Protein AF-0000000081144432 (afdb_homodimer)

Solvent-accessible surface area (backbone atoms only — not comparable to full-atom values): 28682 Å² total; per-residue (Å²): 108,64,62,47,40,56,69,41,52,56,49,55,42,73,83,36,40,63,82,57,71,71,57,90,86,58,55,61,70,69,55,48,45,28,57,34,51,23,35,25,56,47,32,32,66,60,53,40,41,71,47,82,52,52,39,74,42,33,47,73,39,84,75,29,41,65,37,68,34,44,68,61,52,43,72,40,86,69,37,32,34,41,36,31,42,45,90,67,50,59,54,40,61,47,31,40,37,72,74,40,32,75,69,40,46,34,38,36,31,25,62,59,94,38,57,73,56,34,59,68,34,56,49,72,41,95,87,66,49,76,40,66,46,48,46,68,38,64,24,28,70,29,68,74,45,80,78,50,21,34,26,60,38,55,50,34,57,76,71,65,44,61,80,36,62,29,56,37,36,36,39,46,55,85,46,41,60,70,76,31,55,85,44,52,78,73,19,61,49,42,66,43,22,40,32,36,47,50,38,64,65,62,53,74,55,48,36,46,51,52,40,51,41,44,74,68,36,35,42,33,50,37,64,43,71,45,35,63,86,21,37,46,89,37,45,36,37,36,38,19,34,39,50,53,60,72,74,72,48,61,97,57,85,75,67,44,69,20,81,83,30,48,66,58,61,60,64,76,103,106,63,62,48,40,56,71,40,51,57,49,54,40,73,84,35,39,62,80,58,70,71,58,90,86,59,55,60,69,70,56,49,45,27,58,34,52,22,37,25,55,47,31,32,66,62,53,38,41,72,46,81,53,52,38,76,40,34,48,72,40,84,76,29,42,65,36,69,33,45,68,63,53,43,71,40,87,70,38,31,34,40,36,31,43,45,91,68,49,58,53,38,60,48,31,41,38,72,74,40,32,77,69,41,45,34,38,36,30,25,61,60,94,38,58,73,57,35,57,69,35,57,50,71,41,94,87,66,48,73,39,65,47,48,45,70,38,65,23,28,70,27,70,75,46,80,77,49,20,33,26,60,38,56,50,34,58,76,71,65,43,61,80,35,63,30,57,37,35,37,40,46,56,86,45,41,58,69,77,31,54,84,45,53,78,73,19,61,49,42,66,42,22,42,32,35,47,49,40,66,61,60,55,74,56,49,37,46,53,54,40,51,42,45,74,69,36,34,43,33,50,38,63,44,72,46,35,62,84,20,37,48,90,38,45,35,36,36,38,19,34,38,52,53,62,72,73,72,50,60,97,57,85,77,66,44,70,21,82,83,28,49,65,56,60,60,62,74,102

Sequence (538 aa):
MKEKVKDMSPNFNPFYLPFREGRSGIPPRIYNRPKKPGNFYQNNYEPDFVCQHERRIGKLGDGGKWICDPHRISHQKDCLVYSVGSNNDFSFEEAVLDKIGHHCEIHTFDFGNYLAGANKVGYRLHNGVNKTAVNYHQIGLGSDDPPRFKSLKTVVNELGHNNRTVDIFKIDCEGCEWATAKHWFEADITLRQIQIELHQSKVDDTPRFFDMMYENKYVITHKESNIEFTGPGNVAIEYAFLKLAPEFFAGYVREKGGPEGLNSLHLSNMKEKVKDMSPNFNPFYLPFREGRSGIPPRIYNRPKKPGNFYQNNYEPDFVCQHERRIGKLGDGGKWICDPHRISHQKDCLVYSVGSNNDFSFEEAVLDKIGHHCEIHTFDFGNYLAGANKVGYRLHNGVNKTAVNYHQIGLGSDDPPRFKSLKTVVNELGHNNRTVDIFKIDCEGCEWATAKHWFEADITLRQIQIELHQSKVDDTPRFFDMMYENKYVITHKESNIEFTGPGNVAIEYAFLKLAPEFFAGYVREKGGPEGLNSLHLSN

Foldseek 3Di:
DLVLLQVCFVQADLLLQPPDPDPPPDDVVSSCVSQFPVNRVVGGAAFSDAQPDWDWFFDPAPPTFTARPLQVLLPDQEAEAEAEDAVLPCRRVLRCCVPRHLRHQAEYEALDDNVVSQQVRFDADPVGDTDRRYHYDNEHDAPDDPPHYDAPQRVCVVVVVAQEEHNEYEHEHQARCQRRLVCNVVHRYHYFKYKYKDWQDSSQCVLVSVVVCVVQQKGWHDKDWRPPPDDSRITIMITMIGHDDPVSCPPHDGAGSHPVRVVVVVVVD/DLVLLQVCFVQADLLLAPPDPDPPPDDVVSSCVSQFPVNRVVGGAAFSDAQPDWDWFFDPAPPTFTARPLQVLLPDQEAEAEAEDAVLPCRRVLRCCVPRHLRYQAEYEALDDNVVSQQVRFDADPVGDTDRRYHYQNEHDAPDDPPHYDAPQRVCVVVVVAQEEHNEYEHEHQARCQRRLVCNVVHRYHYFKYKYKDWQDSSQCVLVSVVVCVVQQKGWHDKDWRPPPDDSRITIMITMIGHDDPVSCPPHDGAGSHPVRVVVVVVVD

InterPro domains:
  IPR025714 Methyltransferase domain [PF13383] (35-243)
  IPR026913 Probable methyltransferase-like protein 24 [PTHR32026] (43-241)

Radius of gyration: 24.44 Å; Cα contacts (8 Å, |Δi|>4): 1120; chains: 2; bounding box: 67×72×52 Å

Organism: NCBI:txid267567

pLDDT: mean 85.75, std 14.52, range [26.05, 98.75]

Secondary structure (DSSP, 8-state):
-HHHHHHT-S-B-GGG-TT----TTS-HHHHHGGGSHHHHHHTB----S--TT-EEESSTTTT-EEES-HHHHHTSS--EEEEE--TT--HHHHHHHHHT-TT-EEEEE-SS--HHHHTT-EEE-TTSPEEE-EEEE--EESS-BTTTEE-HHHHHHHHT-TTEEESEEEE--TTHHHHHHHHHTTSSEEESEEEEEEES--GGGHHHHHHHHHHTTEEEEEEEE--SS-BTTB-EEEEEEEE--GGGGTT--PPP-SHHHHHHHTTT-/-HHHHHHT-S-B-GGG-TT----TTS-HHHHHGGGSHHHHHHTB----S--TT-EEESSTTTT-EEES-HHHHHTSS--EEEEE--TT--HHHHHHHHHT-TT-EEEEE-SS--HHHHTT-EEE-TTSPEEE-EEEE--EESS-BTTTEE-HHHHHHHHT-TTEEESEEEE--TTHHHHHHHHHTTSSEEESEEEEEEES--GGGHHHHHHHHHHTTEEEEEEEE--SS-BTTB-EEEEEEEE--GGGGTT--PPP-SHHHHHHHTTT-

Structure (mmCIF, N/CA/C/O backbone):
data_AF-0000000081144432-model_v1
#
loop_
_entity.id
_entity.type
_entity.pdbx_description
1 polymer Methyltransferase
#
loop_
_atom_site.group_PDB
_atom_site.id
_atom_site.type_symbol
_atom_site.label_atom_id
_atom_site.label_alt_id
_atom_site.label_comp_id
_atom_site.label_asym_id
_atom_site.label_entity_id
_atom_site.label_seq_id
_atom_site.pdbx_PDB_ins_code
_atom_site.Cartn_x
_atom_site.Cartn_y
_atom_site.Cartn_z
_atom_site.occupancy
_atom_site.B_iso_or_equiv
_atom_site.auth_seq_id
_atom_site.auth_comp_id
_atom_site.auth_asym_id
_atom_site.auth_atom_id
_atom_site.pdbx_PDB_model_num
ATOM 1 N N . MET A 1 1 ? 6.453 -7.422 15.07 1 75.69 1 MET A N 1
ATOM 2 C CA . MET A 1 1 ? 6.496 -6.133 14.391 1 75.69 1 MET A CA 1
ATOM 3 C C . MET A 1 1 ? 7.934 -5.664 14.203 1 75.69 1 MET A C 1
ATOM 5 O O . MET A 1 1 ? 8.32 -5.242 13.109 1 75.69 1 MET A O 1
ATOM 9 N N . LYS A 1 2 ? 8.75 -5.984 15.273 1 79.44 2 LYS A N 1
ATOM 10 C CA . LYS A 1 2 ? 10.148 -5.598 15.148 1 79.44 2 LYS A CA 1
ATOM 11 C C . LYS A 1 2 ? 10.852 -6.395 14.055 1 79.44 2 LYS A C 1
ATOM 13 O O . LYS A 1 2 ? 11.703 -5.867 13.344 1 79.44 2 LYS A O 1
ATOM 18 N N . GLU A 1 3 ? 10.398 -7.574 13.93 1 78.88 3 GLU A N 1
ATOM 19 C CA . GLU A 1 3 ? 11.008 -8.469 12.953 1 78.88 3 GLU A CA 1
ATOM 20 C C . GLU A 1 3 ? 10.812 -7.953 11.531 1 78.88 3 GLU A C 1
ATOM 22 O O . GLU A 1 3 ? 11.711 -8.047 10.695 1 78.88 3 GLU A O 1
ATOM 27 N N . LYS A 1 4 ? 9.742 -7.371 11.273 1 81.62 4 LYS A N 1
ATOM 28 C CA . LYS A 1 4 ? 9.469 -6.867 9.93 1 81.62 4 LYS A CA 1
ATOM 29 C C . LYS A 1 4 ? 10.406 -5.715 9.57 1 81.62 4 LYS A C 1
ATOM 31 O O . LYS A 1 4 ? 10.969 -5.68 8.477 1 81.62 4 LYS A O 1
ATOM 36 N N . VAL A 1 5 ? 10.539 -4.805 10.508 1 82.38 5 VAL A N 1
ATOM 37 C CA . VAL A 1 5 ? 11.398 -3.652 10.266 1 82.38 5 VAL A CA 1
ATOM 38 C C . VAL A 1 5 ? 12.836 -4.121 10.023 1 82.38 5 VAL A C 1
ATOM 40 O O . VAL A 1 5 ? 13.492 -3.654 9.094 1 82.38 5 VAL A O 1
ATOM 43 N N . LYS A 1 6 ? 13.234 -5.07 10.812 1 81.44 6 LYS A N 1
ATOM 44 C CA . LYS A 1 6 ? 14.586 -5.605 10.688 1 81.44 6 LYS A CA 1
ATOM 45 C C . LYS A 1 6 ? 14.773 -6.324 9.359 1 81.44 6 LYS A C 1
ATOM 47 O O . LYS A 1 6 ? 15.766 -6.105 8.664 1 81.44 6 LYS A O 1
ATOM 52 N N . ASP A 1 7 ? 13.828 -7.086 8.984 1 78.94 7 ASP A N 1
ATOM 53 C CA . ASP A 1 7 ? 13.93 -7.922 7.793 1 78.94 7 ASP A CA 1
ATOM 54 C C . ASP A 1 7 ? 13.859 -7.074 6.52 1 78.94 7 ASP A C 1
ATOM 56 O O . ASP A 1 7 ? 14.367 -7.484 5.473 1 78.94 7 ASP A O 1
ATOM 60 N N . MET A 1 8 ? 13.32 -5.965 6.641 1 82.94 8 MET A N 1
ATOM 61 C CA . MET A 1 8 ? 13.156 -5.129 5.453 1 82.94 8 MET A CA 1
ATOM 62 C C . MET A 1 8 ? 14.25 -4.07 5.379 1 82.94 8 MET A C 1
ATOM 64 O O . MET A 1 8 ? 14.227 -3.207 4.5 1 82.94 8 MET A O 1
ATOM 68 N N . SER A 1 9 ? 15.195 -4.207 6.301 1 80.06 9 SER A N 1
ATOM 69 C CA . SER A 1 9 ? 16.344 -3.299 6.262 1 80.06 9 SER A CA 1
ATOM 70 C C . SER A 1 9 ? 17.516 -3.92 5.516 1 80.06 9 SER A C 1
ATOM 72 O O . SER A 1 9 ? 17.922 -5.047 5.809 1 80.06 9 SER A O 1
ATOM 74 N N . PRO A 1 10 ? 18.047 -3.203 4.414 1 86.06 10 PRO A N 1
ATOM 75 C CA . PRO A 1 10 ? 17.672 -1.862 3.961 1 86.06 10 PRO A CA 1
ATOM 76 C C . PRO A 1 10 ? 16.359 -1.849 3.182 1 86.06 10 PRO A C 1
ATOM 78 O O . PRO A 1 10 ? 16.031 -2.822 2.496 1 86.06 10 PRO A O 1
ATOM 81 N N . ASN A 1 11 ? 15.688 -0.792 3.338 1 87.88 11 ASN A N 1
ATOM 82 C CA . ASN A 1 11 ? 14.406 -0.625 2.656 1 87.88 11 ASN A CA 1
ATOM 83 C C . ASN A 1 11 ? 14.57 0.105 1.326 1 87.88 11 ASN A C 1
ATOM 85 O O . ASN A 1 11 ? 13.766 0.974 0.986 1 87.88 11 ASN A O 1
ATOM 89 N N . PHE A 1 12 ? 15.703 -0.068 0.783 1 87.12 12 PHE A N 1
ATOM 90 C CA . PHE A 1 12 ? 15.984 0.513 -0.523 1 87.12 12 PHE A CA 1
ATOM 91 C C . PHE A 1 12 ? 16.828 -0.438 -1.368 1 87.12 12 PHE A C 1
ATOM 93 O O . PHE A 1 12 ? 17.469 -1.347 -0.837 1 87.12 12 PHE A O 1
ATOM 100 N N . ASN A 1 13 ? 16.688 -0.285 -2.68 1 82.81 13 ASN A N 1
ATOM 101 C CA . ASN A 1 13 ? 17.531 -0.955 -3.668 1 82.81 13 ASN A CA 1
ATOM 102 C C . ASN A 1 13 ? 18.703 -0.076 -4.098 1 82.81 13 ASN A C 1
ATOM 104 O O . ASN A 1 13 ? 18.516 0.927 -4.789 1 82.81 13 ASN A O 1
ATOM 108 N N . PRO A 1 14 ? 19.906 -0.463 -3.691 1 79.81 14 PRO A N 1
ATOM 109 C CA . PRO A 1 14 ? 21.062 0.388 -3.977 1 79.81 14 PRO A CA 1
ATOM 110 C C . PRO A 1 14 ? 21.203 0.717 -5.461 1 79.81 14 PRO A C 1
ATOM 112 O O . PRO A 1 14 ? 21.703 1.788 -5.816 1 79.81 14 PRO A O 1
ATOM 115 N N . PHE A 1 15 ? 20.734 -0.132 -6.305 1 77.75 15 PHE A N 1
ATOM 116 C CA . PHE A 1 15 ? 20.859 0.057 -7.746 1 77.75 15 PHE A CA 1
ATOM 117 C C . PHE A 1 15 ? 19.969 1.204 -8.219 1 77.75 15 PHE A C 1
ATOM 119 O O . P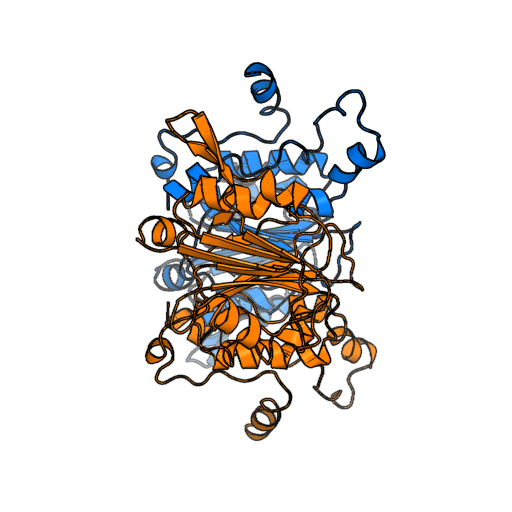HE A 1 15 ? 20.203 1.765 -9.297 1 77.75 15 PHE A O 1
ATOM 126 N N . TYR A 1 16 ? 19.016 1.548 -7.477 1 80.31 16 TYR A N 1
ATOM 127 C CA . TYR A 1 16 ? 18.062 2.568 -7.898 1 80.31 16 TYR A CA 1
ATOM 128 C C . TYR A 1 16 ? 18.234 3.85 -7.094 1 80.31 16 TYR A C 1
ATOM 130 O O . TYR A 1 16 ? 17.422 4.77 -7.195 1 80.31 16 TYR A O 1
ATOM 138 N N . LEU A 1 17 ? 19.328 3.904 -6.316 1 82.56 17 LEU A N 1
ATOM 139 C CA . LEU A 1 17 ? 19.625 5.145 -5.605 1 82.56 17 LEU A CA 1
ATOM 140 C C . LEU A 1 17 ? 20.344 6.129 -6.52 1 82.56 17 LEU A C 1
ATOM 142 O O . LEU A 1 17 ? 21.109 5.727 -7.395 1 82.56 17 LEU A O 1
ATOM 146 N N . PRO A 1 18 ? 20.047 7.41 -6.422 1 74.94 18 PRO A N 1
ATOM 147 C CA . PRO A 1 18 ? 20.578 8.398 -7.375 1 74.94 18 PRO A CA 1
ATOM 148 C C . PRO A 1 18 ? 22.094 8.555 -7.289 1 74.94 18 PRO A C 1
ATOM 150 O O . PRO A 1 18 ? 22.719 9.031 -8.242 1 74.94 18 PRO A O 1
ATOM 153 N N . PHE A 1 19 ? 22.828 8.391 -6.273 1 66.12 19 PHE A N 1
ATOM 154 C CA . PHE A 1 19 ? 24.234 8.719 -6.113 1 66.12 19 PHE A CA 1
ATOM 155 C C . PHE A 1 19 ? 25.109 7.555 -6.555 1 66.12 19 PHE A C 1
ATOM 157 O O . PHE A 1 19 ? 26.344 7.656 -6.543 1 66.12 19 PHE A O 1
ATOM 164 N N . ARG A 1 20 ? 24.5 6.57 -6.914 1 58.97 20 ARG A N 1
ATOM 165 C CA . ARG A 1 20 ? 25.375 5.449 -7.234 1 58.97 20 ARG A CA 1
ATOM 166 C C . ARG A 1 20 ? 25.953 5.598 -8.633 1 58.97 20 ARG A C 1
ATOM 168 O O . ARG A 1 20 ? 25.25 5.961 -9.578 1 58.97 20 ARG A O 1
ATOM 175 N N . GLU A 1 21 ? 27.281 5.898 -8.633 1 54.84 21 GLU A N 1
ATOM 176 C CA . GLU A 1 21 ? 28.047 6.039 -9.867 1 54.84 21 GLU A CA 1
ATOM 177 C C . GLU A 1 21 ? 27.859 4.828 -10.773 1 54.84 21 GLU A C 1
ATOM 179 O O . GLU A 1 21 ? 27.625 3.717 -10.297 1 54.84 21 GLU A O 1
ATOM 184 N N . GLY A 1 22 ? 27.516 5.113 -11.953 1 49.41 22 GLY A N 1
ATOM 185 C CA . GLY A 1 22 ? 27.453 4.145 -13.031 1 49.41 22 GLY A CA 1
ATOM 186 C C . GLY A 1 22 ? 28.609 3.158 -13.023 1 49.41 22 GLY A C 1
ATOM 187 O O . GLY A 1 22 ? 29.703 3.484 -12.57 1 49.41 22 GLY A O 1
ATOM 188 N N . ARG A 1 23 ? 28.359 1.903 -12.648 1 48.28 23 ARG A N 1
ATOM 189 C CA . ARG A 1 23 ? 29.453 0.963 -12.859 1 48.28 23 ARG A CA 1
ATOM 190 C C . ARG A 1 23 ? 29.984 1.055 -14.281 1 48.28 23 ARG A C 1
ATOM 192 O O . ARG A 1 23 ? 29.219 1.299 -15.227 1 48.28 23 ARG A O 1
ATOM 199 N N . SER A 1 24 ? 31.172 1.047 -14.336 1 47.56 24 SER A N 1
ATOM 200 C CA . SER A 1 24 ? 31.859 0.846 -15.602 1 47.56 24 SER A CA 1
ATOM 201 C C . SER A 1 24 ? 31.266 -0.333 -16.375 1 47.56 24 SER A C 1
ATOM 203 O O . SER A 1 24 ? 31.016 -1.392 -15.789 1 47.56 24 SER A O 1
ATOM 205 N N . GLY A 1 25 ? 30.625 0.062 -17.641 1 49.19 25 GLY A N 1
ATOM 206 C CA . GLY A 1 25 ? 30.172 -0.919 -18.609 1 49.19 25 GLY A CA 1
ATOM 207 C C . GLY A 1 25 ? 28.656 -1.021 -18.703 1 49.19 25 GLY A C 1
ATOM 208 O O . GLY A 1 25 ? 28.125 -1.756 -19.547 1 49.19 25 GLY A O 1
ATOM 209 N N . ILE A 1 26 ? 28.094 -0.528 -17.797 1 52.16 26 ILE A N 1
ATOM 210 C CA . ILE A 1 26 ? 26.641 -0.562 -17.953 1 52.16 26 ILE A CA 1
ATOM 211 C C . ILE A 1 26 ? 26.188 0.643 -18.781 1 52.16 26 ILE A C 1
ATOM 213 O O . ILE A 1 26 ? 26.578 1.779 -18.484 1 52.16 26 ILE A O 1
ATOM 217 N N . PRO A 1 27 ? 25.562 0.4 -19.844 1 54 27 PRO A N 1
ATOM 218 C CA . PRO A 1 27 ? 25.094 1.488 -20.719 1 54 27 PRO A CA 1
ATOM 219 C C . PRO A 1 27 ? 24.281 2.541 -19.953 1 54 27 PRO A C 1
ATOM 221 O O . PRO A 1 27 ? 23.562 2.209 -19.016 1 54 27 PRO A O 1
ATOM 224 N N . PRO A 1 28 ? 24.5 3.695 -20.375 1 48.38 28 PRO A N 1
ATOM 225 C CA . PRO A 1 28 ? 23.875 4.84 -19.703 1 48.38 28 PRO A CA 1
ATOM 226 C C . PRO A 1 28 ? 22.375 4.688 -19.562 1 48.38 28 PRO A C 1
ATOM 228 O O . PRO A 1 28 ? 21.797 5.109 -18.547 1 48.38 28 PRO A O 1
ATOM 231 N N . ARG A 1 29 ? 21.719 4.156 -20.516 1 51.19 29 ARG A N 1
ATOM 232 C CA . ARG A 1 29 ? 20.281 4.016 -20.484 1 51.19 29 ARG A CA 1
ATOM 233 C C . ARG A 1 29 ? 19.828 3.184 -19.297 1 51.19 29 ARG A C 1
ATOM 235 O O . ARG A 1 29 ? 18.781 3.455 -18.703 1 51.19 29 ARG A O 1
ATOM 242 N N . ILE A 1 30 ? 20.531 2.236 -19.172 1 51.81 30 ILE A N 1
ATOM 243 C CA . ILE A 1 30 ? 20.25 1.383 -18.031 1 51.81 30 ILE A CA 1
ATOM 244 C C . ILE A 1 30 ? 20.578 2.125 -16.734 1 51.81 30 ILE A C 1
ATOM 246 O O . ILE A 1 30 ? 19.844 2.037 -15.75 1 51.81 30 ILE A O 1
ATOM 250 N N . TYR A 1 31 ? 21.672 2.977 -16.953 1 52.5 31 TYR A N 1
ATOM 251 C CA . TYR A 1 31 ? 22.156 3.691 -15.773 1 52.5 31 TYR A CA 1
ATOM 252 C C . TYR A 1 31 ? 21.203 4.82 -15.391 1 52.5 31 TYR A C 1
ATOM 254 O O . TYR A 1 31 ? 21.125 5.195 -14.219 1 52.5 31 TYR A O 1
ATOM 262 N N . ASN A 1 32 ? 20.578 5.344 -16.391 1 57.88 32 ASN A N 1
ATOM 263 C CA . ASN A 1 32 ? 19.766 6.523 -16.109 1 57.88 32 ASN A CA 1
ATOM 264 C C . ASN A 1 32 ? 18.344 6.137 -15.68 1 57.88 32 ASN A C 1
ATOM 266 O O . ASN A 1 32 ? 17.594 6.977 -15.18 1 57.88 32 ASN A O 1
ATOM 270 N N . ARG A 1 33 ? 18.031 4.934 -15.984 1 58.84 33 ARG A N 1
ATOM 271 C CA . ARG A 1 33 ? 16.688 4.461 -15.688 1 58.84 33 ARG A CA 1
ATOM 272 C C . ARG A 1 33 ? 16.375 4.629 -14.203 1 58.84 33 ARG A C 1
ATOM 274 O O . ARG A 1 33 ? 15.281 5.086 -13.852 1 58.84 33 ARG A O 1
ATOM 281 N N . PRO A 1 34 ? 17.406 4.34 -13.477 1 57.06 34 PRO A N 1
ATOM 282 C CA . PRO A 1 34 ? 17.094 4.449 -12.047 1 57.06 34 PRO A CA 1
ATOM 283 C C . PRO A 1 34 ? 16.812 5.887 -11.617 1 57.06 34 PRO A C 1
ATOM 285 O O . PRO A 1 34 ? 16.188 6.109 -10.57 1 57.06 34 PRO A O 1
ATOM 288 N N . LYS A 1 35 ? 17.016 6.727 -12.609 1 65.12 35 LYS A N 1
ATOM 289 C CA . LYS A 1 35 ? 16.922 8.117 -12.18 1 65.12 35 LYS A CA 1
ATOM 290 C C . LYS A 1 35 ? 15.531 8.68 -12.406 1 65.12 35 LYS A C 1
ATOM 292 O O . LYS A 1 35 ? 15.195 9.75 -11.891 1 65.12 35 LYS A O 1
ATOM 297 N N . LYS A 1 36 ? 14.758 7.953 -13.023 1 78.06 36 LYS A N 1
ATOM 298 C CA . LYS A 1 36 ? 13.383 8.422 -13.156 1 78.06 36 LYS A CA 1
ATOM 299 C C . LYS A 1 36 ? 12.609 8.234 -11.852 1 78.06 36 LYS A C 1
ATOM 301 O O . LYS A 1 36 ? 12.727 7.199 -11.195 1 78.06 36 LYS A O 1
ATOM 306 N N . PRO A 1 37 ? 11.867 9.289 -11.492 1 81.25 37 PRO A N 1
ATOM 307 C CA . PRO A 1 37 ? 11.18 9.242 -10.203 1 81.25 37 PRO A CA 1
ATOM 308 C C . PRO A 1 37 ? 10.297 8 -10.047 1 81.25 37 PRO A C 1
ATOM 310 O O . PRO A 1 37 ? 10.258 7.395 -8.977 1 81.25 37 PRO A O 1
ATOM 313 N N . GLY A 1 38 ? 9.68 7.648 -11.094 1 82.31 38 GLY A N 1
ATOM 314 C CA . GLY A 1 38 ? 8.852 6.453 -11.031 1 82.31 38 GLY A CA 1
ATOM 315 C C . GLY A 1 38 ? 9.633 5.199 -10.695 1 82.31 38 GLY A C 1
ATOM 316 O O . GLY A 1 38 ? 9.203 4.395 -9.867 1 82.31 38 GLY A O 1
ATOM 317 N N . ASN A 1 39 ? 10.766 5.035 -11.328 1 82.5 39 ASN A N 1
ATOM 318 C CA . ASN A 1 39 ? 11.617 3.885 -11.062 1 82.5 39 ASN A CA 1
ATOM 319 C C . ASN A 1 39 ? 12.164 3.914 -9.633 1 82.5 39 ASN A C 1
ATOM 321 O O . ASN A 1 39 ? 12.227 2.881 -8.969 1 82.5 39 ASN A O 1
ATOM 325 N N . PHE A 1 40 ? 12.555 5.082 -9.258 1 85.75 40 PHE A N 1
ATOM 326 C CA . PHE A 1 40 ? 13.102 5.242 -7.914 1 85.75 40 PHE A CA 1
ATOM 327 C C . PHE A 1 40 ? 12.094 4.801 -6.859 1 85.75 40 PHE A C 1
ATOM 329 O O . PHE A 1 40 ? 12.391 3.938 -6.031 1 85.75 40 PHE A O 1
ATOM 336 N N . TYR A 1 41 ? 10.93 5.297 -6.91 1 88.12 41 TYR A N 1
ATOM 337 C CA . TYR A 1 41 ? 9.953 5.047 -5.859 1 88.12 41 TYR A CA 1
ATOM 338 C C . TYR A 1 41 ? 9.391 3.631 -5.961 1 88.12 41 TYR A C 1
ATOM 340 O O . TYR A 1 41 ? 9.031 3.025 -4.949 1 88.12 41 TYR A O 1
ATOM 348 N N . GLN A 1 42 ? 9.391 3.127 -7.117 1 86.38 42 GLN A N 1
ATOM 349 C CA . GLN A 1 42 ? 8.914 1.758 -7.289 1 86.38 42 GLN A CA 1
ATOM 350 C C . GLN A 1 42 ? 9.852 0.765 -6.602 1 86.38 42 GLN A C 1
ATOM 352 O O . GLN A 1 42 ? 9.422 -0.327 -6.215 1 86.38 42 GLN A O 1
ATOM 357 N N . ASN A 1 43 ? 11.047 1.204 -6.438 1 87.31 43 ASN A N 1
ATOM 358 C CA . ASN A 1 43 ? 12.047 0.245 -5.992 1 87.31 43 ASN A CA 1
ATOM 359 C C . ASN A 1 43 ? 12.57 0.585 -4.598 1 87.31 43 ASN A C 1
ATOM 361 O O . ASN A 1 43 ? 13.492 -0.06 -4.098 1 87.31 43 ASN A O 1
ATOM 365 N N . ASN A 1 44 ? 12 1.63 -4.035 1 89.06 44 ASN A N 1
ATOM 366 C CA . ASN A 1 44 ? 12.578 2.064 -2.766 1 89.06 44 ASN A CA 1
ATOM 367 C C . ASN A 1 44 ? 11.492 2.451 -1.761 1 89.06 44 ASN A C 1
ATOM 369 O O . ASN A 1 44 ? 10.414 2.902 -2.148 1 89.06 44 ASN A O 1
ATOM 373 N N . TYR A 1 45 ? 11.789 2.137 -0.43 1 92.31 45 TYR A N 1
ATOM 374 C CA . TYR A 1 45 ? 11.102 2.701 0.729 1 92.31 45 TYR A CA 1
ATOM 375 C C . TYR A 1 45 ? 9.641 2.262 0.771 1 92.31 45 TYR A C 1
ATOM 377 O O . TYR A 1 45 ? 8.742 3.098 0.795 1 92.31 45 TYR A O 1
ATOM 385 N N . GLU A 1 46 ? 9.469 1.038 0.868 1 92.38 46 GLU A N 1
ATOM 386 C CA . GLU A 1 46 ? 8.172 0.39 1.019 1 92.38 46 GLU A CA 1
ATOM 387 C C . GLU A 1 46 ? 7.742 0.349 2.482 1 92.38 46 GLU A C 1
ATOM 389 O O . GLU A 1 46 ? 8.57 0.499 3.383 1 92.38 46 GLU A O 1
ATOM 394 N N . PRO A 1 47 ? 6.449 0.241 2.717 1 93.12 47 PRO A N 1
ATOM 395 C CA . PRO A 1 47 ? 6.008 0.145 4.109 1 93.12 47 PRO A CA 1
ATOM 396 C C . PRO A 1 47 ? 6.707 -0.979 4.871 1 93.12 47 PRO A C 1
ATOM 398 O O . PRO A 1 47 ? 6.629 -2.143 4.473 1 93.12 47 PRO A O 1
ATOM 401 N N . ASP A 1 48 ? 7.367 -0.66 5.941 1 92.56 48 ASP A N 1
ATOM 402 C CA . ASP A 1 48 ? 8.148 -1.635 6.699 1 92.56 48 ASP A CA 1
ATOM 403 C C . ASP A 1 48 ? 7.555 -1.85 8.094 1 92.56 48 ASP A C 1
ATOM 405 O O . ASP A 1 48 ? 8.203 -2.428 8.961 1 92.56 48 ASP A O 1
ATOM 409 N N . PHE A 1 49 ? 6.367 -1.333 8.32 1 92.75 49 PHE A N 1
ATOM 410 C CA . PHE A 1 49 ? 5.586 -1.521 9.531 1 92.75 49 PHE A CA 1
ATOM 411 C C . PHE A 1 49 ? 4.098 -1.605 9.211 1 92.75 49 PHE A C 1
ATOM 413 O O . PHE A 1 49 ? 3.666 -1.205 8.133 1 92.75 49 PHE A O 1
ATOM 420 N N . VAL A 1 50 ? 3.375 -2.246 10.133 1 90.38 50 VAL A N 1
ATOM 421 C CA . VAL A 1 50 ? 1.957 -2.459 9.859 1 90.38 50 VAL A CA 1
ATOM 422 C C . VAL A 1 50 ? 1.12 -1.841 10.977 1 90.38 50 VAL A C 1
ATOM 424 O O . VAL A 1 50 ? 1.386 -2.07 12.164 1 90.38 50 VAL A O 1
ATOM 427 N N . CYS A 1 51 ? 0.236 -1.031 10.555 1 92.06 51 CYS A N 1
ATOM 428 C CA . CYS A 1 51 ? -0.819 -0.579 11.453 1 92.06 51 CYS A CA 1
ATOM 429 C C . CYS A 1 51 ? -2.082 -1.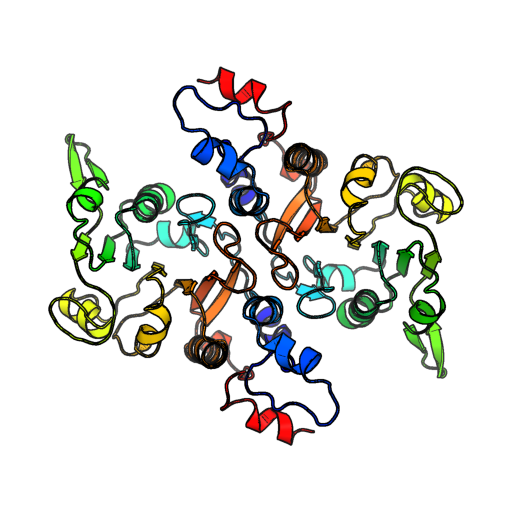413 11.281 1 92.06 51 CYS A C 1
ATOM 431 O O . CYS A 1 51 ? -2.742 -1.338 10.242 1 92.06 51 CYS A O 1
ATOM 433 N N . GLN A 1 52 ? -2.455 -2.074 12.242 1 86.19 52 GLN A N 1
ATOM 434 C CA . GLN A 1 52 ? -3.49 -3.1 12.156 1 86.19 52 GLN A CA 1
ATOM 435 C C . GLN A 1 52 ? -4.836 -2.492 11.766 1 86.19 52 GLN A C 1
ATOM 437 O O . GLN A 1 52 ? -5.621 -3.121 11.055 1 86.19 52 GLN A O 1
ATOM 442 N N . HIS A 1 53 ? -5.07 -1.31 12.219 1 89.56 53 HIS A N 1
ATOM 443 C CA . HIS A 1 53 ? -6.375 -0.708 11.961 1 89.56 53 HIS A CA 1
ATOM 444 C C . HIS A 1 53 ? -6.242 0.588 11.172 1 89.56 53 HIS A C 1
ATOM 446 O O . HIS A 1 53 ? -6.969 1.553 11.43 1 89.56 53 HIS A O 1
ATOM 452 N N . GLU A 1 54 ? -5.273 0.56 10.273 1 92.69 54 GLU A N 1
ATOM 453 C CA . GLU A 1 54 ? -5.105 1.72 9.398 1 92.69 54 GLU A CA 1
ATOM 454 C C . GLU A 1 54 ? -6.387 2.016 8.625 1 92.69 54 GLU A C 1
ATOM 456 O O . GLU A 1 54 ? -7.051 1.098 8.141 1 92.69 54 GLU A O 1
ATOM 461 N N . ARG A 1 55 ? -6.73 3.316 8.578 1 90.62 55 ARG A N 1
ATOM 462 C CA . ARG A 1 55 ? -7.906 3.762 7.84 1 90.62 55 ARG A CA 1
ATOM 463 C C . ARG A 1 55 ? -7.598 5.004 7.008 1 90.62 55 ARG A C 1
ATOM 465 O O . ARG A 1 55 ? -6.793 5.844 7.418 1 90.62 55 ARG A O 1
ATOM 472 N N . ARG A 1 56 ? -8.281 4.973 5.871 1 90.12 56 ARG A N 1
ATOM 473 C CA . ARG A 1 56 ? -8.234 6.219 5.109 1 90.12 56 ARG A CA 1
ATOM 474 C C . ARG A 1 56 ? -9.211 7.242 5.672 1 90.12 56 ARG A C 1
ATOM 476 O O . ARG A 1 56 ? -10.398 6.953 5.82 1 90.12 56 ARG A O 1
ATOM 483 N N . ILE A 1 57 ? -8.703 8.336 6.023 1 92.38 57 ILE A N 1
ATOM 484 C CA . ILE A 1 57 ? -9.523 9.438 6.52 1 92.38 57 ILE A CA 1
ATOM 485 C C . ILE A 1 57 ? -9.539 10.57 5.492 1 92.38 57 ILE A C 1
ATOM 487 O O . ILE A 1 57 ? -8.492 10.992 5.004 1 92.38 57 ILE A O 1
ATOM 491 N N . GLY A 1 58 ? -10.758 11.055 5.207 1 89 58 GLY A N 1
ATOM 492 C CA . GLY A 1 58 ? -10.93 12.023 4.133 1 89 58 GLY A CA 1
ATOM 493 C C . GLY A 1 58 ? -11.445 11.398 2.85 1 89 58 GLY A C 1
ATOM 494 O O . GLY A 1 58 ? -11.938 10.266 2.857 1 89 58 GLY A O 1
ATOM 495 N N . LYS A 1 59 ? -11.391 12.133 1.747 1 80.5 59 LYS A N 1
ATOM 496 C CA . LYS A 1 59 ? -11.891 11.672 0.458 1 80.5 59 LYS A CA 1
ATOM 497 C C . LYS A 1 59 ? -11.086 10.484 -0.055 1 80.5 59 LYS A C 1
ATOM 499 O O . LYS A 1 59 ? -9.906 10.344 0.27 1 80.5 59 LYS A O 1
ATOM 504 N N . LEU A 1 60 ? -11.836 9.688 -0.818 1 76.94 60 LEU A N 1
ATOM 505 C CA . LEU A 1 60 ? -11.125 8.625 -1.53 1 76.94 60 LEU A CA 1
ATOM 506 C C . LEU A 1 60 ? -10.273 9.211 -2.654 1 76.94 60 LEU A C 1
ATOM 508 O O . LEU A 1 60 ? -10.648 10.211 -3.27 1 76.94 60 LEU A O 1
ATOM 512 N N . GLY A 1 61 ? -9.125 8.672 -2.912 1 74.31 61 GLY A N 1
ATOM 513 C CA . GLY A 1 61 ? -8.234 9.195 -3.934 1 74.31 61 GLY A CA 1
ATOM 514 C C . GLY A 1 61 ? -7.312 10.281 -3.42 1 74.31 61 GLY A C 1
ATOM 515 O O . GLY A 1 61 ? -6.684 10.125 -2.369 1 74.31 61 GLY A O 1
ATOM 516 N N . ASP A 1 62 ? -7.391 11.398 -4.27 1 74.31 62 ASP A N 1
ATOM 517 C CA . ASP A 1 62 ? -6.508 12.5 -3.908 1 74.31 62 ASP A CA 1
ATOM 518 C C . ASP A 1 62 ? -7.109 13.328 -2.775 1 74.31 62 ASP A C 1
ATOM 520 O O . ASP A 1 62 ? -8.289 13.68 -2.811 1 74.31 62 ASP A O 1
ATOM 524 N N . GLY A 1 63 ? -6.402 13.477 -1.603 1 78 63 GLY A N 1
ATOM 525 C CA . GLY A 1 63 ? -6.863 14.289 -0.486 1 78 63 GLY A CA 1
ATOM 526 C C . GLY A 1 63 ? -6.902 13.523 0.826 1 78 63 GLY A C 1
ATOM 527 O O . GLY A 1 63 ? -6.492 14.047 1.865 1 78 63 GLY A O 1
ATOM 528 N N . GLY A 1 64 ? -7.461 12.305 0.788 1 87.31 64 GLY A N 1
ATOM 529 C CA . GLY A 1 64 ? -7.488 11.492 1.99 1 87.31 64 GLY A CA 1
ATOM 530 C C . GLY A 1 64 ? -6.121 10.977 2.395 1 87.31 64 GLY A C 1
ATOM 531 O O . GLY A 1 64 ? -5.184 10.984 1.591 1 87.31 64 GLY A O 1
ATOM 532 N N . LYS A 1 65 ? -6.012 10.703 3.686 1 94.69 65 LYS A N 1
ATOM 533 C CA . LYS A 1 65 ? -4.75 10.203 4.223 1 94.69 65 LYS A CA 1
ATOM 534 C C . LYS A 1 65 ? -4.957 8.906 4.996 1 94.69 65 LYS A C 1
ATOM 536 O O . LYS A 1 65 ? -5.992 8.719 5.637 1 94.69 65 LYS A O 1
ATOM 541 N N . TRP A 1 66 ? -3.994 8.055 4.828 1 94.44 66 TRP A N 1
ATOM 542 C CA . TRP A 1 66 ? -4.02 6.812 5.598 1 94.44 66 TRP A CA 1
ATOM 543 C C . TRP A 1 66 ? -3.49 7.039 7.012 1 94.44 66 TRP A C 1
ATOM 545 O O . TRP A 1 66 ? -2.336 7.43 7.191 1 94.44 66 TRP A O 1
ATOM 555 N N . ILE A 1 67 ? -4.391 6.832 7.996 1 96.75 67 ILE A N 1
ATOM 556 C CA . ILE A 1 67 ? -4.078 7.09 9.398 1 96.75 67 ILE A CA 1
ATOM 557 C C . ILE A 1 67 ? -3.92 5.766 10.141 1 96.75 67 ILE A C 1
ATOM 559 O O . ILE A 1 67 ? -4.75 4.867 10.008 1 96.75 67 ILE A O 1
ATOM 563 N N . CYS A 1 68 ? -2.844 5.691 10.875 1 96.44 68 CYS A N 1
ATOM 564 C CA . CYS A 1 68 ? -2.576 4.5 11.672 1 96.44 68 CYS A CA 1
ATOM 565 C C . CYS A 1 68 ? -3.449 4.469 12.914 1 96.44 68 CYS A C 1
ATOM 567 O O . CYS A 1 68 ? -3.322 5.328 13.789 1 96.44 68 CYS A O 1
ATOM 569 N N . ASP A 1 69 ? -4.355 3.543 13.07 1 93.19 69 ASP A N 1
ATOM 570 C CA . ASP A 1 69 ? -5.156 3.205 14.242 1 93.19 69 ASP A CA 1
ATOM 571 C C . ASP A 1 69 ? -5.902 4.43 14.773 1 93.19 69 ASP A C 1
ATOM 573 O O . ASP A 1 69 ? -5.805 4.762 15.953 1 93.19 69 ASP A O 1
ATOM 577 N N . PRO A 1 70 ? -6.719 4.965 13.93 1 94.88 70 PRO A N 1
ATOM 578 C CA . PRO A 1 70 ? -7.426 6.176 14.359 1 94.88 70 PRO A CA 1
ATOM 579 C C . PRO A 1 70 ? -8.305 5.938 15.578 1 94.88 70 PRO A C 1
ATOM 581 O O . PRO A 1 70 ? -8.602 6.879 16.328 1 94.88 70 PRO A O 1
ATOM 584 N N . HIS A 1 71 ? -8.734 4.707 15.844 1 92.31 71 HIS A N 1
ATOM 585 C CA . HIS A 1 71 ? -9.547 4.41 17.016 1 92.31 71 HIS A CA 1
ATOM 586 C C . HIS A 1 71 ? -8.789 4.699 18.312 1 92.31 71 HIS A C 1
ATOM 588 O O . HIS A 1 71 ? -9.391 5.047 19.328 1 92.31 71 HIS A O 1
ATOM 594 N N . ARG A 1 72 ? -7.492 4.535 18.266 1 94.5 72 ARG A N 1
ATOM 595 C CA . ARG A 1 72 ? -6.68 4.832 19.438 1 94.5 72 ARG A CA 1
ATOM 596 C C . ARG A 1 72 ? -6.652 6.328 19.734 1 94.5 72 ARG A C 1
ATOM 598 O O . ARG A 1 72 ? -6.586 6.746 20.891 1 94.5 72 ARG A O 1
ATOM 605 N N . ILE A 1 73 ? -6.652 7.117 18.672 1 96.38 73 ILE A N 1
ATOM 606 C CA . ILE A 1 73 ? -6.703 8.562 18.828 1 96.38 73 ILE A CA 1
ATOM 607 C C . ILE A 1 73 ? -8.062 8.977 19.391 1 96.38 73 ILE A C 1
ATOM 609 O O . ILE A 1 73 ? -8.141 9.828 20.281 1 96.38 73 ILE A O 1
ATOM 613 N N . SER A 1 74 ? -9.062 8.305 18.922 1 95.19 74 SER A N 1
ATOM 614 C CA . SER A 1 74 ? -10.43 8.602 19.344 1 95.19 74 SER A CA 1
ATOM 615 C C . SER A 1 74 ? -10.609 8.375 20.844 1 95.19 74 SER A C 1
ATOM 617 O O . SER A 1 74 ? -11.43 9.031 21.469 1 95.19 74 SER A O 1
ATOM 619 N N . HIS A 1 75 ? -9.875 7.48 21.375 1 94.88 75 HIS A N 1
ATOM 620 C CA . HIS A 1 75 ? -10.062 7.098 22.766 1 94.88 75 HIS A CA 1
ATOM 621 C C . HIS A 1 75 ? -9.18 7.934 23.688 1 94.88 75 HIS A C 1
ATOM 623 O O . HIS A 1 75 ? -9.289 7.84 24.922 1 94.88 75 HIS A O 1
ATOM 629 N N . GLN A 1 76 ? -8.391 8.766 23.094 1 94.75 76 GLN A N 1
ATOM 630 C CA . GLN A 1 76 ? -7.551 9.664 23.891 1 94.75 76 GLN A CA 1
ATOM 631 C C . GLN A 1 76 ? -8.328 10.891 24.344 1 94.75 76 GLN A C 1
ATOM 633 O O . GLN A 1 76 ? -9.328 11.266 23.719 1 94.75 76 GLN A O 1
ATOM 638 N N . LYS A 1 77 ? -7.852 11.359 25.453 1 93.12 77 LYS A N 1
ATOM 639 C CA . LYS A 1 77 ? -8.469 12.586 25.938 1 93.12 77 LYS A CA 1
ATOM 640 C C . LYS A 1 77 ? -8.133 13.766 25.031 1 93.12 77 LYS A C 1
ATOM 642 O O . LYS A 1 77 ? -9.008 14.57 24.703 1 93.12 77 LYS A O 1
ATOM 647 N N . ASP A 1 78 ? -6.875 13.828 24.688 1 94.94 78 ASP A N 1
ATOM 648 C CA . ASP A 1 78 ? -6.418 14.922 23.828 1 94.94 78 ASP A CA 1
ATOM 649 C C . ASP A 1 78 ? -6.152 14.438 22.406 1 94.94 78 ASP A C 1
ATOM 651 O O . ASP A 1 78 ? -5.758 13.289 22.203 1 94.94 78 ASP A O 1
ATOM 655 N N . CYS A 1 79 ? -6.453 15.281 21.5 1 97.75 79 CYS A N 1
ATOM 656 C CA . CYS A 1 79 ? -6.215 15.047 20.078 1 97.75 79 CYS A CA 1
ATOM 657 C C . CYS A 1 79 ? -5.793 16.328 19.375 1 97.75 79 CYS A C 1
ATOM 659 O O . CYS A 1 79 ? -6.543 17.312 19.359 1 97.75 79 CYS A O 1
ATOM 661 N N . LEU A 1 80 ? -4.613 16.359 18.922 1 98.69 80 LEU A N 1
ATOM 662 C CA . LEU A 1 80 ? -4.082 17.516 18.203 1 98.69 80 LEU A CA 1
ATOM 663 C C . LEU A 1 80 ? -3.725 17.156 16.766 1 98.69 80 LEU A C 1
ATOM 665 O O . LEU A 1 80 ? -3.02 16.172 16.531 1 98.69 80 LEU A O 1
ATOM 669 N N . VAL A 1 81 ? -4.277 17.938 15.789 1 98.75 81 VAL A N 1
ATOM 670 C CA . VAL A 1 81 ? -4.059 17.688 14.375 1 98.75 81 VAL A CA 1
ATOM 671 C C . VAL A 1 81 ? -3.48 18.938 13.711 1 98.75 81 VAL A C 1
ATOM 673 O O . VAL A 1 81 ? -4.035 20.031 13.844 1 98.75 81 VAL A O 1
ATOM 676 N N . TYR A 1 82 ? -2.328 18.812 13.094 1 98.56 82 TYR A N 1
ATOM 677 C CA . TYR A 1 82 ? -1.777 19.828 12.203 1 98.56 82 TYR A CA 1
ATOM 678 C C . TYR A 1 82 ? -1.968 19.438 10.742 1 98.56 82 TYR A C 1
ATOM 680 O O . TYR A 1 82 ? -1.551 18.359 10.32 1 98.56 82 TYR A O 1
ATOM 688 N N . SER A 1 83 ? -2.639 20.266 10.008 1 97.69 83 SER A N 1
ATOM 689 C CA . SER A 1 83 ? -2.92 20.047 8.594 1 97.69 83 SER A CA 1
ATOM 690 C C . SER A 1 83 ? -2.303 21.156 7.734 1 97.69 83 SER A C 1
ATOM 692 O O . SER A 1 83 ? -2.828 22.266 7.664 1 97.69 83 SER A O 1
ATOM 694 N N . VAL A 1 84 ? -1.247 20.797 6.992 1 96.62 84 VAL A N 1
ATOM 695 C CA . VAL A 1 84 ? -0.527 21.766 6.176 1 96.62 84 VAL A CA 1
ATOM 696 C C . VAL A 1 84 ? -0.934 21.609 4.711 1 96.62 84 VAL A C 1
ATOM 698 O O . VAL A 1 84 ? -0.8 20.531 4.133 1 96.62 84 VAL A O 1
ATOM 701 N N . GLY A 1 85 ? -1.373 22.609 4.125 1 94.44 85 GLY A N 1
ATOM 702 C CA . GLY A 1 85 ? -1.892 22.594 2.766 1 94.44 85 GLY A CA 1
ATOM 703 C C . GLY A 1 85 ? -3.363 22.234 2.693 1 94.44 85 GLY A C 1
ATOM 704 O O . GLY A 1 85 ? -3.758 21.125 3.057 1 94.44 85 GLY A O 1
ATOM 705 N N . SER A 1 86 ? -4.184 23.188 2.234 1 93.5 86 SER A N 1
ATOM 706 C CA . SER A 1 86 ? -5.617 22.906 2.16 1 93.5 86 SER A CA 1
ATOM 707 C C . SER A 1 86 ? -6.148 23.141 0.75 1 93.5 86 SER A C 1
ATOM 709 O O . SER A 1 86 ? -6.977 22.375 0.258 1 93.5 86 SER A O 1
ATOM 711 N N . ASN A 1 87 ? -5.633 24.203 0.13 1 93 87 ASN A N 1
ATOM 712 C CA . ASN A 1 87 ? -6.191 24.641 -1.144 1 93 87 ASN A CA 1
ATOM 713 C C . ASN A 1 87 ? -7.711 24.781 -1.072 1 93 87 ASN A C 1
ATOM 715 O O . ASN A 1 87 ? -8.422 24.344 -1.983 1 93 87 ASN A O 1
ATOM 719 N N . ASN A 1 88 ? -8.125 25.219 0.001 1 95.06 88 ASN A N 1
ATOM 720 C CA . ASN A 1 88 ? -9.523 25.5 0.301 1 95.06 88 ASN A CA 1
ATOM 721 C C . ASN A 1 88 ? -10.352 24.219 0.333 1 95.06 88 ASN A C 1
ATOM 723 O O . ASN A 1 88 ? -11.57 24.25 0.15 1 95.06 88 ASN A O 1
ATOM 727 N N . ASP A 1 89 ? -9.789 23.141 0.392 1 93.81 89 ASP A N 1
ATOM 728 C CA . ASP A 1 89 ? -10.445 21.859 0.624 1 93.81 89 ASP A CA 1
ATOM 729 C C . ASP A 1 89 ? -10.219 21.359 2.053 1 93.81 89 ASP A C 1
ATOM 731 O O . ASP A 1 89 ? -9.102 21 2.42 1 93.81 89 ASP A O 1
ATOM 735 N N . PHE A 1 90 ? -11.305 21.328 2.848 1 95.5 90 PHE A N 1
ATOM 736 C CA . PHE A 1 90 ? -11.188 20.969 4.258 1 95.5 90 PHE A CA 1
ATOM 737 C C . PHE A 1 90 ? -11.875 19.641 4.543 1 95.5 90 PHE A C 1
ATOM 739 O O . PHE A 1 90 ? -12.328 19.406 5.664 1 95.5 90 PHE A O 1
ATOM 746 N N . SER A 1 91 ? -11.992 18.828 3.482 1 93 91 SER A N 1
ATOM 747 C CA . SER A 1 91 ? -12.664 17.531 3.607 1 93 91 SER A CA 1
ATOM 748 C C . SER A 1 91 ? -11.914 16.609 4.562 1 93 91 SER A C 1
ATOM 750 O O . SER A 1 91 ? -12.523 15.805 5.262 1 93 91 SER A O 1
ATOM 752 N N . PHE A 1 92 ? -10.609 16.766 4.641 1 95.5 92 PHE A N 1
ATOM 753 C CA . PHE A 1 92 ? -9.828 15.969 5.57 1 95.5 92 PHE A CA 1
ATOM 754 C C . PHE A 1 92 ? -10.18 16.312 7.016 1 95.5 92 PHE A C 1
ATOM 756 O O . PHE A 1 92 ? -10.438 15.43 7.828 1 95.5 92 PHE A O 1
ATOM 763 N N . GLU A 1 93 ? -10.188 17.562 7.297 1 97.12 93 GLU A N 1
ATOM 764 C CA . GLU A 1 93 ? -10.516 18.047 8.641 1 97.12 93 GLU A CA 1
ATOM 765 C C . GLU A 1 93 ? -11.922 17.625 9.047 1 97.12 93 GLU A C 1
ATOM 767 O O . GLU A 1 93 ? -12.141 17.188 10.18 1 97.12 93 GLU A O 1
ATOM 772 N N . GLU A 1 94 ? -12.812 17.719 8.062 1 95.56 94 GLU A N 1
ATOM 773 C CA . GLU A 1 94 ? -14.18 17.266 8.312 1 95.56 94 GLU A CA 1
ATOM 774 C C . GLU A 1 94 ? -14.211 15.781 8.656 1 95.56 94 GLU A C 1
ATOM 776 O O . GLU A 1 94 ? -14.93 15.367 9.57 1 95.56 94 GLU A O 1
ATOM 781 N N . ALA A 1 95 ? -13.477 15.062 7.941 1 94.56 95 ALA A N 1
ATOM 782 C CA . ALA A 1 95 ? -13.445 13.617 8.156 1 94.56 95 ALA A CA 1
ATOM 783 C C . ALA A 1 95 ? -12.82 13.273 9.5 1 94.56 95 ALA A C 1
ATOM 785 O O . ALA A 1 95 ? -13.219 12.305 10.156 1 94.56 95 ALA A O 1
ATOM 786 N N . VAL A 1 96 ? -11.82 14.023 9.914 1 96.62 96 VAL A N 1
ATOM 787 C CA . VAL A 1 96 ? -11.219 13.82 11.227 1 96.62 96 VAL A CA 1
ATOM 788 C C . VAL A 1 96 ? -12.273 13.984 12.32 1 96.62 96 VAL A C 1
ATOM 790 O O . VAL A 1 96 ? -12.391 13.133 13.203 1 96.62 96 VAL A O 1
ATOM 793 N N . LEU A 1 97 ? -13.047 15.031 12.203 1 95.44 97 LEU A N 1
ATOM 794 C CA . LEU A 1 97 ? -14.086 15.281 13.203 1 95.44 97 LEU A CA 1
ATOM 795 C C . LEU A 1 97 ? -15.125 14.164 13.203 1 95.44 97 LEU A C 1
ATOM 797 O O . LEU A 1 97 ? -15.547 13.711 14.273 1 95.44 97 LEU A O 1
ATOM 801 N N . ASP A 1 98 ? -15.414 13.688 12.086 1 92.94 98 ASP A N 1
ATOM 802 C CA . ASP A 1 98 ? -16.469 12.688 11.93 1 92.94 98 ASP A CA 1
ATOM 803 C C . ASP A 1 98 ? -15.984 11.305 12.352 1 92.94 98 ASP A C 1
ATOM 805 O O . ASP A 1 98 ? -16.703 10.578 13.047 1 92.94 98 ASP A O 1
ATOM 809 N N . LYS A 1 99 ? -14.773 10.969 11.992 1 92.94 99 LYS A N 1
ATOM 810 C CA . LYS A 1 99 ? -14.336 9.578 12.102 1 92.94 99 LYS A CA 1
ATOM 811 C C . LYS A 1 99 ? -13.453 9.383 13.336 1 92.94 99 LYS A C 1
ATOM 813 O O . LYS A 1 99 ? -13.289 8.258 13.812 1 92.94 99 LYS A O 1
ATOM 818 N N . ILE A 1 100 ? -12.836 10.422 13.789 1 95.06 100 ILE A N 1
ATOM 819 C CA . ILE A 1 100 ? -11.969 10.305 14.953 1 95.06 100 ILE A CA 1
ATOM 820 C C . ILE A 1 100 ? -12.648 10.945 16.172 1 95.06 100 ILE A C 1
ATOM 822 O O . ILE A 1 100 ? -12.852 10.289 17.188 1 95.06 100 ILE A O 1
ATOM 826 N N . GLY A 1 101 ? -13 12.219 15.984 1 94.44 101 GLY A N 1
ATOM 827 C CA . GLY A 1 101 ? -13.758 12.789 17.078 1 94.44 101 GLY A CA 1
ATOM 828 C C . GLY A 1 101 ? -13.758 14.305 17.078 1 94.44 101 GLY A C 1
ATOM 829 O O . GLY A 1 101 ? -12.766 14.93 16.703 1 94.44 101 GLY A O 1
ATOM 830 N N . HIS A 1 102 ? -14.766 14.828 17.734 1 93.44 102 HIS A N 1
ATOM 831 C CA . HIS A 1 102 ? -14.938 16.281 17.797 1 93.44 102 HIS A CA 1
ATOM 832 C C . HIS A 1 102 ? -13.992 16.906 18.797 1 93.44 102 HIS A C 1
ATOM 834 O O . HIS A 1 102 ? -13.805 18.125 18.812 1 93.44 102 HIS A O 1
ATOM 840 N N . HIS A 1 103 ? -13.438 16.062 19.609 1 94.69 103 HIS A N 1
ATOM 841 C CA . HIS A 1 103 ? -12.531 16.578 20.625 1 94.69 103 HIS A CA 1
ATOM 842 C C . HIS A 1 103 ? -11.172 16.938 20.031 1 94.69 103 HIS A C 1
ATOM 844 O O . HIS A 1 103 ? -10.312 17.484 20.719 1 94.69 103 HIS A O 1
ATOM 850 N N . CYS A 1 104 ? -10.977 16.625 18.781 1 97 104 CYS A N 1
ATOM 851 C CA . CYS A 1 104 ? -9.711 16.922 18.125 1 97 104 CYS A CA 1
ATOM 852 C C . CYS A 1 104 ? -9.547 18.422 17.891 1 97 104 CYS A C 1
ATOM 854 O O . CYS A 1 104 ? -10.422 19.047 17.281 1 97 104 CYS A O 1
ATOM 856 N N . GLU A 1 105 ? -8.492 18.953 18.406 1 97.69 105 GLU A N 1
ATOM 857 C CA . GLU A 1 105 ? -8.062 20.312 18.078 1 97.69 105 GLU A CA 1
ATOM 858 C C . GLU A 1 105 ? -7.332 20.359 16.75 1 97.69 105 GLU A C 1
ATOM 860 O O . GLU A 1 105 ? -6.223 19.828 16.625 1 97.69 105 GLU A O 1
ATOM 865 N N . ILE A 1 106 ? -7.934 21.031 15.75 1 98.5 106 ILE A N 1
ATOM 866 C CA . ILE A 1 106 ? -7.379 20.984 14.406 1 98.5 106 ILE A CA 1
ATOM 867 C C . ILE A 1 106 ? -6.836 22.359 14.031 1 98.5 106 ILE A C 1
ATOM 869 O O . ILE A 1 106 ? -7.539 23.375 14.148 1 98.5 106 ILE A O 1
ATOM 873 N N . HIS A 1 107 ? -5.605 22.422 13.609 1 98.62 107 HIS A N 1
ATOM 874 C CA . HIS A 1 107 ? -4.98 23.609 13.047 1 98.62 107 HIS A CA 1
ATOM 875 C C . HIS A 1 107 ? -4.582 23.391 11.586 1 98.62 107 HIS A C 1
ATOM 877 O O . HIS A 1 107 ? -3.822 22.469 11.289 1 98.62 107 HIS A O 1
ATOM 883 N N . THR A 1 108 ? -5.121 24.188 10.703 1 98.25 108 THR A N 1
ATOM 884 C CA . THR A 1 108 ? -4.793 24.109 9.281 1 98.25 108 THR A CA 1
ATOM 885 C C . THR A 1 108 ? -3.953 25.297 8.852 1 98.25 108 THR A C 1
ATOM 887 O O . THR A 1 108 ? -4.277 26.453 9.188 1 98.25 108 THR A O 1
ATOM 890 N N . PHE A 1 109 ? -2.885 25 8.148 1 97 109 PHE A N 1
ATOM 891 C CA . PHE A 1 109 ? -1.952 26.031 7.695 1 97 109 PHE A CA 1
ATOM 892 C C . PHE A 1 109 ? -1.893 26.078 6.172 1 97 109 PHE A C 1
ATOM 894 O O . PHE A 1 109 ? -1.638 25.062 5.527 1 97 109 PHE A O 1
ATOM 901 N N . ASP A 1 110 ? -2.174 27.188 5.629 1 96.12 110 ASP A N 1
ATOM 902 C CA . ASP A 1 110 ? -2.107 27.438 4.188 1 96.12 110 ASP A CA 1
ATOM 903 C C . ASP A 1 110 ? -1.861 28.906 3.891 1 96.12 110 ASP A C 1
ATOM 905 O O . ASP A 1 110 ? -2.404 29.781 4.57 1 96.12 110 ASP A O 1
ATOM 909 N N . PHE A 1 111 ? -1.113 29.234 2.848 1 93.19 111 PHE A N 1
ATOM 910 C CA . PHE A 1 111 ? -0.785 30.641 2.588 1 93.19 111 PHE A CA 1
ATOM 911 C C . PHE A 1 111 ? -1.943 31.344 1.899 1 93.19 111 PHE A C 1
ATOM 913 O O . PHE A 1 111 ? -1.986 32.562 1.854 1 93.19 111 PHE A O 1
ATOM 920 N N . GLY A 1 112 ? -2.863 30.547 1.302 1 93.75 112 GLY A N 1
ATOM 921 C CA . GLY A 1 112 ? -4.031 31.141 0.669 1 93.75 112 GLY A CA 1
ATOM 922 C C . GLY A 1 112 ? -5.055 31.656 1.665 1 93.75 112 GLY A C 1
ATOM 923 O O . GLY A 1 112 ? -5.012 31.312 2.846 1 93.75 112 GLY A O 1
ATOM 924 N N . ASN A 1 113 ? -5.898 32.594 1.142 1 96 113 ASN A N 1
ATOM 925 C CA . ASN A 1 113 ? -6.996 33.062 1.969 1 96 113 ASN A CA 1
ATOM 926 C C . ASN A 1 113 ? -8.211 32.156 1.879 1 96 113 ASN A C 1
ATOM 928 O O . ASN A 1 113 ? -9.086 32.344 1.031 1 96 113 ASN A O 1
ATOM 932 N N . TYR A 1 114 ? -8.227 31.203 2.834 1 96.81 114 TYR A N 1
ATOM 933 C CA . TYR A 1 114 ? -9.289 30.203 2.777 1 96.81 114 TYR A CA 1
ATOM 934 C C . TYR A 1 114 ? -10.047 30.125 4.098 1 96.81 114 TYR A C 1
ATOM 936 O O . TYR A 1 114 ? -10.594 29.094 4.453 1 96.81 114 TYR A O 1
ATOM 944 N N . LEU A 1 115 ? -10.031 31.234 4.855 1 95.94 115 LEU A N 1
ATOM 945 C CA . LEU A 1 115 ? -10.672 31.281 6.16 1 95.94 115 LEU A CA 1
ATOM 946 C C . LEU A 1 115 ? -12.164 30.984 6.043 1 95.94 115 LEU A C 1
ATOM 948 O O . LEU A 1 115 ? -12.734 30.297 6.895 1 95.94 115 LEU A O 1
ATOM 952 N N . ALA A 1 116 ? -12.781 31.531 5.066 1 95.38 116 ALA A N 1
ATOM 953 C CA . ALA A 1 116 ? -14.211 31.312 4.871 1 95.38 116 ALA A CA 1
ATOM 954 C C . ALA A 1 116 ? -14.523 29.828 4.723 1 95.38 116 ALA A C 1
ATOM 956 O O . ALA A 1 116 ? -15.516 29.344 5.27 1 95.38 116 ALA A O 1
ATOM 957 N N . GLY A 1 117 ? -13.68 29.125 3.939 1 95.5 117 GLY A N 1
ATOM 958 C CA . GLY A 1 117 ? -13.859 27.703 3.785 1 95.5 117 GLY A CA 1
ATOM 959 C C . GLY A 1 117 ? -13.648 26.922 5.074 1 95.5 117 GLY A C 1
ATOM 960 O O . GLY A 1 117 ? -14.406 26 5.383 1 95.5 117 GLY A O 1
ATOM 961 N N . ALA A 1 118 ? -12.688 27.328 5.824 1 96.44 118 ALA A N 1
ATOM 962 C CA . ALA A 1 118 ? -12.383 26.688 7.094 1 96.44 118 ALA A CA 1
ATOM 963 C C . ALA A 1 118 ? -13.531 26.844 8.086 1 96.44 118 ALA A C 1
ATOM 965 O O . ALA A 1 118 ? -13.844 25.922 8.836 1 96.44 118 ALA A O 1
ATOM 966 N N . ASN A 1 119 ? -14.148 27.969 8.078 1 94.56 119 ASN A N 1
ATOM 967 C CA . ASN A 1 119 ? -15.203 28.297 9.031 1 94.56 119 ASN A CA 1
ATOM 968 C C . ASN A 1 119 ? -16.453 27.469 8.781 1 94.56 119 ASN A C 1
ATOM 970 O O . ASN A 1 119 ? -17.359 27.422 9.625 1 94.56 119 ASN A O 1
ATOM 974 N N . LYS A 1 120 ? -16.484 26.844 7.688 1 92.75 120 LYS A N 1
ATOM 975 C CA . LYS A 1 120 ? -17.641 26 7.375 1 92.75 120 LYS A CA 1
ATOM 976 C C . LYS A 1 120 ? -17.516 24.641 8.039 1 92.75 120 LYS A C 1
ATOM 978 O O . LYS A 1 120 ? -18.484 23.891 8.109 1 92.75 120 LYS A O 1
ATOM 983 N N . VAL A 1 121 ? -16.328 24.391 8.406 1 93.88 121 VAL A N 1
ATOM 984 C CA . VAL A 1 121 ? -16.109 23.078 9.031 1 93.88 121 VAL A CA 1
ATOM 985 C C . VAL A 1 121 ? -16.375 23.172 10.531 1 93.88 121 VAL A C 1
ATOM 987 O O . VAL A 1 121 ? -15.766 24 11.219 1 93.88 121 VAL A O 1
ATOM 990 N N . GLY A 1 122 ? -17.234 22.375 10.984 1 89.31 122 GLY A N 1
ATOM 991 C CA . GLY A 1 122 ? -17.609 22.391 12.391 1 89.31 122 GLY A CA 1
ATOM 992 C C . GLY A 1 122 ? -18.781 21.484 12.703 1 89.31 122 GLY A C 1
ATOM 993 O O . GLY A 1 122 ? -19.016 20.5 12 1 89.31 122 GLY A O 1
ATOM 994 N N . TYR A 1 123 ? -19.25 21.641 13.844 1 83.69 123 TYR A N 1
ATOM 995 C CA . TYR A 1 123 ? -20.375 20.828 14.281 1 83.69 123 TYR A CA 1
ATOM 996 C C . TYR A 1 123 ? -21.359 21.656 15.102 1 83.69 123 TYR A C 1
ATOM 998 O O . TYR A 1 123 ? -21.016 22.734 15.586 1 83.69 123 TYR A O 1
ATOM 1006 N N . ARG A 1 124 ? -22.609 21.25 15.062 1 78.62 124 ARG A N 1
ATOM 1007 C CA . ARG A 1 124 ? -23.688 21.938 15.773 1 78.62 124 ARG A CA 1
ATOM 1008 C C . ARG A 1 124 ? -23.766 21.5 17.234 1 78.62 124 ARG A C 1
ATOM 1010 O O . ARG A 1 124 ? -23.781 20.297 17.516 1 78.62 124 ARG A O 1
ATOM 1017 N N . LEU A 1 125 ? -23.719 22.469 18 1 77.31 125 LEU A N 1
ATOM 1018 C CA . LEU A 1 125 ? -23.875 22.219 19.422 1 77.31 125 LEU A CA 1
ATOM 1019 C C . LEU A 1 125 ? -25.344 21.969 19.781 1 77.31 125 LEU A C 1
ATOM 1021 O O . LEU A 1 125 ? -26.234 22.266 18.969 1 77.31 125 LEU A O 1
ATOM 1025 N N . HIS A 1 126 ? -25.453 21.25 20.891 1 80.56 126 HIS A N 1
ATOM 1026 C CA . HIS A 1 126 ? -26.797 20.906 21.359 1 80.56 126 HIS A CA 1
ATOM 1027 C C . HIS A 1 126 ? -27.672 22.156 21.438 1 80.56 126 HIS A C 1
ATOM 1029 O O . HIS A 1 126 ? -28.891 22.078 21.25 1 80.56 126 HIS A O 1
ATOM 1035 N N . ASN A 1 127 ? -27.109 23.219 21.672 1 82.12 127 ASN A N 1
ATOM 1036 C CA . ASN A 1 127 ? -27.859 24.469 21.828 1 82.12 127 ASN A CA 1
ATOM 1037 C C . ASN A 1 127 ? -28.125 25.125 20.484 1 82.12 127 ASN A C 1
ATOM 1039 O O . ASN A 1 127 ? -28.641 26.25 20.422 1 82.12 127 ASN A O 1
ATOM 1043 N N . GLY A 1 128 ? -27.672 24.5 19.469 1 80.12 128 GLY A N 1
ATOM 1044 C CA . GLY A 1 128 ? -27.984 24.969 18.125 1 80.12 128 GLY A CA 1
ATOM 1045 C C . GLY A 1 128 ? -26.875 25.828 17.531 1 80.12 128 GLY A C 1
ATOM 1046 O O . GLY A 1 128 ? -26.938 26.203 16.359 1 80.12 128 GLY A O 1
ATOM 1047 N N . VAL A 1 129 ? -25.969 26.141 18.344 1 80.12 129 VAL A N 1
ATOM 1048 C CA . VAL A 1 129 ? -24.875 26.984 17.875 1 80.12 129 VAL A CA 1
ATOM 1049 C C . VAL A 1 129 ? -23.875 26.156 17.078 1 80.12 129 VAL A C 1
ATOM 1051 O O . VAL A 1 129 ? -23.5 25.047 17.516 1 80.12 129 VAL A O 1
ATOM 1054 N N . ASN A 1 130 ? -23.453 26.703 15.914 1 82.38 130 ASN A N 1
ATOM 1055 C CA . ASN A 1 130 ? -22.406 26.062 15.133 1 82.38 130 ASN A CA 1
ATOM 1056 C C . ASN A 1 130 ? -21.016 26.422 15.648 1 82.38 130 ASN A C 1
ATOM 1058 O O . ASN A 1 130 ? -20.688 27.594 15.82 1 82.38 130 ASN A O 1
ATOM 1062 N N . LYS A 1 131 ? -20.344 25.453 16.016 1 87.81 131 LYS A N 1
ATOM 1063 C CA . LYS A 1 131 ? -18.969 25.656 16.469 1 87.81 131 LYS A CA 1
ATOM 1064 C C . LYS A 1 131 ? -17.984 25.297 15.367 1 87.81 131 LYS A C 1
ATOM 1066 O O . LYS A 1 131 ? -18.047 24.203 14.797 1 87.81 131 LYS A O 1
ATOM 1071 N N . THR A 1 132 ? -17.156 26.297 15.047 1 90.38 132 THR A N 1
ATOM 1072 C CA . THR A 1 132 ? -16.062 26.016 14.117 1 90.38 132 THR A CA 1
ATOM 1073 C C . THR A 1 132 ? -15.016 25.109 14.773 1 90.38 132 THR A C 1
ATOM 1075 O O . THR A 1 132 ? -14.703 25.266 15.953 1 90.38 132 THR A O 1
ATOM 1078 N N . ALA A 1 133 ? -14.578 24.203 13.953 1 93.5 133 ALA A N 1
ATOM 1079 C CA . ALA A 1 133 ? -13.688 23.203 14.531 1 93.5 133 ALA A CA 1
ATOM 1080 C C . ALA A 1 133 ? -12.281 23.312 13.969 1 93.5 133 ALA A C 1
ATOM 1082 O O . ALA A 1 133 ? -11.344 22.703 14.484 1 93.5 133 ALA A O 1
ATOM 1083 N N . VAL A 1 134 ? -12.109 24.156 12.969 1 97.44 134 VAL A N 1
ATOM 1084 C CA . VAL A 1 134 ? -10.797 24.281 12.336 1 97.44 134 VAL A CA 1
ATOM 1085 C C . VAL A 1 134 ? -10.195 25.641 12.664 1 97.44 134 VAL A C 1
ATOM 1087 O O . VAL A 1 134 ? -10.812 26.672 12.414 1 97.44 134 VAL A O 1
ATOM 1090 N N . ASN A 1 135 ? -9.086 25.625 13.328 1 98 135 ASN A N 1
ATOM 1091 C CA . ASN A 1 135 ? -8.273 26.828 13.469 1 98 135 ASN A CA 1
ATOM 1092 C C . ASN A 1 135 ? -7.418 27.078 12.234 1 98 135 ASN A C 1
ATOM 1094 O O . ASN A 1 135 ? -6.395 26.422 12.039 1 98 135 ASN A O 1
ATOM 1098 N N . TYR A 1 136 ? -7.844 28.031 11.438 1 98 136 TYR A N 1
ATOM 1099 C CA . TYR A 1 136 ? -7.148 28.297 10.18 1 98 136 TYR A CA 1
ATOM 1100 C C . TYR A 1 136 ? -6.047 29.344 10.375 1 98 136 TYR A C 1
ATOM 1102 O O . TYR A 1 136 ? -6.27 30.375 11 1 98 136 TYR A O 1
ATOM 1110 N N . HIS A 1 137 ? -4.902 29.031 9.93 1 97.38 137 HIS A N 1
ATOM 1111 C CA . HIS A 1 137 ? -3.75 29.922 9.93 1 97.38 137 HIS A CA 1
ATOM 1112 C C . HIS A 1 137 ? -3.285 30.234 8.508 1 97.38 137 HIS A C 1
ATOM 1114 O O . HIS A 1 137 ? -2.801 29.344 7.809 1 97.38 137 HIS A O 1
ATOM 1120 N N . GLN A 1 138 ? -3.432 31.5 8.109 1 96.62 138 GLN A N 1
ATOM 1121 C CA . GLN A 1 138 ? -2.99 31.875 6.777 1 96.62 138 GLN A CA 1
ATOM 1122 C C . GLN A 1 138 ? -1.472 32.031 6.719 1 96.62 138 GLN A C 1
ATOM 1124 O O . GLN A 1 138 ? -0.956 33.125 6.566 1 96.62 138 GLN A O 1
ATOM 1129 N N . ILE A 1 139 ? -0.771 30.953 6.801 1 94.94 139 ILE A N 1
ATOM 1130 C CA . ILE A 1 139 ? 0.687 30.906 6.773 1 94.94 139 ILE A CA 1
ATOM 1131 C C . ILE A 1 139 ? 1.15 29.656 6.016 1 94.94 139 ILE A C 1
ATOM 1133 O O . ILE A 1 139 ? 0.52 28.609 6.094 1 94.94 139 ILE A O 1
ATOM 1137 N N . GLY A 1 140 ? 2.189 29.797 5.281 1 93.25 140 GLY A N 1
ATOM 1138 C CA . GLY A 1 140 ? 2.906 28.656 4.738 1 93.25 140 GLY A CA 1
ATOM 1139 C C . GLY A 1 140 ? 3.971 28.109 5.676 1 93.25 140 GLY A C 1
ATOM 1140 O O . GLY A 1 140 ? 4.668 28.891 6.336 1 93.25 140 GLY A O 1
ATOM 1141 N N . LEU A 1 141 ? 4.012 26.891 5.785 1 92.12 141 LEU A N 1
ATOM 1142 C CA . LEU A 1 141 ? 5.098 26.297 6.559 1 92.12 141 LEU A CA 1
ATOM 1143 C C . LEU A 1 141 ? 6.41 26.344 5.781 1 92.12 141 LEU A C 1
ATOM 1145 O O . LEU A 1 141 ? 6.469 25.938 4.621 1 92.12 141 LEU A O 1
ATOM 1149 N N . GLY A 1 142 ? 7.445 26.891 6.32 1 89.25 142 GLY A N 1
ATOM 1150 C CA . GLY A 1 142 ? 8.75 27.062 5.707 1 89.25 142 GLY A CA 1
ATOM 1151 C C . GLY A 1 142 ? 9.742 27.781 6.598 1 89.25 142 GLY A C 1
ATOM 1152 O O . GLY A 1 142 ? 9.625 27.75 7.824 1 89.25 142 GLY A O 1
ATOM 1153 N N . SER A 1 143 ? 10.766 28.328 5.934 1 87.44 143 SER A N 1
ATOM 1154 C CA . SER A 1 143 ? 11.672 29.203 6.668 1 87.44 143 SER A CA 1
ATOM 1155 C C . SER A 1 143 ? 10.953 30.453 7.145 1 87.44 143 SER A C 1
ATOM 1157 O O . SER A 1 143 ? 10.125 31.016 6.422 1 87.44 143 SER A O 1
ATOM 1159 N N . ASP A 1 144 ? 11.336 30.844 8.328 1 89.81 144 ASP A N 1
ATOM 1160 C CA . ASP A 1 144 ? 10.664 31.984 8.922 1 89.81 144 ASP A CA 1
ATOM 1161 C C . ASP A 1 144 ? 10.836 33.219 8.062 1 89.81 144 ASP A C 1
ATOM 1163 O O . ASP A 1 144 ? 11.961 33.719 7.871 1 89.81 144 ASP A O 1
ATOM 1167 N N . ASP A 1 145 ? 9.789 33.625 7.52 1 87.75 145 ASP A N 1
ATOM 1168 C CA . ASP A 1 145 ? 9.648 34.875 6.762 1 87.75 145 ASP A CA 1
ATOM 1169 C C . ASP A 1 145 ? 8.266 35.469 6.961 1 87.75 145 ASP A C 1
ATOM 1171 O O . ASP A 1 145 ? 7.441 35.469 6.047 1 87.75 145 ASP A O 1
ATOM 1175 N N . PRO A 1 146 ? 8.07 36.031 8.18 1 83.25 146 PRO A N 1
ATOM 1176 C CA . PRO A 1 146 ? 6.734 36.562 8.477 1 83.25 146 PRO A CA 1
ATOM 1177 C C . PRO A 1 146 ? 6.332 37.719 7.562 1 83.25 146 PRO A C 1
ATOM 1179 O O . PRO A 1 146 ? 7.191 38.5 7.129 1 83.25 146 PRO A O 1
ATOM 1182 N N . PRO A 1 147 ? 5.066 37.719 7.195 1 83.69 147 PRO A N 1
ATOM 1183 C CA . PRO A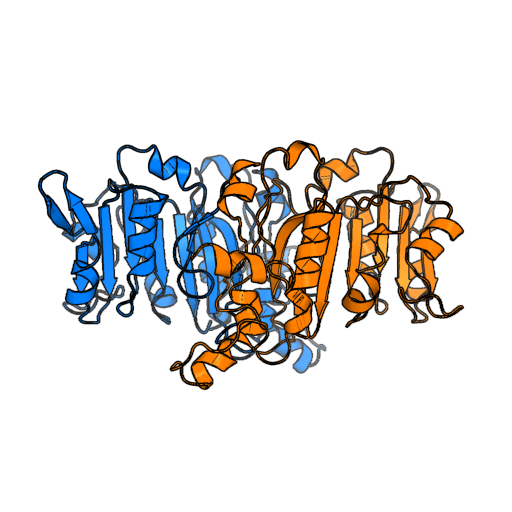 1 147 ? 3.986 36.969 7.82 1 83.69 147 PRO A CA 1
ATOM 1184 C C . PRO A 1 147 ? 3.604 35.719 7.02 1 83.69 147 PRO A C 1
ATOM 1186 O O . PRO A 1 147 ? 2.771 34.938 7.469 1 83.69 147 PRO A O 1
ATOM 1189 N N . ARG A 1 148 ? 4.254 35.531 6 1 88.69 148 ARG A N 1
ATOM 1190 C CA . ARG A 1 148 ? 3.756 34.562 5.008 1 88.69 148 ARG A CA 1
ATOM 1191 C C . ARG A 1 148 ? 4.195 33.156 5.34 1 88.69 148 ARG A C 1
ATOM 1193 O O . ARG A 1 148 ? 3.447 32.188 5.121 1 88.69 148 ARG A O 1
ATOM 1200 N N . PHE A 1 149 ? 5.379 33.031 5.867 1 92.88 149 PHE A N 1
ATOM 1201 C CA . PHE A 1 149 ? 5.922 31.688 6.133 1 92.88 149 PHE A CA 1
ATOM 1202 C C . PHE A 1 149 ? 6.453 31.594 7.555 1 92.88 149 PHE A C 1
ATOM 1204 O O . PHE A 1 149 ? 7.039 32.562 8.07 1 92.88 149 PHE A O 1
ATOM 1211 N N . LYS A 1 150 ? 6.246 30.531 8.211 1 94.12 150 LYS A N 1
ATOM 1212 C CA . LYS A 1 150 ? 6.77 30.234 9.539 1 94.12 150 LYS A CA 1
ATOM 1213 C C . LYS A 1 150 ? 7.262 28.781 9.625 1 94.12 150 LYS A C 1
ATOM 1215 O O . L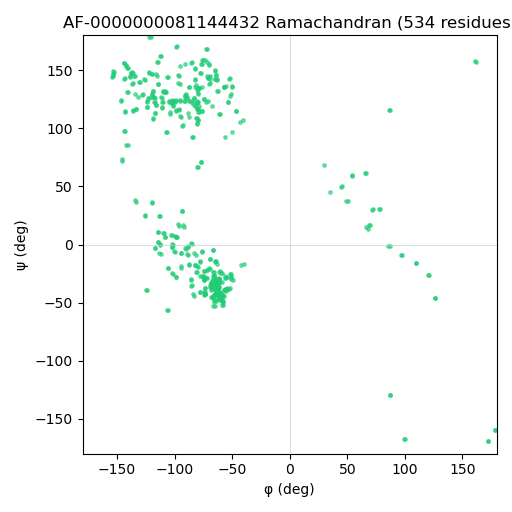YS A 1 150 ? 6.707 27.891 8.977 1 94.12 150 LYS A O 1
ATOM 1220 N N . SER A 1 151 ? 8.289 28.625 10.445 1 94.19 151 SER A N 1
ATOM 1221 C CA . SER A 1 151 ? 8.773 27.281 10.719 1 94.19 151 SER A CA 1
ATOM 1222 C C . SER A 1 151 ? 7.848 26.547 11.68 1 94.19 151 SER A C 1
ATOM 1224 O O . SER A 1 151 ? 7.043 27.172 12.375 1 94.19 151 SER A O 1
ATOM 1226 N N . LEU A 1 152 ? 7.953 25.219 11.648 1 96.12 152 LEU A N 1
ATOM 1227 C CA . LEU A 1 152 ? 7.172 24.438 12.602 1 96.12 152 LEU A CA 1
ATOM 1228 C C . LEU A 1 152 ? 7.488 24.844 14.031 1 96.12 152 LEU A C 1
ATOM 1230 O O . LEU A 1 152 ? 6.59 24.953 14.867 1 96.12 152 LEU A O 1
ATOM 1234 N N . LYS A 1 153 ? 8.758 25.109 14.312 1 96.81 153 LYS A N 1
ATOM 1235 C CA . LYS A 1 153 ? 9.18 25.562 15.633 1 96.81 153 LYS A CA 1
ATOM 1236 C C . LYS A 1 153 ? 8.453 26.844 16.031 1 96.81 153 LYS A C 1
ATOM 1238 O O . LYS A 1 153 ? 7.922 26.953 17.141 1 96.81 153 LYS A O 1
ATOM 1243 N N . THR A 1 154 ? 8.461 27.781 15.109 1 96.94 154 THR A N 1
ATOM 1244 C CA . THR A 1 154 ? 7.801 29.047 15.367 1 96.94 154 THR A CA 1
ATOM 1245 C C . THR A 1 154 ? 6.305 28.844 15.594 1 96.94 154 THR A C 1
ATOM 1247 O O . THR A 1 154 ? 5.73 29.406 16.531 1 96.94 154 THR A O 1
ATOM 1250 N N . VAL A 1 155 ? 5.684 28.016 14.766 1 97 155 VAL A N 1
ATOM 1251 C CA . VAL A 1 155 ? 4.254 27.75 14.859 1 97 155 VAL A CA 1
ATOM 1252 C C . VAL A 1 155 ? 3.938 27.125 16.219 1 97 155 VAL A C 1
ATOM 1254 O O . VAL A 1 155 ? 3.023 27.578 16.922 1 97 155 VAL A O 1
ATOM 1257 N N . VAL A 1 156 ? 4.707 26.141 16.641 1 98.25 156 VAL A N 1
ATOM 1258 C CA . VAL A 1 156 ? 4.508 25.438 17.906 1 98.25 156 VAL A CA 1
ATOM 1259 C C . VAL A 1 156 ? 4.633 26.406 19.062 1 98.25 156 VAL A C 1
ATOM 1261 O O . VAL A 1 156 ? 3.799 26.406 19.984 1 98.25 156 VAL A O 1
ATOM 1264 N N . ASN A 1 157 ? 5.625 27.234 19.016 1 97.94 157 ASN A N 1
ATOM 1265 C CA . ASN A 1 157 ? 5.848 28.234 20.078 1 97.94 157 ASN A CA 1
ATOM 1266 C C . ASN A 1 157 ? 4.699 29.234 20.156 1 97.94 157 ASN A C 1
ATOM 1268 O O . ASN A 1 157 ? 4.18 29.5 21.234 1 97.94 157 ASN A O 1
ATOM 1272 N N . GLU A 1 158 ? 4.297 29.734 19.062 1 97.5 158 GLU A N 1
ATOM 1273 C CA . GLU A 1 158 ? 3.268 30.766 19.031 1 97.5 158 GLU A CA 1
ATOM 1274 C C . GLU A 1 158 ? 1.916 30.219 19.469 1 97.5 158 GLU A C 1
ATOM 1276 O O . GLU A 1 158 ? 1.115 30.938 20.078 1 97.5 158 GLU A O 1
ATOM 1281 N N . LEU A 1 159 ? 1.662 28.922 19.188 1 98.25 159 LEU A N 1
ATOM 1282 C CA . LEU A 1 159 ? 0.383 28.328 19.531 1 98.25 159 LEU A CA 1
ATOM 1283 C C . LEU A 1 159 ? 0.419 27.766 20.953 1 98.25 159 LEU A C 1
ATOM 1285 O O . LEU A 1 159 ? -0.606 27.328 21.484 1 98.25 159 LEU A O 1
ATOM 1289 N N . GLY A 1 160 ? 1.602 27.734 21.562 1 98.38 160 GLY A N 1
ATOM 1290 C CA . GLY A 1 160 ? 1.759 27.203 22.906 1 98.38 160 GLY A CA 1
ATOM 1291 C C . GLY A 1 160 ? 1.628 25.703 22.969 1 98.38 160 GLY A C 1
ATOM 1292 O O . GLY A 1 160 ? 1.083 25.156 23.938 1 98.38 160 GLY A O 1
ATOM 1293 N N . HIS A 1 161 ? 1.992 25.031 21.922 1 98.38 161 HIS A N 1
ATOM 1294 C CA . HIS A 1 161 ? 1.843 23.594 21.875 1 98.38 161 HIS A CA 1
ATOM 1295 C C . HIS A 1 161 ? 3.139 22.891 22.25 1 98.38 161 HIS A C 1
ATOM 1297 O O . HIS A 1 161 ? 3.297 21.688 22.016 1 98.38 161 HIS A O 1
ATOM 1303 N N . ASN A 1 162 ? 4.102 23.609 22.922 1 98.25 162 ASN A N 1
ATOM 1304 C CA . ASN A 1 162 ? 5.363 23.016 23.344 1 98.25 162 ASN A CA 1
ATOM 1305 C C . ASN A 1 162 ? 5.141 21.797 24.234 1 98.25 162 ASN A C 1
ATOM 1307 O O . ASN A 1 162 ? 4.266 21.797 25.094 1 98.25 162 ASN A O 1
ATOM 1311 N N . ASN A 1 163 ? 5.871 20.734 24 1 97.56 163 ASN A N 1
ATOM 1312 C CA . ASN A 1 163 ? 5.883 19.5 24.766 1 97.56 163 ASN A CA 1
ATOM 1313 C C . ASN A 1 163 ? 4.582 18.719 24.578 1 97.56 163 ASN A C 1
ATOM 1315 O O . ASN A 1 163 ? 4.277 17.828 25.375 1 97.56 163 ASN A O 1
ATOM 1319 N N . ARG A 1 164 ? 3.857 19.062 23.562 1 98.06 164 ARG A N 1
ATOM 1320 C CA . ARG A 1 164 ? 2.66 18.297 23.234 1 98.06 164 ARG A CA 1
ATOM 1321 C C . ARG A 1 164 ? 2.934 17.297 22.109 1 98.06 164 ARG A C 1
ATOM 1323 O O . ARG A 1 164 ? 4.039 17.25 21.578 1 98.06 164 ARG A O 1
ATOM 1330 N N . THR A 1 165 ? 1.931 16.438 21.922 1 98.06 165 THR A N 1
ATOM 1331 C CA . THR A 1 165 ? 1.98 15.492 20.828 1 98.06 165 THR A CA 1
ATOM 1332 C C . THR A 1 165 ? 0.95 15.844 19.766 1 98.06 165 THR A C 1
ATOM 1334 O O . THR A 1 165 ? -0.231 16.031 20.062 1 98.06 165 THR A O 1
ATOM 1337 N N . VAL A 1 166 ? 1.437 16.047 18.578 1 98.69 166 VAL A N 1
ATOM 1338 C CA . VAL A 1 166 ? 0.545 16.078 17.422 1 98.69 166 VAL A CA 1
ATOM 1339 C C . VAL A 1 166 ? 0.197 14.664 16.984 1 98.69 166 VAL A C 1
ATOM 1341 O O . VAL A 1 166 ? 1.073 13.906 16.562 1 98.69 166 VAL A O 1
ATOM 1344 N N . ASP A 1 167 ? -1.035 14.328 17.062 1 98.69 167 ASP A N 1
ATOM 1345 C CA . ASP A 1 167 ? -1.466 12.969 16.766 1 98.69 167 ASP A CA 1
ATOM 1346 C C . ASP A 1 167 ? -1.427 12.703 15.258 1 98.69 167 ASP A C 1
ATOM 1348 O O . ASP A 1 167 ? -1.143 11.586 14.828 1 98.69 167 ASP A O 1
ATOM 1352 N N . ILE A 1 168 ? -1.794 13.711 14.508 1 98.69 168 ILE A N 1
ATOM 1353 C CA . ILE A 1 168 ? -1.744 13.625 13.047 1 98.69 168 ILE A CA 1
ATOM 1354 C C . ILE A 1 168 ? -1.104 14.883 12.477 1 98.69 168 ILE A C 1
ATOM 1356 O O . ILE A 1 168 ? -1.615 15.992 12.672 1 98.69 168 ILE A O 1
ATOM 1360 N N . PHE A 1 169 ? -0.004 14.711 11.844 1 98.5 169 PHE A N 1
ATOM 1361 C CA . PHE A 1 169 ? 0.637 15.773 11.078 1 98.5 169 PHE A CA 1
ATOM 1362 C C . PHE A 1 169 ? 0.496 15.523 9.586 1 98.5 169 PHE A C 1
ATOM 1364 O O . PHE A 1 169 ? 1.242 14.734 9.008 1 98.5 169 PHE A O 1
ATOM 1371 N N . LYS A 1 170 ? -0.471 16.141 8.977 1 97.5 170 LYS A N 1
ATOM 1372 C CA . LYS A 1 170 ? -0.685 16.062 7.535 1 97.5 170 LYS A CA 1
ATOM 1373 C C . LYS A 1 170 ? 0.058 17.172 6.805 1 97.5 170 LYS A C 1
ATOM 1375 O O . LYS A 1 170 ? -0.065 18.344 7.16 1 97.5 170 LYS A O 1
ATOM 1380 N N . ILE A 1 171 ? 0.85 16.812 5.824 1 95.31 171 ILE A N 1
ATOM 1381 C CA . ILE A 1 171 ? 1.548 17.844 5.059 1 95.31 171 ILE A CA 1
ATOM 1382 C C . ILE A 1 171 ? 1.465 17.531 3.568 1 95.31 171 ILE A C 1
ATOM 1384 O O . ILE A 1 171 ? 1.936 16.484 3.125 1 95.31 171 ILE A O 1
ATOM 1388 N N . ASP A 1 172 ? 0.86 18.297 2.91 1 92.06 172 ASP A N 1
ATOM 1389 C CA . ASP A 1 172 ? 0.641 18.266 1.467 1 92.06 172 ASP A CA 1
ATOM 1390 C C . ASP A 1 172 ? 0.727 19.672 0.875 1 92.06 172 ASP A C 1
ATOM 1392 O O . ASP A 1 172 ? -0.289 20.359 0.738 1 92.06 172 ASP A O 1
ATOM 1396 N N . CYS A 1 173 ? 1.952 20.25 0.495 1 85 173 CYS A N 1
ATOM 1397 C CA . CYS A 1 173 ? 2.15 21.656 0.164 1 85 173 CYS A CA 1
ATOM 1398 C C . CYS A 1 173 ? 2.965 21.812 -1.115 1 85 173 CYS A C 1
ATOM 1400 O O . CYS A 1 173 ? 3.648 22.812 -1.306 1 85 173 CYS A O 1
ATOM 1402 N N . GLU A 1 174 ? 2.809 21 -2.084 1 79.81 174 GLU A N 1
ATOM 1403 C CA . GLU A 1 174 ? 3.373 21.062 -3.428 1 79.81 174 GLU A CA 1
ATOM 1404 C C . GLU A 1 174 ? 4.859 21.406 -3.389 1 79.81 174 GLU A C 1
ATOM 1406 O O . GLU A 1 174 ? 5.297 22.359 -4.043 1 79.81 174 GLU A O 1
ATOM 1411 N N . GLY A 1 175 ? 5.633 20.812 -2.682 1 79.25 175 GLY A N 1
ATOM 1412 C CA . GLY A 1 175 ? 7.078 20.953 -2.73 1 79.25 175 GLY A CA 1
ATOM 1413 C C . GLY A 1 175 ? 7.68 21.422 -1.423 1 79.25 175 GLY A C 1
ATOM 1414 O O . GLY A 1 175 ? 8.836 21.125 -1.116 1 79.25 175 GLY A O 1
ATOM 1415 N N . CYS A 1 176 ? 6.902 22.141 -0.625 1 80.19 176 CYS A N 1
ATOM 1416 C CA . CYS A 1 176 ? 7.461 22.688 0.607 1 80.19 176 CYS A CA 1
ATOM 1417 C C . CYS A 1 176 ? 7.891 21.578 1.553 1 80.19 176 CYS A C 1
ATOM 1419 O O . CYS A 1 176 ? 8.633 21.812 2.506 1 80.19 176 CYS A O 1
ATOM 1421 N N . GLU A 1 177 ? 7.426 20.359 1.352 1 83.88 177 GLU A N 1
ATOM 1422 C CA . GLU A 1 177 ? 7.77 19.25 2.24 1 83.88 177 GLU A CA 1
ATOM 1423 C C . GLU A 1 177 ? 9.281 19.031 2.281 1 83.88 177 GLU A C 1
ATOM 1425 O O . GLU A 1 177 ? 9.836 18.734 3.34 1 83.88 177 GLU A O 1
ATOM 1430 N N . TRP A 1 178 ? 9.875 19.297 1.203 1 83.81 178 TRP A N 1
ATOM 1431 C CA . TRP A 1 178 ? 11.312 19.062 1.114 1 83.81 178 TRP A CA 1
ATOM 1432 C C . TRP A 1 178 ? 12.078 20.125 1.899 1 83.81 178 TRP A C 1
ATOM 1434 O O . TRP A 1 178 ? 13.008 19.812 2.643 1 83.81 178 TRP A O 1
ATOM 1444 N N . ALA A 1 179 ? 11.664 21.312 1.761 1 81.44 179 ALA A N 1
ATOM 1445 C CA . ALA A 1 179 ? 12.367 22.422 2.402 1 81.44 179 ALA A CA 1
ATOM 1446 C C . ALA A 1 179 ? 12.094 22.453 3.902 1 81.44 179 ALA A C 1
ATOM 1448 O O . ALA A 1 179 ? 12.93 22.906 4.688 1 81.44 179 ALA A O 1
ATOM 1449 N N . THR A 1 180 ? 11.008 21.875 4.309 1 88.19 180 THR A N 1
ATOM 1450 C CA . THR A 1 180 ? 10.586 22.047 5.691 1 88.19 180 THR A CA 1
ATOM 1451 C C . THR A 1 180 ? 11 20.844 6.539 1 88.19 180 THR A C 1
ATOM 1453 O O . THR A 1 180 ? 11.219 20.969 7.742 1 88.19 180 THR A O 1
ATOM 1456 N N . ALA A 1 181 ? 11.125 19.719 5.984 1 88.81 181 ALA A N 1
ATOM 1457 C CA . ALA A 1 181 ? 11.289 18.453 6.715 1 88.81 181 ALA A CA 1
ATOM 1458 C C . ALA A 1 181 ? 12.5 18.516 7.648 1 88.81 181 ALA A C 1
ATOM 1460 O O . ALA A 1 181 ? 12.438 18.047 8.781 1 88.81 181 ALA A O 1
ATOM 1461 N N . LYS A 1 182 ? 13.539 19.141 7.219 1 84.62 182 LYS A N 1
ATOM 1462 C CA . 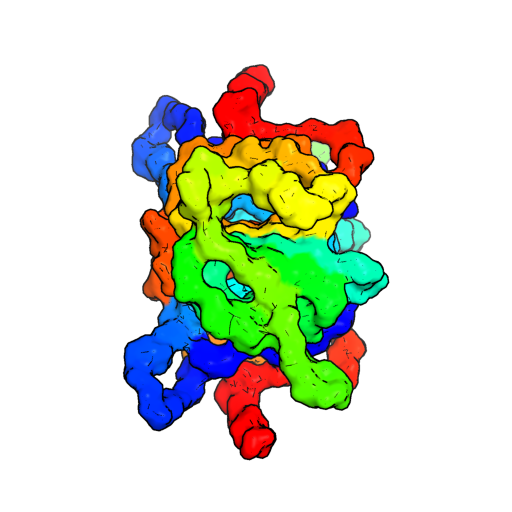LYS A 1 182 ? 14.789 19.172 7.977 1 84.62 182 LYS A CA 1
ATOM 1463 C C . LYS A 1 182 ? 14.609 19.922 9.297 1 84.62 182 LYS A C 1
ATOM 1465 O O . LYS A 1 182 ? 15.453 19.812 10.188 1 84.62 182 LYS A O 1
ATOM 1470 N N . HIS A 1 183 ? 13.523 20.656 9.422 1 90.31 183 HIS A N 1
ATOM 1471 C CA . HIS A 1 183 ? 13.344 21.484 10.609 1 90.31 183 HIS A CA 1
ATOM 1472 C C . HIS A 1 183 ? 12.195 20.984 11.477 1 90.31 183 HIS A C 1
ATOM 1474 O O . HIS A 1 183 ? 11.93 21.531 12.547 1 90.31 183 HIS A O 1
ATOM 1480 N N . TRP A 1 184 ? 11.547 19.906 11.062 1 94.88 184 TRP A N 1
ATOM 1481 C CA . TRP A 1 184 ? 10.375 19.406 11.781 1 94.88 184 TRP A CA 1
ATOM 1482 C C . TRP A 1 184 ? 10.734 19.016 13.211 1 94.88 184 TRP A C 1
ATOM 1484 O O . TRP A 1 184 ? 10 19.344 14.148 1 94.88 184 TRP A O 1
ATOM 1494 N N . PHE A 1 185 ? 11.875 18.5 13.344 1 95.5 185 PHE A N 1
ATOM 1495 C CA . PHE A 1 185 ? 12.18 17.859 14.609 1 95.5 185 PHE A CA 1
ATOM 1496 C C . PHE A 1 185 ? 12.984 18.781 15.516 1 95.5 185 PHE A C 1
ATOM 1498 O O . PHE A 1 185 ? 13.414 18.375 16.594 1 95.5 185 PHE A O 1
ATOM 1505 N N . GLU A 1 186 ? 13.148 20.016 15.07 1 94.81 186 GLU A N 1
ATOM 1506 C CA . GLU A 1 186 ? 13.695 21.078 15.914 1 94.81 186 GLU A CA 1
ATOM 1507 C C . GLU A 1 186 ? 12.625 21.656 16.828 1 94.81 186 GLU A C 1
ATOM 1509 O O . GLU A 1 186 ? 12.938 22.328 17.812 1 94.81 186 GLU A O 1
ATOM 1514 N N . ALA A 1 187 ? 11.438 21.5 16.422 1 96.5 187 ALA A N 1
ATOM 1515 C CA . ALA A 1 187 ? 10.328 22.016 17.234 1 96.5 187 ALA A CA 1
ATOM 1516 C C . ALA A 1 187 ? 10.141 21.172 18.5 1 96.5 187 ALA A C 1
ATOM 1518 O O . ALA A 1 187 ? 10.375 19.969 18.484 1 96.5 187 ALA A O 1
ATOM 1519 N N . ASP A 1 188 ? 9.75 21.875 19.594 1 97.31 188 ASP A N 1
ATOM 1520 C CA . ASP A 1 188 ? 9.492 21.188 20.844 1 97.31 188 ASP A CA 1
ATOM 1521 C C . ASP A 1 188 ? 8.102 20.547 20.844 1 97.31 188 ASP A C 1
ATOM 1523 O O . ASP A 1 188 ? 7.238 20.922 21.641 1 97.31 188 ASP A O 1
ATOM 1527 N N . ILE A 1 189 ? 7.965 19.562 19.984 1 98 189 ILE A N 1
ATOM 1528 C CA . ILE A 1 189 ? 6.707 18.844 19.812 1 98 189 ILE A CA 1
ATOM 1529 C C . ILE A 1 189 ? 6.984 17.422 19.312 1 98 189 ILE A C 1
ATOM 1531 O O . ILE A 1 189 ? 8.016 17.172 18.672 1 98 189 ILE A O 1
ATOM 1535 N N . THR A 1 190 ? 6.148 16.516 19.703 1 97.88 190 THR A N 1
ATOM 1536 C CA . THR A 1 190 ? 6.238 15.172 19.141 1 97.88 190 THR A CA 1
ATOM 1537 C C . THR A 1 190 ? 5.219 14.977 18.031 1 97.88 190 THR A C 1
ATOM 1539 O O . THR A 1 190 ? 4.031 15.25 18.203 1 97.88 190 THR A O 1
ATOM 1542 N N . LEU A 1 191 ? 5.691 14.609 16.906 1 98.5 191 LEU A N 1
ATOM 1543 C CA . LEU A 1 191 ? 4.809 14.219 15.805 1 98.5 191 LEU A CA 1
ATOM 1544 C C . LEU A 1 191 ? 4.586 12.711 15.805 1 98.5 191 LEU A C 1
ATOM 1546 O O . LEU A 1 191 ? 5.469 11.953 15.406 1 98.5 191 LEU A O 1
ATOM 1550 N N . ARG A 1 192 ? 3.463 12.273 16.281 1 98.25 192 ARG A N 1
ATOM 1551 C CA . ARG A 1 192 ? 3.203 10.852 16.453 1 98.25 192 ARG A CA 1
ATOM 1552 C C . ARG A 1 192 ? 3.166 10.125 15.109 1 98.25 192 ARG A C 1
ATOM 1554 O O . ARG A 1 192 ? 3.74 9.047 14.961 1 98.25 192 ARG A O 1
ATOM 1561 N N . GLN A 1 193 ? 2.395 10.609 14.25 1 98.62 193 GLN A N 1
ATOM 1562 C CA . GLN A 1 193 ? 2.393 10.086 12.883 1 98.62 193 GLN A CA 1
ATOM 1563 C C . GLN A 1 193 ? 2.35 11.219 11.859 1 98.62 193 GLN A C 1
ATOM 1565 O O . GLN A 1 193 ? 1.823 12.297 12.141 1 98.62 193 GLN A O 1
ATOM 1570 N N . ILE A 1 194 ? 2.961 11.016 10.719 1 98.38 194 ILE A N 1
ATOM 1571 C CA . ILE A 1 194 ? 3.109 12.008 9.656 1 98.38 194 ILE A CA 1
ATOM 1572 C C . ILE A 1 194 ? 2.533 11.461 8.352 1 98.38 194 ILE A C 1
ATOM 1574 O O . ILE A 1 194 ? 2.928 10.383 7.895 1 98.38 194 ILE A O 1
ATOM 1578 N N . GLN A 1 195 ? 1.525 12.102 7.824 1 97.38 195 GLN A N 1
ATOM 1579 C CA . GLN A 1 195 ? 1.004 11.836 6.488 1 97.38 195 GLN A CA 1
ATOM 1580 C C . GLN A 1 195 ? 1.488 12.883 5.488 1 97.38 195 GLN A C 1
ATOM 1582 O O . GLN A 1 195 ? 1.163 14.07 5.617 1 97.38 195 GLN A O 1
ATOM 1587 N N . ILE A 1 196 ? 2.219 12.422 4.453 1 95.19 196 ILE A N 1
ATOM 1588 C CA . ILE A 1 196 ? 2.873 13.391 3.578 1 95.19 196 ILE A CA 1
ATOM 1589 C C . ILE A 1 196 ? 2.676 12.977 2.119 1 95.19 196 ILE A C 1
ATOM 1591 O O . ILE A 1 196 ? 2.707 11.789 1.793 1 95.19 196 ILE A O 1
ATOM 1595 N N . GLU A 1 197 ? 2.416 13.898 1.298 1 92.75 197 GLU A N 1
ATOM 1596 C CA . GLU A 1 197 ? 2.57 13.719 -0.142 1 92.75 197 GLU A CA 1
ATOM 1597 C C . GLU A 1 197 ? 3.887 14.312 -0.636 1 92.75 197 GLU A C 1
ATOM 1599 O O . GLU A 1 197 ? 4.098 15.523 -0.561 1 92.75 197 GLU A O 1
ATOM 1604 N N . LEU A 1 198 ? 4.758 13.516 -1.106 1 90.12 198 LEU A N 1
ATOM 1605 C CA . LEU A 1 198 ? 6.031 13.953 -1.671 1 90.12 198 LEU A CA 1
ATOM 1606 C C . LEU A 1 198 ? 5.887 14.273 -3.154 1 90.12 198 LEU A C 1
ATOM 1608 O O . LEU A 1 198 ? 5.574 13.391 -3.957 1 90.12 198 LEU A O 1
ATOM 1612 N N . HIS A 1 199 ? 5.988 15.625 -3.426 1 84 199 HIS A N 1
ATOM 1613 C CA . HIS A 1 199 ? 5.852 16.078 -4.805 1 84 199 HIS A CA 1
ATOM 1614 C C . HIS A 1 199 ? 7.207 16.125 -5.508 1 84 199 HIS A C 1
ATOM 1616 O O . HIS A 1 199 ? 8.211 16.516 -4.906 1 84 199 HIS A O 1
ATOM 1622 N N . GLN A 1 200 ? 7.234 16.016 -6.953 1 68.62 200 GLN A N 1
ATOM 1623 C CA . GLN A 1 200 ? 8.328 16.25 -7.887 1 68.62 200 GLN A CA 1
ATOM 1624 C C . GLN A 1 200 ? 9.68 15.938 -7.242 1 68.62 200 GLN A C 1
ATOM 1626 O O . GLN A 1 200 ? 10.297 16.812 -6.633 1 68.62 200 GLN A O 1
ATOM 1631 N N . SER A 1 201 ? 9.984 14.742 -6.957 1 59.91 201 SER A N 1
ATOM 1632 C CA . SER A 1 201 ? 11.188 14.625 -6.141 1 59.91 201 SER A CA 1
ATOM 1633 C C . SER A 1 201 ? 12.445 14.773 -6.984 1 59.91 201 SER A C 1
ATOM 1635 O O . SER A 1 201 ? 12.461 14.414 -8.164 1 59.91 201 SER A O 1
ATOM 1637 N N . LYS A 1 202 ? 13.312 15.859 -6.652 1 63.31 202 LYS A N 1
ATOM 1638 C CA . LYS A 1 202 ? 14.703 15.602 -7.016 1 63.31 202 LYS A CA 1
ATOM 1639 C C . LYS A 1 202 ? 15.211 14.312 -6.375 1 63.31 202 LYS A C 1
ATOM 1641 O O . LYS A 1 202 ? 15.422 14.258 -5.164 1 63.31 202 LYS A O 1
ATOM 1646 N N . VAL A 1 203 ? 15.094 13.266 -7.082 1 68.19 203 VAL A N 1
ATOM 1647 C CA . VAL A 1 203 ? 15.469 11.922 -6.66 1 68.19 203 VAL A CA 1
ATOM 1648 C C . VAL A 1 203 ? 16.766 11.969 -5.863 1 68.19 203 VAL A C 1
ATOM 1650 O O . VAL A 1 203 ? 16.969 11.18 -4.938 1 68.19 203 VAL A O 1
ATOM 1653 N N . ASP A 1 204 ? 17.469 13.07 -5.996 1 74.56 204 ASP A N 1
ATOM 1654 C CA . ASP A 1 204 ? 18.797 13.125 -5.379 1 74.56 204 ASP A CA 1
ATOM 1655 C C . ASP A 1 204 ? 18.688 13.375 -3.875 1 74.56 204 ASP A C 1
ATOM 1657 O O . ASP A 1 204 ? 19.5 12.867 -3.098 1 74.56 204 ASP A O 1
ATOM 1661 N N . ASP A 1 205 ? 17.656 13.992 -3.473 1 77.44 205 ASP A N 1
ATOM 1662 C CA . ASP A 1 205 ? 17.531 14.375 -2.068 1 77.44 205 ASP A CA 1
ATOM 1663 C C . ASP A 1 205 ? 16.594 13.43 -1.328 1 77.44 205 ASP A C 1
ATOM 1665 O O . ASP A 1 205 ? 16.516 13.453 -0.098 1 77.44 205 ASP A O 1
ATOM 1669 N N . THR A 1 206 ? 16.031 12.492 -1.983 1 87.69 206 THR A N 1
ATOM 1670 C CA . THR A 1 206 ? 14.953 11.695 -1.413 1 87.69 206 THR A CA 1
ATOM 1671 C C . THR A 1 206 ? 15.492 10.711 -0.384 1 87.69 206 THR A C 1
ATOM 1673 O O . THR A 1 206 ? 14.93 10.562 0.703 1 87.69 206 THR A O 1
ATOM 1676 N N . PRO A 1 207 ? 16.641 10.094 -0.672 1 89.62 207 PRO A N 1
ATOM 1677 C CA . PRO A 1 207 ? 17.172 9.164 0.334 1 89.62 207 PRO A CA 1
ATOM 1678 C C . PRO A 1 207 ? 17.5 9.859 1.653 1 89.62 207 PRO A C 1
ATOM 1680 O O . PRO A 1 207 ? 17.344 9.266 2.723 1 89.62 207 PRO A O 1
ATOM 1683 N N . ARG A 1 208 ? 17.969 11.086 1.585 1 89.44 208 ARG A N 1
ATOM 1684 C CA . ARG A 1 208 ? 18.281 11.844 2.793 1 89.44 208 ARG A CA 1
ATOM 1685 C C . ARG A 1 208 ? 17.031 12.07 3.635 1 89.44 208 ARG A C 1
ATOM 1687 O O . ARG A 1 208 ? 17.094 12.062 4.867 1 89.44 208 ARG A O 1
ATOM 1694 N N . PHE A 1 209 ? 16 12.32 3.002 1 92.75 209 PHE A N 1
ATOM 1695 C CA . PHE A 1 209 ? 14.727 12.492 3.697 1 92.75 209 PHE A CA 1
ATOM 1696 C C . PHE A 1 209 ? 14.359 11.242 4.488 1 92.75 209 PHE A C 1
ATOM 1698 O O . PHE A 1 209 ? 14.016 11.328 5.668 1 92.75 209 PHE A O 1
ATOM 1705 N N . PHE A 1 210 ? 14.438 10.094 3.867 1 94.31 210 PHE A N 1
ATOM 1706 C CA . PHE A 1 210 ? 14.055 8.844 4.52 1 94.31 210 PHE A CA 1
ATOM 1707 C C . PHE A 1 210 ? 15.039 8.492 5.625 1 94.31 210 PHE A C 1
ATOM 1709 O O . PHE A 1 210 ? 14.648 7.961 6.664 1 94.31 210 PHE A O 1
ATOM 1716 N N . ASP A 1 211 ? 16.328 8.797 5.363 1 92.94 211 ASP A N 1
ATOM 1717 C CA . ASP A 1 211 ? 17.297 8.609 6.43 1 92.94 211 ASP A CA 1
ATOM 1718 C C . ASP A 1 211 ? 16.938 9.438 7.66 1 92.94 211 ASP A C 1
ATOM 1720 O O . ASP A 1 211 ? 17 8.945 8.789 1 92.94 211 ASP A O 1
ATOM 1724 N N . MET A 1 212 ? 16.578 10.656 7.426 1 93.44 212 MET A N 1
ATOM 1725 C CA . MET A 1 212 ? 16.188 11.555 8.508 1 93.44 212 MET A CA 1
ATOM 1726 C C . MET A 1 212 ? 14.969 11.008 9.25 1 93.44 212 MET A C 1
ATOM 1728 O O . MET A 1 212 ? 14.938 11.023 10.484 1 93.44 212 MET A O 1
ATOM 1732 N N . MET A 1 213 ? 13.977 10.531 8.555 1 95.38 213 MET A N 1
ATOM 1733 C CA . MET A 1 213 ? 12.789 9.945 9.18 1 95.38 213 MET A CA 1
ATOM 1734 C C . MET A 1 213 ? 13.172 8.758 10.055 1 95.38 213 MET A C 1
ATOM 1736 O O . MET A 1 213 ? 12.695 8.648 11.195 1 95.38 213 MET A O 1
ATOM 1740 N N . TYR A 1 214 ? 14.039 7.938 9.516 1 92.62 214 TYR A N 1
ATOM 1741 C CA . TYR A 1 214 ? 14.477 6.762 10.258 1 92.62 214 TYR A CA 1
ATOM 1742 C C . TYR A 1 214 ? 15.258 7.164 11.508 1 92.62 214 TYR A C 1
ATOM 1744 O O . TYR A 1 214 ? 15.062 6.59 12.578 1 92.62 214 TYR A O 1
ATOM 1752 N N . GLU A 1 215 ? 16.094 8.109 11.375 1 92.69 215 GLU A N 1
ATOM 1753 C CA . GLU A 1 215 ? 16.891 8.594 12.5 1 92.69 215 GLU A CA 1
ATOM 1754 C C . GLU A 1 215 ? 15.992 9.148 13.609 1 92.69 215 GLU A C 1
ATOM 1756 O O . GLU A 1 215 ? 16.344 9.078 14.789 1 92.69 215 GLU A O 1
ATOM 1761 N N . ASN A 1 216 ? 14.93 9.68 13.188 1 95.31 216 ASN A N 1
ATOM 1762 C CA . ASN A 1 216 ? 14 10.234 14.164 1 95.31 216 ASN A CA 1
ATOM 1763 C C . ASN A 1 216 ? 12.945 9.219 14.578 1 95.31 216 ASN A C 1
ATOM 1765 O O . ASN A 1 216 ? 11.891 9.578 15.102 1 95.31 216 ASN A O 1
ATOM 1769 N N . LYS A 1 217 ? 13.188 7.918 14.297 1 95.75 217 LYS A N 1
ATOM 1770 C CA . LYS A 1 217 ? 12.484 6.758 14.844 1 95.75 217 LYS A CA 1
ATOM 1771 C C . LYS A 1 217 ? 11.133 6.57 14.172 1 95.75 217 LYS A C 1
ATOM 1773 O O . LYS A 1 217 ? 10.18 6.102 14.797 1 95.75 217 LYS A O 1
ATOM 1778 N N . TYR A 1 218 ? 11.094 6.965 12.953 1 96.88 218 TYR A N 1
ATOM 1779 C CA . TYR A 1 218 ? 9.875 6.73 12.195 1 96.88 218 TYR A CA 1
ATOM 1780 C C . TYR A 1 218 ? 9.984 5.461 11.352 1 96.88 218 TYR A C 1
ATOM 1782 O O . TYR A 1 218 ? 11.07 5.125 10.867 1 96.88 218 TYR A O 1
ATOM 1790 N N . VAL A 1 219 ? 8.867 4.773 11.203 1 96.31 219 VAL A N 1
ATOM 1791 C CA . VAL A 1 219 ? 8.68 3.67 10.266 1 96.31 219 VAL A CA 1
ATOM 1792 C C . VAL A 1 219 ? 7.645 4.051 9.219 1 96.31 219 VAL A C 1
ATOM 1794 O O . VAL A 1 219 ? 6.871 4.992 9.414 1 96.31 219 VAL A O 1
ATOM 1797 N N . ILE A 1 220 ? 7.711 3.385 8.086 1 96.69 220 ILE A N 1
ATOM 1798 C CA . ILE A 1 220 ? 6.738 3.621 7.02 1 96.69 220 ILE A CA 1
ATOM 1799 C C . ILE A 1 220 ? 5.566 2.654 7.168 1 96.69 220 ILE A C 1
ATOM 1801 O O . ILE A 1 220 ? 5.754 1.436 7.156 1 96.69 220 ILE A O 1
ATOM 1805 N N . THR A 1 221 ? 4.336 3.184 7.27 1 96 221 THR A N 1
ATOM 1806 C CA . THR A 1 221 ? 3.172 2.324 7.465 1 96 221 THR A CA 1
ATOM 1807 C C . THR A 1 221 ? 2.354 2.221 6.184 1 96 221 THR A C 1
ATOM 1809 O O . THR A 1 221 ? 1.534 1.312 6.035 1 96 221 THR A O 1
ATOM 1812 N N . HIS A 1 222 ? 2.561 3.174 5.328 1 95.81 222 HIS A N 1
ATOM 1813 C CA . HIS A 1 222 ? 1.787 3.174 4.09 1 95.81 222 HIS A CA 1
ATOM 1814 C C . HIS A 1 222 ? 2.537 3.891 2.973 1 95.81 222 HIS A C 1
ATOM 1816 O O . HIS A 1 222 ? 3.279 4.844 3.229 1 95.81 222 HIS A O 1
ATOM 1822 N N . LYS A 1 223 ? 2.363 3.443 1.763 1 93.5 223 LYS A N 1
ATOM 1823 C CA . LYS A 1 223 ? 2.855 4.07 0.539 1 93.5 223 LYS A CA 1
ATOM 1824 C C . LYS A 1 223 ? 1.825 3.969 -0.583 1 93.5 223 LYS A C 1
ATOM 1826 O O . LYS A 1 223 ? 1.262 2.898 -0.822 1 93.5 223 LYS A O 1
ATOM 1831 N N . GLU A 1 224 ? 1.586 5.113 -1.225 1 90.69 224 GLU A N 1
ATOM 1832 C CA . GLU A 1 224 ? 0.633 5.145 -2.33 1 90.69 224 GLU A CA 1
ATOM 1833 C C . GLU A 1 224 ? 1.055 6.152 -3.396 1 90.69 224 GLU A C 1
ATOM 1835 O O . GLU A 1 224 ? 1.207 7.34 -3.107 1 90.69 224 GLU A O 1
ATOM 1840 N N . SER A 1 225 ? 1.203 5.645 -4.633 1 87.25 225 SER A N 1
ATOM 1841 C CA . SER A 1 225 ? 1.48 6.574 -5.727 1 87.25 225 SER A CA 1
ATOM 1842 C C . SER A 1 225 ? 0.208 7.266 -6.199 1 87.25 225 SER A C 1
ATOM 1844 O O . SER A 1 225 ? -0.84 6.629 -6.328 1 87.25 225 SER A O 1
ATOM 1846 N N . ASN A 1 226 ? 0.327 8.562 -6.352 1 83.44 226 ASN A N 1
ATOM 1847 C CA . ASN A 1 226 ? -0.785 9.273 -6.973 1 83.44 226 ASN A CA 1
ATOM 1848 C C . ASN A 1 226 ? -0.771 9.125 -8.492 1 83.44 226 ASN A C 1
ATOM 1850 O O . ASN A 1 226 ? 0.045 9.75 -9.172 1 83.44 226 ASN A O 1
ATOM 1854 N N . ILE A 1 227 ? -1.654 8.367 -9.008 1 78.25 227 ILE A N 1
ATOM 1855 C CA . ILE A 1 227 ? -1.631 8.062 -10.438 1 78.25 227 ILE A CA 1
ATOM 1856 C C . ILE A 1 227 ? -2.781 8.781 -11.141 1 78.25 227 ILE A C 1
ATOM 1858 O O . ILE A 1 227 ? -3.078 8.492 -12.305 1 78.25 227 ILE A O 1
ATOM 1862 N N . GLU A 1 228 ? -3.471 9.594 -10.453 1 72.81 228 GLU A N 1
ATOM 1863 C CA . GLU A 1 228 ? -4.508 10.398 -11.086 1 72.81 228 GLU A CA 1
ATOM 1864 C C . GLU A 1 228 ? -3.9 11.523 -11.922 1 72.81 228 GLU A C 1
ATOM 1866 O O . GLU A 1 228 ? -4.383 11.82 -13.016 1 72.81 228 GLU A O 1
ATOM 1871 N N . PHE A 1 229 ? -2.904 12.133 -11.375 1 65.12 229 PHE A N 1
ATOM 1872 C CA . PHE A 1 229 ? -2.412 13.352 -11.992 1 65.12 229 PHE A CA 1
ATOM 1873 C C . PHE A 1 229 ? -0.971 13.18 -12.461 1 65.12 229 PHE A C 1
ATOM 1875 O O . PHE A 1 229 ? -0.388 14.102 -13.039 1 65.12 229 PHE A O 1
ATOM 1882 N N . THR A 1 230 ? -0.454 12.016 -12.172 1 63.41 230 THR A N 1
ATOM 1883 C CA . THR A 1 230 ? 0.988 11.914 -12.367 1 63.41 230 THR A CA 1
ATOM 1884 C C . THR A 1 230 ? 1.317 10.883 -13.453 1 63.41 230 THR A C 1
ATOM 1886 O O . THR A 1 230 ? 0.473 10.062 -13.812 1 63.41 230 THR A O 1
ATOM 1889 N N . GLY A 1 231 ? 2.426 11.227 -14.156 1 60.28 231 GLY A N 1
ATOM 1890 C CA . GLY A 1 231 ? 3.053 10.344 -15.125 1 60.28 231 GLY A CA 1
ATOM 1891 C C . GLY A 1 231 ? 4.508 10.047 -14.812 1 60.28 231 GLY A C 1
ATOM 1892 O O . GLY A 1 231 ? 5.02 10.453 -13.766 1 60.28 231 GLY A O 1
ATOM 1893 N N . PRO A 1 232 ? 5.094 9.297 -15.57 1 59.75 232 PRO A N 1
ATOM 1894 C CA . PRO A 1 232 ? 6.469 8.859 -15.297 1 59.75 232 PRO A CA 1
ATOM 1895 C C . PRO A 1 232 ? 7.406 10.031 -15.016 1 59.75 232 PRO A C 1
ATOM 1897 O O . PRO A 1 232 ? 8.391 9.883 -14.281 1 59.75 232 PRO A O 1
ATOM 1900 N N . GLY A 1 233 ? 7.062 11.125 -15.508 1 62.59 233 GLY A N 1
ATOM 1901 C CA . GLY A 1 233 ? 7.949 12.258 -15.32 1 62.59 233 GLY A CA 1
ATOM 1902 C C . GLY A 1 233 ? 7.496 13.188 -14.211 1 62.59 233 GLY A C 1
ATOM 1903 O O . GLY A 1 233 ? 8.227 14.102 -13.82 1 62.59 233 GLY A O 1
ATOM 1904 N N . ASN A 1 234 ? 6.422 12.969 -13.672 1 71.19 234 ASN A N 1
ATOM 1905 C CA . ASN A 1 234 ? 5.824 13.766 -12.609 1 71.19 234 ASN A CA 1
ATOM 1906 C C . ASN A 1 234 ? 5.078 12.898 -11.602 1 71.19 234 ASN A C 1
ATOM 1908 O O . ASN A 1 234 ? 3.926 12.523 -11.836 1 71.19 234 ASN A O 1
ATOM 1912 N N . VAL A 1 235 ? 5.902 12.648 -10.5 1 79.94 235 VAL A N 1
ATOM 1913 C CA . VAL A 1 235 ? 5.309 11.695 -9.57 1 79.94 235 VAL A CA 1
ATOM 1914 C C . VAL A 1 235 ? 5.016 12.391 -8.242 1 79.94 235 VAL A C 1
ATOM 1916 O O . VAL A 1 235 ? 5.75 13.289 -7.828 1 79.94 235 VAL A O 1
ATOM 1919 N N . ALA A 1 236 ? 3.934 12.133 -7.684 1 87.19 236 ALA A N 1
ATOM 1920 C CA . ALA A 1 236 ? 3.596 12.422 -6.293 1 87.19 236 ALA A CA 1
ATOM 1921 C C . ALA A 1 236 ? 3.291 11.148 -5.52 1 87.19 236 ALA A C 1
ATOM 1923 O O . ALA A 1 236 ? 2.51 10.305 -5.977 1 87.19 236 ALA A O 1
ATOM 1924 N N . ILE A 1 237 ? 3.98 10.992 -4.406 1 90.62 237 ILE A N 1
ATOM 1925 C CA . ILE A 1 237 ? 3.836 9.766 -3.633 1 90.62 237 ILE A CA 1
ATOM 1926 C C . ILE A 1 237 ? 3.322 10.086 -2.232 1 90.62 237 ILE A C 1
ATOM 1928 O O . ILE A 1 237 ? 3.875 10.953 -1.549 1 90.62 237 ILE A O 1
ATOM 1932 N N . GLU A 1 238 ? 2.295 9.391 -1.861 1 92.75 238 GLU A N 1
ATOM 1933 C CA . GLU A 1 238 ? 1.764 9.508 -0.507 1 92.75 238 GLU A CA 1
ATOM 1934 C C . GLU A 1 238 ? 2.445 8.523 0.442 1 92.75 238 GLU A C 1
ATOM 1936 O O . GLU A 1 238 ? 2.531 7.332 0.152 1 92.75 238 GLU A O 1
ATOM 1941 N N . TYR A 1 239 ? 2.979 9.062 1.551 1 95.56 239 TYR A N 1
ATOM 1942 C CA . TYR A 1 239 ? 3.535 8.219 2.604 1 95.56 239 TYR A CA 1
ATOM 1943 C C . TYR A 1 239 ? 2.844 8.484 3.936 1 95.56 239 TYR A C 1
ATOM 1945 O O . TYR A 1 239 ? 2.4 9.602 4.203 1 95.56 239 TYR A O 1
ATOM 1953 N N . ALA A 1 240 ? 2.754 7.484 4.707 1 97.88 240 ALA A N 1
ATOM 1954 C CA . ALA A 1 240 ? 2.418 7.594 6.121 1 97.88 240 ALA A CA 1
ATOM 1955 C C . ALA A 1 240 ? 3.551 7.062 6.996 1 97.88 240 ALA A C 1
ATOM 1957 O O . ALA A 1 240 ? 4.09 5.984 6.738 1 97.88 240 ALA A O 1
ATOM 1958 N N . PHE A 1 241 ? 3.916 7.828 8 1 98.25 241 PHE A N 1
ATOM 1959 C CA . PHE A 1 241 ? 4.969 7.473 8.945 1 98.25 241 PHE A CA 1
ATOM 1960 C C . PHE A 1 241 ? 4.422 7.391 10.359 1 98.25 241 PHE A C 1
ATOM 1962 O O . PHE A 1 241 ? 3.506 8.133 10.719 1 98.25 241 PHE A O 1
ATOM 1969 N N . LEU A 1 242 ? 4.98 6.5 11.133 1 98.25 242 LEU A N 1
ATOM 1970 C CA . LEU A 1 242 ? 4.641 6.348 12.539 1 98.25 242 LEU A CA 1
ATOM 1971 C C . LEU A 1 242 ? 5.895 6.367 13.406 1 98.25 242 LEU A C 1
ATOM 1973 O O . LEU A 1 242 ? 6.875 5.684 13.102 1 98.25 242 LEU A O 1
ATOM 1977 N N . LYS A 1 243 ? 5.836 7.223 14.422 1 98.06 243 LYS A N 1
ATOM 1978 C CA . LYS A 1 243 ? 6.953 7.273 15.359 1 98.06 243 LYS A CA 1
ATOM 1979 C C . LYS A 1 243 ? 6.875 6.129 16.375 1 98.06 243 LYS A C 1
ATOM 1981 O O . LYS A 1 243 ? 5.816 5.879 16.953 1 98.06 243 LYS A O 1
ATOM 1986 N N . LEU A 1 244 ? 7.934 5.43 16.547 1 96.31 244 LEU A N 1
ATOM 1987 C CA . LEU A 1 244 ? 8 4.371 17.547 1 96.31 244 LEU A CA 1
ATOM 1988 C C . LEU A 1 244 ? 8.977 4.738 18.656 1 96.31 244 LEU A C 1
ATOM 1990 O O . LEU A 1 244 ? 9.758 5.68 18.516 1 96.31 244 LEU A O 1
ATOM 1994 N N . ALA A 1 245 ? 8.828 4.051 19.75 1 95.12 245 ALA A N 1
ATOM 1995 C CA . ALA A 1 245 ? 9.727 4.273 20.891 1 95.12 245 ALA A CA 1
ATOM 1996 C C . ALA A 1 245 ? 11.164 3.895 20.516 1 95.12 245 ALA A C 1
ATOM 1998 O O . ALA A 1 245 ? 11.391 2.926 19.797 1 95.12 245 ALA A O 1
ATOM 1999 N N . PRO A 1 246 ? 12.078 4.648 21.094 1 92.31 246 PRO A N 1
ATOM 2000 C CA . PRO A 1 246 ? 13.477 4.348 20.797 1 92.31 246 PRO A CA 1
ATOM 2001 C C . PRO A 1 246 ? 13.852 2.902 21.109 1 92.31 246 PRO A C 1
ATOM 2003 O O . PRO A 1 246 ? 14.688 2.312 20.422 1 92.31 246 PRO A O 1
ATOM 2006 N N . GLU A 1 247 ? 13.25 2.246 22.031 1 91.94 247 GLU A N 1
ATOM 2007 C CA . GLU A 1 247 ? 13.547 0.879 22.453 1 91.94 247 GLU A CA 1
ATOM 2008 C C . GLU A 1 247 ? 13.234 -0.119 21.344 1 91.94 247 GLU A C 1
ATOM 2010 O O . GLU A 1 247 ? 13.828 -1.194 21.281 1 91.94 247 GLU A O 1
ATOM 2015 N N . PHE A 1 248 ? 12.305 0.344 20.531 1 90.75 248 PHE A N 1
ATOM 2016 C CA . PHE A 1 248 ? 11.938 -0.514 19.406 1 90.75 248 PHE A CA 1
ATOM 2017 C C . PHE A 1 248 ? 13.141 -0.75 18.5 1 90.75 248 PHE A C 1
ATOM 2019 O O . PHE A 1 248 ? 13.266 -1.817 17.891 1 90.75 248 PHE A O 1
ATOM 2026 N N . PHE A 1 249 ? 14 0.164 18.453 1 89.19 249 PHE A N 1
ATOM 2027 C CA . PHE A 1 249 ? 15.109 0.108 17.5 1 89.19 249 PHE A CA 1
ATOM 2028 C C . PHE A 1 249 ? 16.391 -0.303 18.203 1 89.19 249 PHE A C 1
ATOM 2030 O O . PHE A 1 249 ? 17.469 -0.275 17.609 1 89.19 249 PHE A O 1
ATOM 2037 N N . ALA A 1 250 ? 16.266 -0.666 19.391 1 87.44 250 ALA A N 1
ATOM 2038 C CA . ALA A 1 250 ? 17.453 -1.072 20.141 1 87.44 250 ALA A CA 1
ATOM 2039 C C . ALA A 1 250 ? 18.109 -2.293 19.5 1 87.44 250 ALA A C 1
ATOM 2041 O O . ALA A 1 250 ? 17.438 -3.27 19.172 1 87.44 250 ALA A O 1
ATOM 2042 N N . GLY A 1 251 ? 19.438 -2.289 19.281 1 81.94 251 GLY A N 1
ATOM 2043 C CA . GLY A 1 251 ? 20.203 -3.424 18.797 1 81.94 251 GLY A CA 1
ATOM 2044 C C . GLY A 1 251 ? 20.219 -3.543 17.281 1 81.94 251 GLY A C 1
ATOM 2045 O O . GLY A 1 251 ? 20.672 -4.547 16.734 1 81.94 251 GLY A O 1
ATOM 2046 N N . TYR A 1 252 ? 19.531 -2.627 16.734 1 77.75 252 TYR A N 1
ATOM 2047 C CA . TYR A 1 252 ? 19.5 -2.703 15.273 1 77.75 252 TYR A CA 1
ATOM 2048 C C . TYR A 1 252 ? 19.797 -1.35 14.648 1 77.75 252 TYR A C 1
ATOM 2050 O O . TYR A 1 252 ? 19.312 -0.317 15.117 1 77.75 252 TYR A O 1
ATOM 2058 N N . VAL A 1 253 ? 20.797 -1.324 13.719 1 79.06 253 VAL A N 1
ATOM 2059 C CA . VAL A 1 253 ? 21.125 -0.113 12.977 1 79.06 253 VAL A CA 1
ATOM 2060 C C . VAL A 1 253 ? 20.594 -0.233 11.547 1 79.06 253 VAL A C 1
ATOM 2062 O O . VAL A 1 253 ? 20.906 -1.188 10.836 1 79.06 253 VAL A O 1
ATOM 2065 N N . ARG A 1 254 ? 19.781 0.679 11.133 1 84.31 254 ARG A N 1
ATOM 2066 C CA . ARG A 1 254 ? 19.234 0.682 9.781 1 84.31 254 ARG A CA 1
ATOM 2067 C C . ARG A 1 254 ? 20.234 1.281 8.797 1 84.31 254 ARG A C 1
ATOM 2069 O O . ARG A 1 254 ? 20.844 2.318 9.07 1 84.31 254 ARG A O 1
ATOM 2076 N N . GLU A 1 255 ? 20.328 0.665 7.707 1 85.81 255 GLU A N 1
ATOM 2077 C CA . GLU A 1 255 ? 21.219 1.162 6.66 1 85.81 255 GLU A CA 1
ATOM 2078 C C . GLU A 1 255 ? 20.672 2.441 6.035 1 85.81 255 GLU A C 1
ATOM 2080 O O . GLU A 1 255 ? 19.469 2.576 5.832 1 85.81 255 GLU A O 1
ATOM 2085 N N . LYS A 1 256 ? 21.656 3.307 5.727 1 87.12 256 LYS A N 1
ATOM 2086 C CA . LYS A 1 256 ? 21.281 4.594 5.145 1 87.12 256 LYS A CA 1
ATOM 2087 C C . LYS A 1 256 ? 21.406 4.562 3.623 1 87.12 256 LYS A C 1
ATOM 2089 O O . LYS A 1 256 ? 22.359 3.982 3.084 1 87.12 256 LYS A O 1
ATOM 2094 N N . GLY A 1 257 ? 20.438 5.164 3.023 1 85 257 GLY A N 1
ATOM 2095 C CA . GLY A 1 257 ? 20.438 5.223 1.57 1 85 257 GLY A CA 1
ATOM 2096 C C . GLY A 1 257 ? 21.062 6.5 1.03 1 85 257 GLY A C 1
ATOM 2097 O O . GLY A 1 257 ? 21.406 6.574 -0.148 1 85 257 GLY A O 1
ATOM 2098 N N . GLY A 1 258 ? 21.125 7.504 1.864 1 82.88 258 GLY A N 1
ATOM 2099 C CA . GLY A 1 258 ? 21.719 8.766 1.464 1 82.88 258 GLY A CA 1
ATOM 2100 C C . GLY A 1 258 ? 23.234 8.695 1.328 1 82.88 258 GLY A C 1
ATOM 2101 O O . GLY A 1 258 ? 23.844 7.648 1.586 1 82.88 258 GLY A O 1
ATOM 2102 N N . PRO A 1 259 ? 23.844 9.742 0.732 1 76.06 259 PRO A N 1
ATOM 2103 C CA . PRO A 1 259 ? 25.281 9.758 0.465 1 76.06 259 PRO A CA 1
ATOM 2104 C C . PRO A 1 259 ? 26.109 9.422 1.7 1 76.06 259 PRO A C 1
ATOM 2106 O O . PRO A 1 259 ? 27.219 8.898 1.576 1 76.06 259 PRO A O 1
ATOM 2109 N N . GLU A 1 260 ? 25.688 9.68 2.801 1 69.5 260 GLU A N 1
ATOM 2110 C CA . GLU A 1 260 ? 26.438 9.406 4.02 1 69.5 260 GLU A CA 1
ATOM 2111 C C . GLU A 1 260 ? 26.5 7.906 4.312 1 69.5 260 GLU A C 1
ATOM 2113 O O . GLU A 1 260 ? 27.391 7.434 5.004 1 69.5 260 GLU A O 1
ATOM 2118 N N . GLY A 1 261 ? 25.469 7.152 3.867 1 61.34 261 GLY A N 1
ATOM 2119 C CA . GLY A 1 261 ? 25.406 5.719 4.102 1 61.34 261 GLY A CA 1
ATOM 2120 C C . GLY A 1 261 ? 26.172 4.906 3.086 1 61.34 261 GLY A C 1
ATOM 2121 O O . GLY A 1 261 ? 26.688 3.828 3.404 1 61.34 261 GLY A O 1
ATOM 2122 N N . LEU A 1 262 ? 26.109 5.195 1.848 1 58.81 262 LEU A N 1
ATOM 2123 C CA . LEU A 1 262 ? 26.672 4.406 0.762 1 58.81 262 LEU A CA 1
ATOM 2124 C C . LEU A 1 262 ? 28.203 4.324 0.883 1 58.81 262 LEU A C 1
ATOM 2126 O O . LEU A 1 262 ? 28.812 3.357 0.427 1 58.81 262 LEU A O 1
ATOM 2130 N N . ASN A 1 263 ? 28.797 5.273 1.423 1 50.44 263 ASN A N 1
ATOM 2131 C CA . ASN A 1 263 ? 30.234 5.109 1.618 1 50.44 263 ASN A CA 1
ATOM 2132 C C . ASN A 1 263 ? 30.547 3.885 2.477 1 50.44 263 ASN A C 1
ATOM 2134 O O . ASN A 1 263 ? 31.609 3.262 2.314 1 50.44 263 ASN A O 1
ATOM 2138 N N . SER A 1 264 ? 29.641 3.537 3.223 1 43.44 264 SER A N 1
ATOM 2139 C CA . SER A 1 264 ? 29.922 2.389 4.074 1 43.44 264 SER A CA 1
ATOM 2140 C C . SER A 1 264 ? 29.641 1.077 3.352 1 43.44 264 SER A C 1
ATOM 2142 O O . SER A 1 264 ? 30.125 0.02 3.756 1 43.44 264 SER A O 1
ATOM 2144 N N . LEU A 1 265 ? 28.734 1.022 2.447 1 44.22 265 LEU A N 1
ATOM 2145 C CA . LEU A 1 265 ? 28.375 -0.201 1.737 1 44.22 265 LEU A CA 1
ATOM 2146 C C . LEU A 1 265 ? 29.516 -0.651 0.823 1 44.22 265 LEU A C 1
ATOM 2148 O O . LEU A 1 265 ? 29.625 -1.837 0.501 1 44.22 265 LEU A O 1
ATOM 2152 N N . HIS A 1 266 ? 30.266 0.197 0.256 1 37.66 266 HIS A N 1
ATOM 2153 C CA . HIS A 1 266 ? 31.422 -0.182 -0.55 1 37.66 266 HIS A CA 1
ATOM 2154 C C . HIS A 1 266 ? 32.5 -0.845 0.305 1 37.66 266 HIS A C 1
ATOM 2156 O O . HIS A 1 266 ? 33.375 -1.53 -0.219 1 37.66 266 HIS A O 1
ATOM 2162 N N . LEU A 1 267 ? 32.531 -0.514 1.549 1 33.06 267 LEU A N 1
ATOM 2163 C CA . LEU A 1 267 ? 33.688 -1.098 2.197 1 33.06 267 LEU A CA 1
ATOM 2164 C C . LEU A 1 267 ? 33.5 -2.594 2.422 1 33.06 267 LEU A C 1
ATOM 2166 O O . LEU A 1 267 ? 34.438 -3.299 2.781 1 33.06 267 LEU A O 1
ATOM 2170 N N . SER A 1 268 ? 32.281 -2.969 2.586 1 29.48 268 SER A N 1
ATOM 2171 C CA . SER A 1 268 ? 32.281 -4.387 2.93 1 29.48 268 SER A CA 1
ATOM 2172 C C . SER A 1 268 ? 32.406 -5.258 1.683 1 29.48 268 SER A C 1
ATOM 2174 O O . SER A 1 268 ? 32.312 -6.484 1.769 1 29.48 268 SER A O 1
ATOM 2176 N N . ASN A 1 269 ? 32.312 -4.73 0.479 1 26.05 269 ASN A N 1
ATOM 2177 C CA . ASN A 1 269 ? 32.844 -5.691 -0.482 1 26.05 269 ASN A CA 1
ATOM 2178 C C . ASN A 1 269 ? 34.375 -5.742 -0.439 1 26.05 269 ASN A C 1
ATOM 2180 O O . ASN A 1 269 ? 35.031 -4.699 -0.4 1 26.05 269 ASN A O 1
ATOM 2184 N N . MET B 1 1 ? -10.172 -7.004 13.062 1 76 1 MET B N 1
ATOM 2185 C CA . MET B 1 1 ? -9.922 -7.203 11.641 1 76 1 MET B CA 1
ATOM 2186 C C . MET B 1 1 ? -11.219 -7.172 10.844 1 76 1 MET B C 1
ATOM 2188 O O . MET B 1 1 ? -11.305 -6.496 9.82 1 76 1 MET B O 1
ATOM 2192 N N . LYS B 1 2 ? -12.25 -7.785 11.5 1 79.56 2 LYS B N 1
ATOM 2193 C CA . LYS B 1 2 ? -13.547 -7.766 10.82 1 79.56 2 LYS B CA 1
ATOM 2194 C C . LYS B 1 2 ? -14.086 -6.344 10.711 1 79.56 2 LYS B C 1
ATOM 2196 O O . LYS B 1 2 ? -14.711 -5.988 9.703 1 79.56 2 LYS B O 1
ATOM 2201 N N . GLU B 1 3 ? -13.766 -5.609 11.68 1 79.19 3 GLU B N 1
ATOM 2202 C CA . GLU B 1 3 ? -14.25 -4.234 11.727 1 79.19 3 GLU B CA 1
ATOM 2203 C C . GLU B 1 3 ? -13.695 -3.412 10.562 1 79.19 3 GLU B C 1
ATOM 2205 O O . GLU B 1 3 ? -14.406 -2.588 9.984 1 79.19 3 GLU B O 1
ATOM 2210 N N . LYS B 1 4 ? -12.523 -3.652 10.172 1 81.94 4 LYS B N 1
ATOM 2211 C CA . LYS B 1 4 ? -11.914 -2.898 9.078 1 81.94 4 LYS B CA 1
ATOM 2212 C C . LYS B 1 4 ? -12.617 -3.189 7.754 1 81.94 4 LYS B C 1
ATOM 2214 O O . LYS B 1 4 ? -12.93 -2.268 7 1 81.94 4 LYS B O 1
ATOM 2219 N N . VAL B 1 5 ? -12.852 -4.449 7.527 1 82.62 5 VAL B N 1
ATOM 2220 C CA . VAL B 1 5 ? -13.516 -4.84 6.285 1 82.62 5 VAL B CA 1
ATOM 2221 C C . VAL B 1 5 ? -14.906 -4.211 6.215 1 82.62 5 VAL B C 1
ATOM 2223 O O . VAL B 1 5 ? -15.297 -3.66 5.184 1 82.62 5 VAL B O 1
ATOM 2226 N N . LYS B 1 6 ? -15.562 -4.246 7.336 1 81.25 6 LYS B N 1
ATOM 2227 C CA . LYS B 1 6 ? -16.906 -3.682 7.41 1 81.25 6 LYS B CA 1
ATOM 2228 C C . LYS B 1 6 ? -16.875 -2.17 7.211 1 81.25 6 LYS B C 1
ATOM 2230 O O . LYS B 1 6 ? -17.672 -1.626 6.441 1 81.25 6 LYS B O 1
ATOM 2235 N N . ASP B 1 7 ? -15.969 -1.53 7.82 1 78.88 7 ASP B N 1
ATOM 2236 C CA . ASP B 1 7 ? -15.914 -0.072 7.812 1 78.88 7 ASP B CA 1
ATOM 2237 C C . ASP B 1 7 ? -15.484 0.454 6.445 1 78.88 7 ASP B C 1
ATOM 2239 O O . ASP B 1 7 ? -15.773 1.598 6.094 1 78.88 7 ASP B O 1
ATOM 2243 N N . MET B 1 8 ? -14.859 -0.35 5.719 1 83.38 8 MET B N 1
ATOM 2244 C CA . MET B 1 8 ? -14.359 0.101 4.426 1 83.38 8 MET B CA 1
ATOM 2245 C C . MET B 1 8 ? -15.297 -0.327 3.299 1 83.38 8 MET B C 1
ATOM 2247 O O . MET B 1 8 ? -15 -0.106 2.123 1 83.38 8 MET B O 1
ATOM 2251 N N . SER B 1 9 ? -16.438 -0.89 3.719 1 80.38 9 SER B N 1
ATOM 2252 C CA . SER B 1 9 ? -17.438 -1.262 2.725 1 80.38 9 SER B CA 1
ATOM 2253 C C . SER B 1 9 ? -18.484 -0.166 2.557 1 80.38 9 SER B C 1
ATOM 2255 O O . SER B 1 9 ? -19.047 0.321 3.541 1 80.38 9 SER B O 1
ATOM 2257 N N . PRO B 1 10 ? -18.703 0.355 1.242 1 86.06 10 PRO B N 1
ATOM 2258 C CA . PRO B 1 10 ? -18.094 -0.12 -0.006 1 86.06 10 PRO B CA 1
ATOM 2259 C C . PRO B 1 10 ? -16.656 0.347 -0.179 1 86.06 10 PRO B C 1
ATOM 2261 O O . PRO B 1 10 ? -16.281 1.43 0.287 1 86.06 10 PRO B O 1
ATOM 2264 N N . ASN B 1 11 ? -15.93 -0.477 -0.79 1 88 11 ASN B N 1
ATOM 2265 C CA . ASN B 1 11 ? -14.523 -0.174 -1.034 1 88 11 ASN B CA 1
ATOM 2266 C C . ASN B 1 11 ? -14.32 0.477 -2.398 1 88 11 ASN B C 1
ATOM 2268 O O . ASN B 1 11 ? -13.375 0.142 -3.117 1 88 11 ASN B O 1
ATOM 2272 N N . PHE B 1 12 ? -15.297 1.138 -2.807 1 87.25 12 PHE B N 1
ATOM 2273 C CA . PHE B 1 12 ? -15.227 1.876 -4.062 1 87.25 12 PHE B CA 1
ATOM 2274 C C . PHE B 1 12 ? -15.961 3.205 -3.951 1 87.25 12 PHE B C 1
ATOM 2276 O O . PHE B 1 12 ? -16.797 3.387 -3.059 1 87.25 12 PHE B O 1
ATOM 2283 N N . ASN B 1 13 ? -15.539 4.141 -4.789 1 83.06 13 ASN B N 1
ATOM 2284 C CA . ASN B 1 13 ? -16.219 5.422 -4.98 1 83.06 13 ASN B CA 1
ATOM 2285 C C . ASN B 1 13 ? -17.172 5.379 -6.172 1 83.06 13 ASN B C 1
ATOM 2287 O O . ASN B 1 13 ? -16.734 5.324 -7.32 1 83.06 13 ASN B O 1
ATOM 2291 N N . PRO B 1 14 ? -18.469 5.422 -5.895 1 80.06 14 PRO B N 1
ATOM 2292 C CA . PRO B 1 14 ? -19.438 5.277 -6.984 1 80.06 14 PRO B CA 1
ATOM 2293 C C . PRO B 1 14 ? -19.219 6.289 -8.109 1 80.06 14 PRO B C 1
ATOM 2295 O O . PRO B 1 14 ? -19.516 6 -9.273 1 80.06 14 PRO B O 1
ATOM 2298 N N . PHE B 1 15 ? -18.688 7.418 -7.793 1 77.94 15 PHE B N 1
ATOM 2299 C CA . PHE B 1 15 ? -18.484 8.477 -8.773 1 77.94 15 PHE B CA 1
ATOM 2300 C C . PHE B 1 15 ? -17.406 8.078 -9.773 1 77.94 15 PHE B C 1
ATOM 2302 O O . PHE B 1 15 ? -17.344 8.625 -10.883 1 77.94 15 PHE B O 1
ATOM 2309 N N . TYR B 1 16 ? -16.578 7.176 -9.43 1 80.44 16 TYR B N 1
ATOM 2310 C CA . TYR B 1 16 ? -15.453 6.812 -10.281 1 80.44 16 TYR B CA 1
ATOM 2311 C C . TYR B 1 16 ? -15.656 5.434 -10.898 1 80.44 16 TYR B C 1
ATOM 2313 O O . TYR B 1 16 ? -14.75 4.883 -11.516 1 80.44 16 TYR B O 1
ATOM 2321 N N . LEU B 1 17 ? -16.875 4.902 -10.734 1 82.62 17 LEU B N 1
ATOM 2322 C CA . LEU B 1 17 ? -17.188 3.639 -11.391 1 82.62 17 LEU B CA 1
ATOM 2323 C C . LEU B 1 17 ? -17.578 3.869 -12.844 1 82.62 17 LEU B C 1
ATOM 2325 O O . LEU B 1 17 ? -18.188 4.891 -13.172 1 82.62 17 LEU B O 1
ATOM 2329 N N . PRO B 1 18 ? -17.188 3.01 -13.758 1 74.88 18 PRO B N 1
ATOM 2330 C CA . PRO B 1 18 ? -17.391 3.25 -15.188 1 74.88 18 PRO B CA 1
ATOM 2331 C C . PRO B 1 18 ? -18.859 3.252 -15.578 1 74.88 18 PRO B C 1
ATOM 2333 O O . PRO B 1 18 ? -19.234 3.807 -16.625 1 74.88 18 PRO B O 1
ATOM 2336 N N . PHE B 1 19 ? -19.797 2.604 -15.031 1 65.88 19 PHE B N 1
ATOM 2337 C CA . PHE B 1 19 ? -21.172 2.43 -15.5 1 65.88 19 PHE B CA 1
ATOM 2338 C C . PHE B 1 19 ? -22.062 3.561 -14.992 1 65.88 19 PHE B C 1
ATOM 2340 O O . PHE B 1 19 ? -23.25 3.613 -15.32 1 65.88 19 PHE B O 1
ATOM 2347 N N . ARG B 1 20 ? -21.469 4.359 -14.297 1 58.91 20 ARG B N 1
ATOM 2348 C CA . ARG B 1 20 ? -22.391 5.363 -13.766 1 58.91 20 ARG B CA 1
ATOM 2349 C C . ARG B 1 20 ? -22.672 6.453 -14.797 1 58.91 20 ARG B C 1
ATOM 2351 O O . ARG B 1 20 ? -21.75 6.922 -15.477 1 58.91 20 ARG B O 1
ATOM 2358 N N . GLU B 1 21 ? -23.922 6.402 -15.297 1 54.72 21 GLU B N 1
ATOM 2359 C CA . GLU B 1 21 ? -24.406 7.383 -16.25 1 54.72 21 GLU B CA 1
ATOM 2360 C C . GLU B 1 21 ? -24.156 8.805 -15.766 1 54.72 21 GLU B C 1
ATOM 2362 O O . GLU B 1 21 ? -24.156 9.062 -14.562 1 54.72 21 GLU B O 1
ATOM 2367 N N . GLY B 1 22 ? -23.594 9.555 -16.609 1 49.41 22 GLY B N 1
ATOM 2368 C CA . GLY B 1 22 ? -23.406 10.984 -16.438 1 49.41 22 GLY B CA 1
ATOM 2369 C C . GLY B 1 22 ? -24.625 11.688 -15.875 1 49.41 22 GLY B C 1
ATOM 2370 O O . GLY B 1 22 ? -25.75 11.25 -16.094 1 49.41 22 GLY B O 1
ATOM 2371 N N . ARG B 1 23 ? -24.578 12.078 -14.594 1 48.25 23 ARG B N 1
ATOM 2372 C CA . ARG B 1 23 ? -25.688 12.922 -14.18 1 48.25 23 ARG B CA 1
ATOM 2373 C C . ARG B 1 23 ? -25.891 14.086 -15.148 1 48.25 23 ARG B C 1
ATOM 2375 O O . ARG B 1 23 ? -24.906 14.625 -15.688 1 48.25 23 ARG B O 1
ATOM 2382 N N . SER B 1 24 ? -27.031 14.266 -15.43 1 48 24 SER B N 1
ATOM 2383 C CA . SER B 1 24 ? -27.438 15.492 -16.109 1 48 24 SER B CA 1
ATOM 2384 C C . SER B 1 24 ? -26.828 16.719 -15.445 1 48 24 SER B C 1
ATOM 2386 O O . SER B 1 24 ? -26.828 16.844 -14.219 1 48 24 SER B O 1
ATOM 2388 N N . GLY B 1 25 ? -25.875 17.438 -16.328 1 49.38 25 GLY B N 1
ATOM 2389 C CA . GLY B 1 25 ? -25.344 18.75 -15.953 1 49.38 25 GLY B CA 1
ATOM 2390 C C . GLY B 1 25 ? -23.875 18.703 -15.594 1 49.38 25 GLY B C 1
ATOM 2391 O O . GLY B 1 25 ? -23.266 19.75 -15.328 1 49.38 25 GLY B O 1
ATOM 2392 N N . ILE B 1 26 ? -23.469 17.625 -15.383 1 52.53 26 ILE B N 1
ATOM 2393 C CA . ILE B 1 26 ? -22.031 17.609 -15.125 1 52.53 26 ILE B CA 1
ATOM 2394 C C . ILE B 1 26 ? -21.281 17.562 -16.438 1 52.53 26 ILE B C 1
ATOM 2396 O O . ILE B 1 26 ? -21.578 16.734 -17.312 1 52.53 26 ILE B O 1
ATOM 2400 N N . PRO B 1 27 ? -20.438 18.484 -16.672 1 53.66 27 PRO B N 1
ATOM 2401 C CA . PRO B 1 27 ? -19.672 18.531 -17.906 1 53.66 27 PRO B CA 1
ATOM 2402 C C . PRO B 1 27 ? -18.938 17.219 -18.188 1 53.66 27 PRO B C 1
ATOM 2404 O O . PRO B 1 27 ? -18.469 16.562 -17.266 1 53.66 27 PRO B O 1
ATOM 2407 N N . PRO B 1 28 ? -18.922 16.922 -19.406 1 48.22 28 PRO B N 1
ATOM 2408 C CA . PRO B 1 28 ? -18.328 15.656 -19.844 1 48.22 28 PRO B CA 1
ATOM 2409 C C . PRO B 1 28 ? -16.922 15.445 -19.312 1 48.22 28 PRO B C 1
ATOM 2411 O O . PRO B 1 28 ? -16.531 14.32 -18.984 1 48.22 28 PRO B O 1
ATOM 2414 N N . ARG B 1 29 ? -16.156 16.469 -19.234 1 51.19 29 ARG B N 1
ATOM 2415 C CA . ARG B 1 29 ? -14.773 16.359 -18.797 1 51.19 29 ARG B CA 1
ATOM 2416 C C . ARG B 1 29 ? -14.695 15.797 -17.375 1 51.19 29 ARG B C 1
ATOM 2418 O O . ARG B 1 29 ? -13.781 15.047 -17.047 1 51.19 29 ARG B O 1
ATOM 2425 N N . ILE B 1 30 ? -15.516 16.312 -16.688 1 51.97 30 ILE B N 1
ATOM 2426 C CA . ILE B 1 30 ? -15.586 15.82 -15.32 1 51.97 30 ILE B CA 1
ATOM 2427 C C . ILE B 1 30 ? -16.109 14.383 -15.312 1 51.97 30 ILE B C 1
ATOM 2429 O O . ILE B 1 30 ? -15.625 13.539 -14.562 1 51.97 30 ILE B O 1
ATOM 2433 N N . TYR B 1 31 ? -17.016 14.203 -16.359 1 52.47 31 TYR B N 1
ATOM 2434 C CA . TYR B 1 31 ? -17.672 12.898 -16.422 1 52.47 31 TYR B CA 1
ATOM 2435 C C . TYR B 1 31 ? -16.703 11.828 -16.938 1 52.47 31 TYR B C 1
ATOM 2437 O O . TYR B 1 31 ? -16.844 10.656 -16.594 1 52.47 31 TYR B O 1
ATOM 2445 N N . ASN B 1 32 ? -15.812 12.273 -17.766 1 57.94 32 ASN B N 1
ATOM 2446 C CA . ASN B 1 32 ? -14.945 11.281 -18.391 1 57.94 32 ASN B CA 1
ATOM 2447 C C . ASN B 1 32 ? -13.719 10.984 -17.531 1 57.94 32 ASN B C 1
ATOM 2449 O O . ASN B 1 32 ? -13.008 10.008 -17.781 1 57.94 32 ASN B O 1
ATOM 2453 N N . ARG B 1 33 ? -13.523 11.867 -16.641 1 58.66 33 ARG B N 1
ATOM 2454 C CA . ARG B 1 33 ? -12.352 11.734 -15.773 1 58.66 33 ARG B CA 1
ATOM 2455 C C . ARG B 1 33 ? -12.336 10.383 -15.07 1 58.66 33 ARG B C 1
ATOM 2457 O O . ARG B 1 33 ? -11.297 9.719 -15.016 1 58.66 33 ARG B O 1
ATOM 2464 N N . PRO B 1 34 ? -13.539 10.047 -14.688 1 57.19 34 PRO B N 1
ATOM 2465 C CA . PRO B 1 34 ? -13.523 8.773 -13.969 1 57.19 34 PRO B CA 1
ATOM 2466 C C . PRO B 1 34 ? -13.141 7.594 -14.859 1 57.19 34 PRO B C 1
ATOM 2468 O O . PRO B 1 34 ? -12.742 6.539 -14.359 1 57.19 34 PRO B O 1
ATOM 2471 N N . LYS B 1 35 ? -13 7.984 -16.109 1 64.81 35 LYS B N 1
ATOM 2472 C CA . LYS B 1 35 ? -12.844 6.852 -17.016 1 64.81 35 LYS B CA 1
ATOM 2473 C C . LYS B 1 35 ? -11.367 6.559 -17.266 1 64.81 35 LYS B C 1
ATOM 2475 O O . LYS B 1 35 ? -11.016 5.496 -17.797 1 64.81 35 LYS B O 1
ATOM 2480 N N . LYS B 1 36 ? -10.578 7.371 -16.812 1 78 36 LYS B N 1
ATOM 2481 C CA . LYS B 1 36 ? -9.156 7.059 -16.953 1 78 36 LYS B CA 1
ATOM 2482 C C . LYS B 1 36 ? -8.719 6.035 -15.906 1 78 36 LYS B C 1
ATOM 2484 O O . LYS B 1 36 ? -9.094 6.133 -14.734 1 78 36 LYS B O 1
ATOM 2489 N N . PRO B 1 37 ? -7.961 5.039 -16.391 1 81.19 37 PRO B N 1
ATOM 2490 C CA . PRO B 1 37 ? -7.582 3.957 -15.469 1 81.19 37 PRO B CA 1
ATOM 2491 C C . PRO B 1 37 ? -6.895 4.465 -14.211 1 81.19 37 PRO B C 1
ATOM 2493 O O . PRO B 1 37 ? -7.152 3.961 -13.109 1 81.19 37 PRO B O 1
ATOM 2496 N N . GLY B 1 38 ? -6.109 5.449 -14.375 1 82.31 38 GLY B N 1
ATOM 2497 C CA . GLY B 1 38 ? -5.449 6.008 -13.211 1 82.31 38 GLY B CA 1
ATOM 2498 C C . GLY B 1 38 ? -6.418 6.562 -12.18 1 82.31 38 GLY B C 1
ATOM 2499 O O . GLY B 1 38 ? -6.262 6.328 -10.984 1 82.31 38 GLY B O 1
ATOM 2500 N N . ASN B 1 39 ? -7.379 7.301 -12.648 1 82.56 39 ASN B N 1
ATOM 2501 C CA . ASN B 1 39 ? -8.391 7.855 -11.758 1 82.56 39 ASN B CA 1
ATOM 2502 C C . ASN B 1 39 ? -9.227 6.758 -11.102 1 82.56 39 ASN B C 1
ATOM 2504 O O . ASN B 1 39 ? -9.539 6.836 -9.906 1 82.56 39 ASN B O 1
ATOM 2508 N N . PHE B 1 40 ? -9.539 5.801 -11.898 1 85.94 40 PHE B N 1
ATOM 2509 C CA . PHE B 1 40 ? -10.336 4.688 -11.398 1 85.94 40 PHE B CA 1
ATOM 2510 C C . PHE B 1 40 ? -9.633 3.994 -10.242 1 85.94 40 PHE B C 1
ATOM 2512 O O . PHE B 1 40 ? -10.195 3.869 -9.148 1 85.94 40 PHE B O 1
ATOM 2519 N N . TYR B 1 41 ? -8.453 3.631 -10.414 1 88.25 41 TYR B N 1
ATOM 2520 C CA . TYR B 1 41 ? -7.754 2.828 -9.422 1 88.25 41 TYR B CA 1
ATOM 2521 C C . TYR B 1 41 ? -7.34 3.678 -8.227 1 88.25 41 TYR B C 1
ATOM 2523 O O . TYR B 1 41 ? -7.27 3.184 -7.094 1 88.25 41 TYR B O 1
ATOM 2531 N N . GLN B 1 42 ? -7.145 4.91 -8.469 1 86.62 42 GLN B N 1
ATOM 2532 C CA . GLN B 1 42 ? -6.801 5.801 -7.367 1 86.62 42 GLN B CA 1
ATOM 2533 C C . GLN B 1 42 ? -7.957 5.93 -6.383 1 86.62 42 GLN B C 1
ATOM 2535 O O . GLN B 1 42 ? -7.746 6.219 -5.203 1 86.62 42 GLN B O 1
ATOM 2540 N N . ASN B 1 43 ? -9.109 5.668 -6.891 1 87.5 43 ASN B N 1
ATOM 2541 C CA . ASN B 1 43 ? -10.281 5.984 -6.086 1 87.5 43 ASN B CA 1
ATOM 2542 C C . ASN B 1 43 ? -11.039 4.723 -5.688 1 87.5 43 ASN B C 1
ATOM 2544 O O . ASN B 1 43 ? -12.117 4.801 -5.09 1 87.5 43 ASN B O 1
ATOM 2548 N N . ASN B 1 44 ? -10.492 3.607 -6.09 1 89.25 44 ASN B N 1
ATOM 2549 C CA . ASN B 1 44 ? -11.281 2.4 -5.852 1 89.25 44 ASN B CA 1
ATOM 2550 C C . ASN B 1 44 ? -10.406 1.248 -5.371 1 89.25 44 ASN B C 1
ATOM 2552 O O . ASN B 1 44 ? -9.227 1.173 -5.711 1 89.25 44 ASN B O 1
ATOM 2556 N N . TYR B 1 45 ? -11.008 0.4 -4.434 1 92.38 45 TYR B N 1
ATOM 2557 C CA . TYR B 1 45 ? -10.531 -0.937 -4.094 1 92.38 45 TYR B CA 1
ATOM 2558 C C . TYR B 1 45 ? -9.172 -0.876 -3.404 1 92.38 45 TYR B C 1
ATOM 2560 O O . TYR B 1 45 ? -8.211 -1.489 -3.867 1 92.38 45 TYR B O 1
ATOM 2568 N N . GLU B 1 46 ? -9.156 -0.261 -2.318 1 92.44 46 GLU B N 1
ATOM 2569 C CA . GLU B 1 46 ? -8 -0.144 -1.438 1 92.44 46 GLU B CA 1
ATOM 2570 C C . GLU B 1 46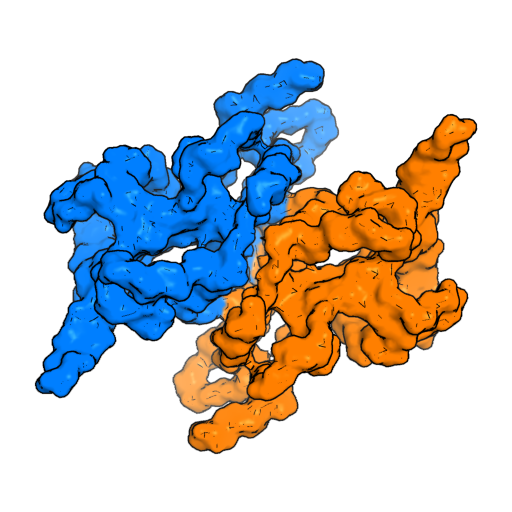 ? -7.898 -1.344 -0.5 1 92.44 46 GLU B C 1
ATOM 2572 O O . GLU B 1 46 ? -8.875 -2.061 -0.291 1 92.44 46 GLU B O 1
ATOM 2577 N N . PRO B 1 47 ? -6.703 -1.616 -0.014 1 93.25 47 PRO B N 1
ATOM 2578 C CA . PRO B 1 47 ? -6.582 -2.725 0.935 1 93.25 47 PRO B CA 1
ATOM 2579 C C . PRO B 1 47 ? -7.543 -2.6 2.115 1 93.25 47 PRO B C 1
ATOM 2581 O O . PRO B 1 47 ? -7.512 -1.599 2.836 1 93.25 47 PRO B O 1
ATOM 2584 N N . ASP B 1 48 ? -8.375 -3.568 2.324 1 92.56 48 ASP B N 1
ATOM 2585 C CA . ASP B 1 48 ? -9.391 -3.514 3.365 1 92.56 48 ASP B CA 1
ATOM 2586 C C . ASP B 1 48 ? -9.133 -4.57 4.441 1 92.56 48 ASP B C 1
ATOM 2588 O O . ASP B 1 48 ? -10.008 -4.852 5.262 1 92.56 48 ASP B O 1
ATOM 2592 N N . PHE B 1 49 ? -7.977 -5.188 4.402 1 92.81 49 PHE B N 1
ATOM 2593 C CA . PHE B 1 49 ? -7.5 -6.141 5.398 1 92.81 49 PHE B CA 1
ATOM 2594 C C . PHE B 1 49 ? -5.996 -6 5.605 1 92.81 49 PHE B C 1
ATOM 2596 O O . PHE B 1 49 ? -5.301 -5.426 4.77 1 92.81 49 PHE B O 1
ATOM 2603 N N . VAL B 1 50 ? -5.566 -6.438 6.785 1 90.38 50 VAL B N 1
ATOM 2604 C CA . VAL B 1 50 ? -4.16 -6.25 7.113 1 90.38 50 VAL B CA 1
ATOM 2605 C C . VAL B 1 50 ? -3.514 -7.598 7.418 1 90.38 50 VAL B C 1
ATOM 2607 O O . VAL B 1 50 ? -4.043 -8.383 8.203 1 90.38 50 VAL B O 1
ATOM 2610 N N . CYS B 1 51 ? -2.469 -7.828 6.727 1 92.19 51 CYS B N 1
ATOM 2611 C CA . CYS B 1 51 ? -1.582 -8.93 7.086 1 92.19 51 CYS B CA 1
ATOM 2612 C C . CYS B 1 51 ? -0.411 -8.438 7.926 1 92.19 51 CYS B C 1
ATOM 2614 O O . CYS B 1 51 ? 0.461 -7.723 7.426 1 92.19 51 CYS B O 1
ATOM 2616 N N . GLN B 1 52 ? -0.337 -8.852 9.078 1 86.19 52 GLN B N 1
ATOM 2617 C CA . GLN B 1 52 ? 0.576 -8.297 10.07 1 86.19 52 GLN B CA 1
ATOM 2618 C C . GLN B 1 52 ? 2.031 -8.492 9.656 1 86.19 52 GLN B C 1
ATOM 2620 O O . GLN B 1 52 ? 2.881 -7.645 9.93 1 86.19 52 GLN B O 1
ATOM 2625 N N . HIS B 1 53 ? 2.285 -9.578 9.008 1 89.81 53 HIS B N 1
ATOM 2626 C CA . HIS B 1 53 ? 3.672 -9.875 8.664 1 89.81 53 HIS B CA 1
ATOM 2627 C C . HIS B 1 53 ? 3.852 -9.984 7.156 1 89.81 53 HIS B C 1
ATOM 2629 O O . HIS B 1 53 ? 4.621 -10.82 6.676 1 89.81 53 HIS B O 1
ATOM 2635 N N . GLU B 1 54 ? 3.1 -9.148 6.465 1 92.81 54 GLU B N 1
ATOM 2636 C CA . GLU B 1 54 ? 3.248 -9.109 5.012 1 92.81 54 GLU B CA 1
ATOM 2637 C C . GLU B 1 54 ? 4.688 -8.797 4.613 1 92.81 54 GLU B C 1
ATOM 2639 O O . GLU B 1 54 ? 5.336 -7.945 5.223 1 92.81 54 GLU B O 1
ATOM 2644 N N . ARG B 1 55 ? 5.164 -9.57 3.625 1 90.88 55 ARG B N 1
ATOM 2645 C CA . ARG B 1 55 ? 6.512 -9.367 3.109 1 90.88 55 ARG B CA 1
ATOM 2646 C C . ARG B 1 55 ? 6.523 -9.391 1.584 1 90.88 55 ARG B C 1
ATOM 2648 O O . ARG B 1 55 ? 5.742 -10.117 0.964 1 90.88 55 ARG B O 1
ATOM 2655 N N . ARG B 1 56 ? 7.426 -8.539 1.116 1 90.19 56 ARG B N 1
ATOM 2656 C CA . ARG B 1 56 ? 7.68 -8.656 -0.317 1 90.19 56 ARG B CA 1
ATOM 2657 C C . ARG B 1 56 ? 8.625 -9.812 -0.617 1 90.19 56 ARG B C 1
ATOM 2659 O O . ARG B 1 56 ? 9.719 -9.891 -0.047 1 90.19 56 ARG B O 1
ATOM 2666 N N . ILE B 1 57 ? 8.188 -10.672 -1.408 1 92.44 57 ILE B N 1
ATOM 2667 C CA . ILE B 1 57 ? 9 -11.805 -1.841 1 92.44 57 ILE B CA 1
ATOM 2668 C C . ILE B 1 57 ? 9.367 -11.641 -3.314 1 92.44 57 ILE B C 1
ATOM 2670 O O . ILE B 1 57 ? 8.5 -11.391 -4.152 1 92.44 57 ILE B O 1
ATOM 2674 N N . GLY B 1 58 ? 10.672 -11.828 -3.6 1 88.94 58 GLY B N 1
ATOM 2675 C CA . GLY B 1 58 ? 11.18 -11.555 -4.934 1 88.94 58 GLY B CA 1
ATOM 2676 C C . GLY B 1 58 ? 11.867 -10.211 -5.043 1 88.94 58 GLY B C 1
ATOM 2677 O O . GLY B 1 58 ? 12.203 -9.594 -4.027 1 88.94 58 GLY B O 1
ATOM 2678 N N . LYS B 1 59 ? 12.141 -9.758 -6.27 1 80.12 59 LYS B N 1
ATOM 2679 C CA . LYS B 1 59 ? 12.844 -8.508 -6.516 1 80.12 59 LYS B CA 1
ATOM 2680 C C . LYS B 1 59 ? 12.031 -7.309 -6.035 1 80.12 59 LYS B C 1
ATOM 2682 O O . LYS B 1 59 ? 10.805 -7.355 -6.016 1 80.12 59 LYS B O 1
ATOM 2687 N N . LEU B 1 60 ? 12.812 -6.32 -5.648 1 76.69 60 LEU B N 1
ATOM 2688 C CA . LEU B 1 60 ? 12.156 -5.051 -5.363 1 76.69 60 LEU B CA 1
ATOM 2689 C C . LEU B 1 60 ? 11.633 -4.406 -6.645 1 76.69 60 LEU B C 1
ATOM 2691 O O . LEU B 1 60 ? 12.242 -4.551 -7.707 1 76.69 60 LEU B O 1
ATOM 2695 N N . GLY B 1 61 ? 10.531 -3.742 -6.605 1 74.06 61 GLY B N 1
ATOM 2696 C CA . GLY B 1 61 ? 9.953 -3.139 -7.793 1 74.06 61 GLY B CA 1
ATOM 2697 C C . GLY B 1 61 ? 9.055 -4.086 -8.562 1 74.06 61 GLY B C 1
ATOM 2698 O O . GLY B 1 61 ? 8.188 -4.746 -7.984 1 74.06 61 GLY B O 1
ATOM 2699 N N . ASP B 1 62 ? 9.438 -4.074 -9.906 1 74.31 62 ASP B N 1
ATOM 2700 C CA . ASP B 1 62 ? 8.617 -4.918 -10.773 1 74.31 62 ASP B CA 1
ATOM 2701 C C . ASP B 1 62 ? 9.047 -6.383 -10.68 1 74.31 62 ASP B C 1
ATOM 2703 O O . ASP B 1 62 ? 10.234 -6.691 -10.734 1 74.31 62 ASP B O 1
ATOM 2707 N N . GLY B 1 63 ? 8.125 -7.336 -10.281 1 78 63 GLY B N 1
ATOM 2708 C CA . GLY B 1 63 ? 8.422 -8.758 -10.211 1 78 63 GLY B CA 1
ATOM 2709 C C . GLY B 1 63 ? 8.102 -9.367 -8.859 1 78 63 GLY B C 1
ATOM 2710 O O . GLY B 1 63 ? 7.539 -10.461 -8.781 1 78 63 GLY B O 1
ATOM 2711 N N . GLY B 1 64 ? 8.531 -8.672 -7.785 1 87.44 64 GLY B N 1
ATOM 2712 C CA . GLY B 1 64 ? 8.219 -9.156 -6.453 1 87.44 64 GLY B CA 1
ATOM 2713 C C . GLY B 1 64 ? 6.742 -9.031 -6.109 1 87.44 64 GLY B C 1
ATOM 2714 O O . GLY B 1 64 ? 6.008 -8.297 -6.77 1 87.44 64 GLY B O 1
ATOM 2715 N N . LYS B 1 65 ? 6.336 -9.898 -5.195 1 94.81 65 LYS B N 1
ATOM 2716 C CA . LYS B 1 65 ? 4.938 -9.898 -4.766 1 94.81 65 LYS B CA 1
ATOM 2717 C C . LYS B 1 65 ? 4.832 -9.773 -3.248 1 94.81 65 LYS B C 1
ATOM 2719 O O . LYS B 1 65 ? 5.68 -10.289 -2.518 1 94.81 65 LYS B O 1
ATOM 2724 N N . TRP B 1 66 ? 3.854 -9.023 -2.861 1 94.56 66 TRP B N 1
ATOM 2725 C CA . TRP B 1 66 ? 3.572 -8.922 -1.433 1 94.56 66 TRP B CA 1
ATOM 2726 C C . TRP B 1 66 ? 2.785 -10.125 -0.94 1 94.56 66 TRP B C 1
ATOM 2728 O O . TRP B 1 66 ? 1.67 -10.383 -1.404 1 94.56 66 TRP B O 1
ATOM 2738 N N . ILE B 1 67 ? 3.414 -10.891 -0.028 1 96.88 67 ILE B N 1
ATOM 2739 C CA . ILE B 1 67 ? 2.844 -12.133 0.479 1 96.88 67 ILE B CA 1
ATOM 2740 C C . ILE B 1 67 ? 2.383 -11.938 1.921 1 96.88 67 ILE B C 1
ATOM 2742 O O . ILE B 1 67 ? 3.117 -11.391 2.746 1 96.88 67 ILE B O 1
ATOM 2746 N N . CYS B 1 68 ? 1.177 -12.367 2.162 1 96.56 68 CYS B N 1
ATOM 2747 C CA . CYS B 1 68 ? 0.611 -12.281 3.504 1 96.56 68 CYS B CA 1
ATOM 2748 C C . CYS B 1 68 ? 1.19 -13.359 4.41 1 96.56 68 CYS B C 1
ATOM 2750 O O . CYS B 1 68 ? 0.982 -14.547 4.18 1 96.56 68 CYS B O 1
ATOM 2752 N N . ASP B 1 69 ? 1.929 -13.031 5.434 1 93.44 69 ASP B N 1
ATOM 2753 C CA . ASP B 1 69 ? 2.412 -13.859 6.531 1 93.44 69 ASP B CA 1
ATOM 2754 C C . ASP B 1 69 ? 3.162 -15.078 6.008 1 93.44 69 ASP B C 1
ATOM 2756 O O . ASP B 1 69 ? 2.848 -16.219 6.379 1 93.44 69 ASP B O 1
ATOM 2760 N N . PRO B 1 70 ? 4.195 -14.805 5.27 1 95.06 70 PRO B N 1
ATOM 2761 C CA . PRO B 1 70 ? 4.918 -15.945 4.691 1 95.06 70 PRO B CA 1
ATOM 2762 C C . PRO B 1 70 ? 5.488 -16.875 5.75 1 95.06 70 PRO B C 1
ATOM 2764 O O . PRO B 1 70 ? 5.715 -18.062 5.477 1 95.06 70 PRO B O 1
ATOM 2767 N N . HIS B 1 71 ? 5.711 -16.406 6.984 1 92.44 71 HIS B N 1
ATOM 2768 C CA . HIS B 1 71 ? 6.219 -17.25 8.055 1 92.44 71 HIS B CA 1
ATOM 2769 C C . HIS B 1 71 ? 5.238 -18.375 8.375 1 92.44 71 HIS B C 1
ATOM 2771 O O . HIS B 1 71 ? 5.645 -19.469 8.797 1 92.44 71 HIS B O 1
ATOM 2777 N N . ARG B 1 72 ? 3.969 -18.109 8.203 1 94.56 72 ARG B N 1
ATOM 2778 C CA . ARG B 1 72 ? 2.965 -19.141 8.453 1 94.56 72 ARG B CA 1
ATOM 2779 C C . ARG B 1 72 ? 3.045 -20.25 7.402 1 94.56 72 ARG B C 1
ATOM 2781 O O . ARG B 1 72 ? 2.783 -21.422 7.699 1 94.56 72 ARG B O 1
ATOM 2788 N N . ILE B 1 73 ? 3.365 -19.875 6.188 1 96.44 73 ILE B N 1
ATOM 2789 C CA . ILE B 1 73 ? 3.547 -20.859 5.125 1 96.44 73 ILE B CA 1
ATOM 2790 C C . ILE B 1 73 ? 4.793 -21.688 5.402 1 96.44 73 ILE B C 1
ATOM 2792 O O . ILE B 1 73 ? 4.777 -22.906 5.23 1 96.44 73 ILE B O 1
ATOM 2796 N N . SER B 1 74 ? 5.789 -21.016 5.891 1 95.25 74 SER B N 1
ATOM 2797 C CA . SER B 1 74 ? 7.059 -21.672 6.184 1 95.25 74 SER B CA 1
ATOM 2798 C C . SER B 1 74 ? 6.887 -22.766 7.238 1 95.25 74 SER B C 1
ATOM 2800 O O . SER B 1 74 ? 7.621 -23.75 7.242 1 95.25 74 SER B O 1
ATOM 2802 N N . HIS B 1 75 ? 5.969 -22.594 8.109 1 94.94 75 HIS B N 1
ATOM 2803 C CA . HIS B 1 75 ? 5.805 -23.5 9.234 1 94.94 75 HIS B CA 1
ATOM 2804 C C . HIS B 1 75 ? 4.852 -24.641 8.891 1 94.94 75 HIS B C 1
ATOM 2806 O O . HIS B 1 75 ? 4.688 -25.578 9.672 1 94.94 75 HIS B O 1
ATOM 2812 N N . GLN B 1 76 ? 4.305 -24.578 7.723 1 94.69 76 GLN B N 1
ATOM 2813 C CA . GLN B 1 76 ? 3.426 -25.641 7.258 1 94.69 76 GLN B CA 1
ATOM 2814 C C . GLN B 1 76 ? 4.227 -26.812 6.695 1 94.69 76 GLN B C 1
ATOM 2816 O O . GLN B 1 76 ? 5.367 -26.641 6.258 1 94.69 76 GLN B O 1
ATOM 2821 N N . LYS B 1 77 ? 3.59 -27.938 6.848 1 93.06 77 LYS B N 1
ATOM 2822 C CA . LYS B 1 77 ? 4.227 -29.109 6.27 1 93.06 77 LYS B CA 1
ATOM 2823 C C . LYS B 1 77 ? 4.227 -29.031 4.746 1 93.06 77 LYS B C 1
ATOM 2825 O O . LYS B 1 77 ? 5.234 -29.344 4.102 1 93.06 77 LYS B O 1
ATOM 2830 N N . ASP B 1 78 ? 3.084 -28.656 4.227 1 94.81 78 ASP B N 1
ATOM 2831 C CA . ASP B 1 78 ? 2.943 -28.578 2.777 1 94.81 78 ASP B CA 1
ATOM 2832 C C . ASP B 1 78 ? 2.924 -27.125 2.312 1 94.81 78 ASP B C 1
ATOM 2834 O O . ASP B 1 78 ? 2.453 -26.234 3.033 1 94.81 78 ASP B O 1
ATOM 2838 N N . CYS B 1 79 ? 3.5 -26.922 1.188 1 97.81 79 CYS B N 1
ATOM 2839 C CA . CYS B 1 79 ? 3.535 -25.609 0.531 1 97.81 79 CYS B CA 1
ATOM 2840 C C . CYS B 1 79 ? 3.42 -25.766 -0.981 1 97.81 79 CYS B C 1
ATOM 2842 O O . CYS B 1 79 ? 4.262 -26.406 -1.612 1 97.81 79 CYS B O 1
ATOM 2844 N N . LEU B 1 80 ? 2.375 -25.281 -1.517 1 98.69 80 LEU B N 1
ATOM 2845 C CA . LEU B 1 80 ? 2.141 -25.344 -2.955 1 98.69 80 LEU B CA 1
ATOM 2846 C C . LEU B 1 80 ? 2.059 -23.938 -3.541 1 98.69 80 LEU B C 1
ATOM 2848 O O . LEU B 1 80 ? 1.314 -23.094 -3.039 1 98.69 80 LEU B O 1
ATOM 2852 N N . VAL B 1 81 ? 2.875 -23.672 -4.59 1 98.75 81 VAL B N 1
ATOM 2853 C CA . VAL B 1 81 ? 2.934 -22.359 -5.234 1 98.75 81 VAL B CA 1
ATOM 2854 C C . VAL B 1 81 ? 2.652 -22.5 -6.73 1 98.75 81 VAL B C 1
ATOM 2856 O O . VAL B 1 81 ? 3.281 -23.312 -7.41 1 98.75 81 VAL B O 1
ATOM 2859 N N . TYR B 1 82 ? 1.654 -21.797 -7.215 1 98.56 82 TYR B N 1
ATOM 2860 C CA . TYR B 1 82 ? 1.42 -21.625 -8.641 1 98.56 82 TYR B CA 1
ATOM 2861 C C . TYR B 1 82 ? 1.872 -20.25 -9.109 1 98.56 82 TYR B C 1
ATOM 2863 O O . TYR B 1 82 ? 1.439 -19.234 -8.562 1 98.56 82 TYR B O 1
ATOM 2871 N N . SER B 1 83 ? 2.76 -20.219 -10.039 1 97.69 83 SER B N 1
ATOM 2872 C CA . SER B 1 83 ? 3.312 -19 -10.594 1 97.69 83 SER B CA 1
ATOM 2873 C C . SER B 1 83 ? 3.018 -18.875 -12.086 1 97.69 83 SER B C 1
ATOM 2875 O O . SER B 1 83 ? 3.666 -19.531 -12.906 1 97.69 83 SER B O 1
ATOM 2877 N N . VAL B 1 84 ? 2.121 -17.969 -12.445 1 96.62 84 VAL B N 1
ATOM 2878 C CA . VAL B 1 84 ? 1.702 -17.797 -13.836 1 96.62 84 VAL B CA 1
ATOM 2879 C C . VAL B 1 84 ? 2.395 -16.578 -14.445 1 96.62 84 VAL B C 1
ATOM 2881 O O . VAL B 1 84 ? 2.268 -15.469 -13.938 1 96.62 84 VAL B O 1
ATOM 2884 N N . GLY B 1 85 ? 3.053 -16.75 -15.469 1 94.38 85 GLY B N 1
ATOM 2885 C CA . GLY B 1 85 ? 3.844 -15.703 -16.109 1 94.38 85 GLY B CA 1
ATOM 2886 C C . GLY B 1 85 ? 5.246 -15.594 -15.539 1 94.38 85 GLY B C 1
ATOM 2887 O O . GLY B 1 85 ? 5.426 -15.266 -14.367 1 94.38 85 GLY B O 1
ATOM 2888 N N . SER B 1 86 ? 6.25 -15.883 -16.375 1 93.25 86 SER B N 1
ATOM 2889 C CA . SER B 1 86 ? 7.625 -15.812 -15.898 1 93.25 86 SER B CA 1
ATOM 2890 C C . SER B 1 86 ? 8.469 -14.875 -16.766 1 93.25 86 SER B C 1
ATOM 2892 O O . SER B 1 86 ? 9.289 -14.109 -16.25 1 93.25 86 SER B O 1
ATOM 2894 N N . ASN B 1 87 ? 8.203 -14.945 -18.062 1 92.81 87 ASN B N 1
ATOM 2895 C CA . ASN B 1 87 ? 9.062 -14.25 -19.016 1 92.81 87 ASN B CA 1
ATOM 2896 C C . ASN B 1 87 ? 10.539 -14.547 -18.766 1 92.81 87 ASN B C 1
ATOM 2898 O O . ASN B 1 87 ? 11.367 -13.633 -18.797 1 92.81 87 ASN B O 1
ATOM 2902 N N . ASN B 1 88 ? 10.766 -15.711 -18.422 1 94.94 88 ASN B N 1
ATOM 2903 C CA . ASN B 1 88 ? 12.094 -16.25 -18.188 1 94.94 88 ASN B CA 1
ATOM 2904 C C . ASN B 1 88 ? 12.758 -15.625 -16.953 1 94.94 88 ASN B C 1
ATOM 2906 O O . ASN B 1 88 ? 13.984 -15.625 -16.844 1 94.94 88 ASN B O 1
ATOM 2910 N N . ASP B 1 89 ? 12.062 -14.969 -16.172 1 93.75 89 ASP B N 1
ATOM 2911 C CA . ASP B 1 89 ? 12.516 -14.477 -14.875 1 93.75 89 ASP B CA 1
ATOM 2912 C C . ASP B 1 89 ? 11.938 -15.312 -13.742 1 93.75 89 ASP B C 1
ATOM 2914 O O . ASP B 1 89 ? 10.727 -15.273 -13.484 1 93.75 89 ASP B O 1
ATOM 2918 N N . PHE B 1 90 ? 12.812 -16.031 -13.031 1 95.38 90 PHE B N 1
ATOM 2919 C CA . PHE B 1 90 ? 12.359 -16.953 -11.992 1 95.38 90 PHE B CA 1
ATOM 2920 C C . PHE B 1 90 ? 12.82 -16.469 -10.617 1 95.38 90 PHE B C 1
ATOM 2922 O O . PHE B 1 90 ? 13 -17.281 -9.703 1 95.38 90 PHE B O 1
ATOM 2929 N N . SER B 1 91 ? 13.055 -15.156 -10.539 1 93.44 91 SER B N 1
ATOM 2930 C CA . SER B 1 91 ? 13.539 -14.578 -9.289 1 93.44 91 SER B CA 1
ATOM 2931 C C . SER B 1 91 ? 12.5 -14.719 -8.18 1 93.44 91 SER B C 1
ATOM 2933 O O . SER B 1 91 ? 12.852 -14.875 -7.008 1 93.44 91 SER B O 1
ATOM 2935 N N . PHE B 1 92 ? 11.273 -14.719 -8.539 1 95.75 92 PHE B N 1
ATOM 2936 C CA . PHE B 1 92 ? 10.234 -14.906 -7.539 1 95.75 92 PHE B CA 1
ATOM 2937 C C . PHE B 1 92 ? 10.297 -16.297 -6.941 1 95.75 92 PHE B C 1
ATOM 2939 O O . PHE B 1 92 ? 10.273 -16.469 -5.719 1 95.75 92 PHE B O 1
ATOM 2946 N N . GLU B 1 93 ? 10.391 -17.25 -7.77 1 97.25 93 GLU B N 1
ATOM 2947 C CA . GLU B 1 93 ? 10.469 -18.641 -7.336 1 97.25 93 GLU B CA 1
ATOM 2948 C C . GLU B 1 93 ? 11.703 -18.875 -6.465 1 97.25 93 GLU B C 1
ATOM 2950 O O . GLU B 1 93 ? 11.625 -19.547 -5.434 1 97.25 93 GLU B O 1
ATOM 2955 N N . GLU B 1 94 ? 12.781 -18.266 -6.918 1 95.56 94 GLU B N 1
ATOM 2956 C CA . GLU B 1 94 ? 14 -18.344 -6.121 1 95.56 94 GLU B CA 1
ATOM 2957 C C . GLU B 1 94 ? 13.797 -17.766 -4.73 1 95.56 94 GLU B C 1
ATOM 2959 O O . GLU B 1 94 ? 14.25 -18.328 -3.734 1 95.56 94 GLU B O 1
ATOM 2964 N N . ALA B 1 95 ? 13.156 -16.672 -4.711 1 94.62 95 ALA B N 1
ATOM 2965 C CA . ALA B 1 95 ? 12.922 -15.992 -3.443 1 94.62 95 ALA B CA 1
ATOM 2966 C C . ALA B 1 95 ? 11.984 -16.797 -2.549 1 94.62 95 ALA B C 1
ATOM 2968 O O . ALA B 1 95 ? 12.133 -16.797 -1.324 1 94.62 95 ALA B O 1
ATOM 2969 N N . VAL B 1 96 ? 11.016 -17.469 -3.131 1 96.75 96 VAL B N 1
ATOM 2970 C CA . VAL B 1 96 ? 10.125 -18.328 -2.361 1 96.75 96 VAL B CA 1
ATOM 2971 C C . VAL B 1 96 ? 10.938 -19.422 -1.655 1 96.75 96 VAL B C 1
ATOM 2973 O O . VAL B 1 96 ? 10.773 -19.641 -0.453 1 96.75 96 VAL B O 1
ATOM 2976 N N . LEU B 1 97 ? 11.828 -20.031 -2.379 1 95.5 97 LEU B N 1
ATOM 2977 C CA . LEU B 1 97 ? 12.656 -21.094 -1.805 1 95.5 97 LEU B CA 1
ATOM 2978 C C . LEU B 1 97 ? 13.531 -20.547 -0.685 1 95.5 97 LEU B C 1
ATOM 2980 O O . LEU B 1 97 ? 13.672 -21.172 0.366 1 95.5 97 LEU B O 1
ATOM 2984 N N . ASP B 1 98 ? 14.008 -19.406 -0.869 1 93.12 98 ASP B N 1
ATOM 2985 C CA . ASP B 1 98 ? 14.961 -18.812 0.067 1 93.12 98 ASP B CA 1
ATOM 2986 C C . ASP B 1 98 ? 14.25 -18.281 1.311 1 93.12 98 ASP B C 1
ATOM 2988 O O . ASP B 1 98 ? 14.711 -18.484 2.434 1 93.12 98 ASP B O 1
ATOM 2992 N N . LYS B 1 99 ? 13.109 -17.656 1.121 1 93.12 99 LYS B N 1
ATOM 2993 C CA . LYS B 1 99 ? 12.5 -16.891 2.203 1 93.12 99 LYS B CA 1
ATOM 2994 C C . LYS B 1 99 ? 11.367 -17.672 2.863 1 93.12 99 LYS B C 1
ATOM 2996 O O . LYS B 1 99 ? 10.977 -17.359 3.996 1 93.12 99 LYS B O 1
ATOM 3001 N N . ILE B 1 100 ? 10.781 -18.562 2.141 1 95.19 100 ILE B N 1
ATOM 3002 C CA . ILE B 1 100 ? 9.68 -19.344 2.705 1 95.19 100 ILE B CA 1
ATOM 3003 C C . ILE B 1 100 ? 10.156 -20.766 3.012 1 95.19 100 ILE B C 1
ATOM 3005 O O . ILE B 1 100 ? 10.062 -21.219 4.152 1 95.19 100 ILE B O 1
ATOM 3009 N N . GLY B 1 101 ? 10.664 -21.406 1.971 1 94.56 101 GLY B N 1
ATOM 3010 C CA . GLY B 1 101 ? 11.234 -22.703 2.285 1 94.56 101 GLY B CA 1
ATOM 3011 C C . GLY B 1 101 ? 11.398 -23.594 1.066 1 94.56 101 GLY B C 1
ATOM 3012 O O . GLY B 1 101 ? 10.578 -23.547 0.146 1 94.56 101 GLY B O 1
ATOM 3013 N N . HIS B 1 102 ? 12.305 -24.531 1.221 1 93.44 102 HIS B N 1
ATOM 3014 C CA . HIS B 1 102 ? 12.617 -25.438 0.126 1 93.44 102 HIS B CA 1
ATOM 3015 C C . HIS B 1 102 ? 11.547 -26.516 -0.016 1 93.44 102 HIS B C 1
ATOM 3017 O O . HIS B 1 102 ? 11.5 -27.219 -1.031 1 93.44 102 HIS B O 1
ATOM 3023 N N . HIS B 1 103 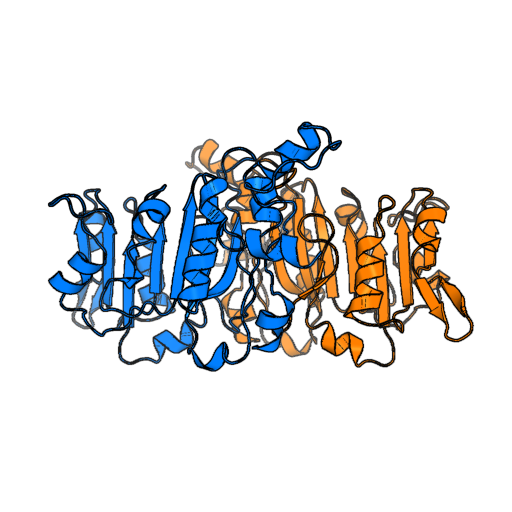? 10.75 -26.609 0.999 1 94.69 103 HIS B N 1
ATOM 3024 C CA . HIS B 1 103 ? 9.703 -27.625 0.962 1 94.69 103 HIS B CA 1
ATOM 3025 C C . HIS B 1 103 ? 8.555 -27.203 0.05 1 94.69 103 HIS B C 1
ATOM 3027 O O . HIS B 1 103 ? 7.633 -27.984 -0.186 1 94.69 103 HIS B O 1
ATOM 3033 N N . CYS B 1 104 ? 8.594 -26.031 -0.455 1 97 104 CYS B N 1
ATOM 3034 C CA . CYS B 1 104 ? 7.539 -25.531 -1.33 1 97 104 CYS B CA 1
ATOM 3035 C C . CYS B 1 104 ? 7.605 -26.203 -2.695 1 97 104 CYS B C 1
ATOM 30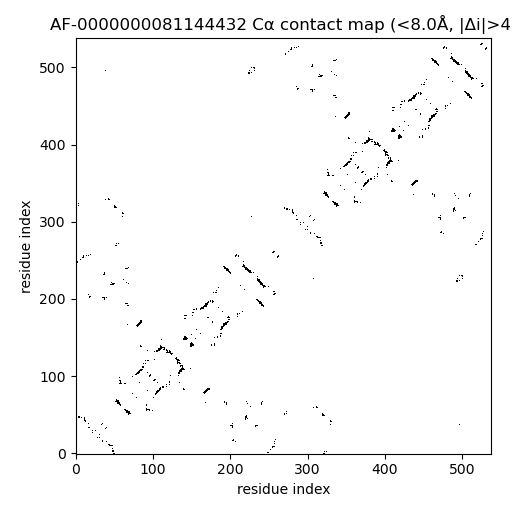37 O O . CYS B 1 104 ? 8.648 -26.188 -3.352 1 97 104 CYS B O 1
ATOM 3039 N N . GLU B 1 105 ? 6.523 -26.828 -3.053 1 97.69 105 GLU B N 1
ATOM 3040 C CA . GLU B 1 105 ? 6.332 -27.312 -4.418 1 97.69 105 GLU B CA 1
ATOM 3041 C C . GLU B 1 105 ? 5.914 -26.188 -5.352 1 97.69 105 GLU B C 1
ATOM 3043 O O . GLU B 1 105 ? 4.805 -25.656 -5.234 1 97.69 105 GLU B O 1
ATOM 3048 N N . ILE B 1 106 ? 6.785 -25.844 -6.309 1 98.5 106 ILE B N 1
ATOM 3049 C CA . ILE B 1 106 ? 6.527 -24.688 -7.148 1 98.5 106 ILE B CA 1
ATOM 3050 C C . ILE B 1 106 ? 6.23 -25.125 -8.578 1 98.5 106 ILE B C 1
ATOM 3052 O O . ILE B 1 106 ? 7.004 -25.891 -9.172 1 98.5 106 ILE B O 1
ATOM 3056 N N . HIS B 1 107 ? 5.133 -24.703 -9.125 1 98.62 107 HIS B N 1
ATOM 3057 C CA . HIS B 1 107 ? 4.777 -24.875 -10.531 1 98.62 107 HIS B CA 1
ATOM 3058 C C . HIS B 1 107 ? 4.672 -23.531 -11.242 1 98.62 107 HIS B C 1
ATOM 3060 O O . HIS B 1 107 ? 3.896 -22.672 -10.836 1 98.62 107 HIS B O 1
ATOM 3066 N N . THR B 1 108 ? 5.477 -23.344 -12.258 1 98.19 108 THR B N 1
ATOM 3067 C CA . THR B 1 108 ? 5.449 -22.125 -13.055 1 98.19 108 THR B CA 1
ATOM 3068 C C . THR B 1 108 ? 4.859 -22.391 -14.438 1 98.19 108 THR B C 1
ATOM 3070 O O . THR B 1 108 ? 5.223 -23.375 -15.094 1 98.19 108 THR B O 1
ATOM 3073 N N . PHE B 1 109 ? 3.934 -21.547 -14.812 1 96.94 109 PHE B N 1
ATOM 3074 C CA . PHE B 1 109 ? 3.238 -21.672 -16.094 1 96.94 109 PHE B CA 1
ATOM 3075 C C . PHE B 1 109 ? 3.51 -20.484 -16.984 1 96.94 109 PHE B C 1
ATOM 3077 O O . PHE B 1 109 ? 3.287 -19.328 -16.594 1 96.94 109 PHE B O 1
ATOM 3084 N N . ASP B 1 110 ? 4.012 -20.734 -18.125 1 96.06 110 ASP B N 1
ATOM 3085 C CA . ASP B 1 110 ? 4.285 -19.719 -19.141 1 96.06 110 ASP B CA 1
ATOM 3086 C C . ASP B 1 110 ? 4.273 -20.312 -20.547 1 96.06 110 ASP B C 1
ATOM 3088 O O . ASP B 1 110 ? 4.75 -21.438 -20.75 1 96.06 110 ASP B O 1
ATOM 3092 N N . PHE B 1 111 ? 3.799 -19.594 -21.547 1 93.06 111 PHE B N 1
ATOM 3093 C CA . PHE B 1 111 ? 3.691 -20.172 -22.891 1 93.06 111 PHE B CA 1
ATOM 3094 C C . PHE B 1 111 ? 5.043 -20.156 -23.594 1 93.06 111 PHE B C 1
ATOM 3096 O O . PHE B 1 111 ? 5.23 -20.859 -24.594 1 93.06 111 PHE B O 1
ATOM 3103 N N . GLY B 1 112 ? 5.98 -19.297 -23.109 1 93.56 112 GLY B N 1
ATOM 3104 C CA . GLY B 1 112 ? 7.316 -19.266 -23.672 1 93.56 112 GLY B CA 1
ATOM 3105 C C . GLY B 1 112 ? 8.156 -20.484 -23.312 1 93.56 112 GLY B C 1
ATOM 3106 O O . GLY B 1 112 ? 7.824 -21.219 -22.375 1 93.56 112 GLY B O 1
ATOM 3107 N N . ASN B 1 113 ? 9.172 -20.719 -24.172 1 95.94 113 ASN B N 1
ATOM 3108 C CA . ASN B 1 113 ? 10.117 -21.781 -23.859 1 95.94 113 ASN B CA 1
ATOM 3109 C C . ASN B 1 113 ? 11.219 -21.297 -22.922 1 95.94 113 ASN B C 1
ATOM 3111 O O . ASN B 1 113 ? 12.266 -20.828 -23.375 1 95.94 113 ASN B O 1
ATOM 3115 N N . TYR B 1 114 ? 10.938 -21.5 -21.625 1 96.75 114 TYR B N 1
ATOM 3116 C CA . TYR B 1 114 ? 11.867 -20.984 -20.625 1 96.75 114 TYR B CA 1
ATOM 3117 C C . TYR B 1 114 ? 12.32 -22.078 -19.672 1 96.75 114 TYR B C 1
ATOM 3119 O O . TYR B 1 114 ? 12.664 -21.812 -18.516 1 96.75 114 TYR B O 1
ATOM 3127 N N . LEU B 1 115 ? 12.266 -23.344 -20.141 1 95.94 115 LEU B N 1
ATOM 3128 C CA . LEU B 1 115 ? 12.625 -24.484 -19.312 1 95.94 115 LEU B CA 1
ATOM 3129 C C . LEU B 1 115 ? 14.062 -24.375 -18.828 1 95.94 115 LEU B C 1
ATOM 3131 O O . LEU B 1 115 ? 14.367 -24.719 -17.672 1 95.94 115 LEU B O 1
ATOM 3135 N N . ALA B 1 116 ? 14.93 -23.984 -19.656 1 95.38 116 ALA B N 1
ATOM 3136 C CA . ALA B 1 116 ? 16.328 -23.844 -19.297 1 95.38 116 ALA B CA 1
ATOM 3137 C C . ALA B 1 116 ? 16.5 -22.891 -18.109 1 95.38 116 ALA B C 1
ATOM 3139 O O . ALA B 1 116 ? 17.297 -23.156 -17.203 1 95.38 116 ALA B O 1
ATOM 3140 N N . GLY B 1 117 ? 15.781 -21.766 -18.172 1 95.5 117 GLY B N 1
ATOM 3141 C CA . GLY B 1 117 ? 15.82 -20.812 -17.062 1 95.5 117 GLY B CA 1
ATOM 3142 C C . GLY B 1 117 ? 15.258 -21.375 -15.773 1 95.5 117 GLY B C 1
ATOM 3143 O O . GLY B 1 117 ? 15.82 -21.172 -14.703 1 95.5 117 GLY B O 1
ATOM 3144 N N . ALA B 1 118 ? 14.203 -22.094 -15.891 1 96.44 118 ALA B N 1
ATOM 3145 C CA . ALA B 1 118 ? 13.555 -22.703 -14.727 1 96.44 118 ALA B CA 1
ATOM 3146 C C . ALA B 1 118 ? 14.477 -23.719 -14.062 1 96.44 118 ALA B C 1
ATOM 3148 O O . ALA B 1 118 ? 14.523 -23.812 -12.836 1 96.44 118 ALA B O 1
ATOM 3149 N N . ASN B 1 119 ? 15.203 -24.438 -14.828 1 94.56 119 ASN B N 1
ATOM 3150 C CA . ASN B 1 119 ? 16.062 -25.516 -14.336 1 94.56 119 ASN B CA 1
ATOM 3151 C C . ASN B 1 119 ? 17.25 -24.969 -13.539 1 94.56 119 ASN B C 1
ATOM 3153 O O . ASN B 1 119 ? 17.922 -25.719 -12.836 1 94.56 119 ASN B O 1
ATOM 3157 N N . LYS B 1 120 ? 17.438 -23.719 -13.648 1 92.75 120 LYS B N 1
ATOM 3158 C CA . LYS B 1 120 ? 18.531 -23.109 -12.898 1 92.75 120 LYS B CA 1
ATOM 3159 C C . LYS B 1 120 ? 18.125 -22.828 -11.461 1 92.75 120 LYS B C 1
ATOM 3161 O O . LYS B 1 120 ? 18.969 -22.547 -10.609 1 92.75 120 LYS B O 1
ATOM 3166 N N . VAL B 1 121 ? 16.859 -22.844 -11.305 1 94 121 VAL B N 1
ATOM 3167 C CA . VAL B 1 121 ? 16.359 -22.562 -9.961 1 94 121 VAL B CA 1
ATOM 3168 C C . VAL B 1 121 ? 16.312 -23.844 -9.148 1 94 121 VAL B C 1
ATOM 3170 O O . VAL B 1 121 ? 15.672 -24.812 -9.555 1 94 121 VAL B O 1
ATOM 3173 N N . GLY B 1 122 ? 16.969 -23.812 -8.062 1 89.44 122 GLY B N 1
ATOM 3174 C CA . GLY B 1 122 ? 17.031 -25 -7.215 1 89.44 122 GLY B CA 1
ATOM 3175 C C . GLY B 1 122 ? 18 -24.844 -6.059 1 89.44 122 GLY B C 1
ATOM 3176 O O . GLY B 1 122 ? 18.266 -23.734 -5.602 1 89.44 122 GLY B O 1
ATOM 3177 N N . TYR B 1 123 ? 18.234 -25.922 -5.457 1 83.75 123 TYR B N 1
ATOM 3178 C CA . TYR B 1 123 ? 19.141 -25.922 -4.32 1 83.75 123 TYR B CA 1
ATOM 3179 C C . TYR B 1 123 ? 20 -27.172 -4.316 1 83.75 123 TYR B C 1
ATOM 3181 O O . TYR B 1 123 ? 19.688 -28.156 -4.98 1 83.75 123 TYR B O 1
ATOM 3189 N N . ARG B 1 124 ? 21.203 -27.031 -3.742 1 78.38 124 ARG B N 1
ATOM 3190 C CA . ARG B 1 124 ? 22.172 -28.125 -3.67 1 78.38 124 ARG B CA 1
ATOM 3191 C C . ARG B 1 124 ? 21.891 -29.031 -2.482 1 78.38 124 ARG B C 1
ATOM 3193 O O . ARG B 1 124 ? 21.703 -28.562 -1.358 1 78.38 124 ARG B O 1
ATOM 3200 N N . LEU B 1 125 ? 21.781 -30.234 -2.84 1 77 125 LEU B N 1
ATOM 3201 C CA . LEU B 1 125 ? 21.609 -31.25 -1.805 1 77 125 LEU B CA 1
ATOM 3202 C C . LEU B 1 125 ? 22.922 -31.531 -1.095 1 77 125 LEU B C 1
ATOM 3204 O O . LEU B 1 125 ? 23.984 -31.172 -1.593 1 77 125 LEU B O 1
ATOM 3208 N N . HIS B 1 126 ? 22.703 -32 0.129 1 80.75 126 HIS B N 1
ATOM 3209 C CA . HIS B 1 126 ? 23.875 -32.344 0.94 1 80.75 126 HIS B CA 1
ATOM 3210 C C . HIS B 1 126 ? 24.844 -33.219 0.18 1 80.75 126 HIS B C 1
ATOM 3212 O O . HIS B 1 126 ? 26.062 -33.188 0.398 1 80.75 126 HIS B O 1
ATOM 3218 N N . ASN B 1 127 ? 24.359 -33.969 -0.661 1 82.31 127 ASN B N 1
ATOM 3219 C CA . ASN B 1 127 ? 25.188 -34.906 -1.399 1 82.31 127 ASN B CA 1
ATOM 3220 C C . ASN B 1 127 ? 25.812 -34.281 -2.637 1 82.31 127 ASN B C 1
ATOM 3222 O O . ASN B 1 127 ? 26.422 -34.969 -3.459 1 82.31 127 ASN B O 1
ATOM 3226 N N . GLY B 1 128 ? 25.516 -33.031 -2.791 1 80.31 128 GLY B N 1
ATOM 3227 C CA . GLY B 1 128 ? 26.156 -32.281 -3.861 1 80.31 128 GLY B CA 1
ATOM 3228 C C . GLY B 1 128 ? 25.297 -32.188 -5.113 1 80.31 128 GLY B C 1
ATOM 3229 O O . GLY B 1 128 ? 25.656 -31.5 -6.062 1 80.31 128 GLY B O 1
ATOM 3230 N N . VAL B 1 129 ? 24.266 -32.906 -5.109 1 80.31 129 VAL B N 1
ATOM 3231 C CA . VAL B 1 129 ? 23.406 -32.906 -6.285 1 80.31 129 VAL B CA 1
ATOM 3232 C C . VAL B 1 129 ? 22.516 -31.672 -6.27 1 80.31 129 VAL B C 1
ATOM 3234 O O . VAL B 1 129 ? 21.953 -31.328 -5.227 1 80.31 129 VAL B O 1
ATOM 3237 N N . ASN B 1 130 ? 22.422 -31.016 -7.453 1 82.38 130 ASN B N 1
ATOM 3238 C CA . ASN B 1 130 ? 21.5 -29.891 -7.602 1 82.38 130 ASN B CA 1
ATOM 3239 C C . ASN B 1 130 ? 20.078 -30.359 -7.895 1 82.38 130 ASN B C 1
ATOM 3241 O O . ASN B 1 130 ? 19.859 -31.156 -8.812 1 82.38 130 ASN B O 1
ATOM 3245 N N . LYS B 1 131 ? 19.25 -30.031 -7.066 1 87.88 131 LYS B N 1
ATOM 3246 C CA . LYS B 1 131 ? 17.844 -30.344 -7.277 1 87.88 131 LYS B CA 1
ATOM 3247 C C . LYS B 1 131 ? 17.078 -29.141 -7.816 1 87.88 131 LYS B C 1
ATOM 3249 O O . LYS B 1 131 ? 17.172 -28.047 -7.25 1 87.88 131 LYS B O 1
ATOM 3254 N N . THR B 1 132 ? 16.453 -29.391 -8.969 1 90.25 132 THR B N 1
ATOM 3255 C CA . THR B 1 132 ? 15.57 -28.359 -9.5 1 90.25 132 THR B CA 1
ATOM 3256 C C . THR B 1 132 ? 14.312 -28.234 -8.641 1 90.25 132 THR B C 1
ATOM 3258 O O . THR B 1 132 ? 13.773 -29.234 -8.172 1 90.25 132 THR B O 1
ATOM 3261 N N . ALA B 1 133 ? 13.969 -26.984 -8.445 1 93.38 133 ALA B N 1
ATOM 3262 C CA . ALA B 1 133 ? 12.875 -26.766 -7.508 1 93.38 133 ALA B CA 1
ATOM 3263 C C . ALA B 1 133 ? 11.633 -26.234 -8.219 1 93.38 133 ALA B C 1
ATOM 3265 O O . ALA B 1 133 ? 10.555 -26.172 -7.641 1 93.38 133 ALA B O 1
ATOM 3266 N N . VAL B 1 134 ? 11.773 -25.906 -9.469 1 97.44 134 VAL B N 1
ATOM 3267 C CA . VAL B 1 134 ? 10.656 -25.312 -10.203 1 97.44 134 VAL B CA 1
ATOM 3268 C C . VAL B 1 134 ? 10.148 -26.312 -11.242 1 97.44 134 VAL B C 1
ATOM 3270 O O . VAL B 1 134 ? 10.914 -26.797 -12.078 1 97.44 134 VAL B O 1
ATOM 3273 N N . ASN B 1 135 ? 8.922 -26.719 -11.094 1 98 135 ASN B N 1
ATOM 3274 C CA . ASN B 1 135 ? 8.242 -27.453 -12.156 1 98 135 ASN B CA 1
ATOM 3275 C C . ASN B 1 135 ? 7.699 -26.516 -13.227 1 98 135 ASN B C 1
ATOM 3277 O O . ASN B 1 135 ? 6.672 -25.875 -13.023 1 98 135 ASN B O 1
ATOM 3281 N N . TYR B 1 136 ? 8.391 -26.5 -14.359 1 97.94 136 TYR B N 1
ATOM 3282 C CA . TYR B 1 136 ? 8.016 -25.578 -15.422 1 97.94 136 TYR B CA 1
ATOM 3283 C C . TYR B 1 136 ? 7.02 -26.219 -16.375 1 97.94 136 TYR B C 1
ATOM 3285 O O . TYR B 1 136 ? 7.219 -27.359 -16.812 1 97.94 136 TYR B O 1
ATOM 3293 N N . HIS B 1 137 ? 5.957 -25.562 -16.625 1 97.38 137 HIS B N 1
ATOM 3294 C CA . HIS B 1 137 ? 4.934 -25.953 -17.578 1 97.38 137 HIS B CA 1
ATOM 3295 C C . HIS B 1 137 ? 4.816 -24.938 -18.719 1 97.38 137 HIS B C 1
ATOM 3297 O O . HIS B 1 137 ? 4.398 -23.812 -18.5 1 97.38 137 HIS B O 1
ATOM 3303 N N . GLN B 1 138 ? 5.188 -25.391 -19.938 1 96.62 138 GLN B N 1
ATOM 3304 C CA . GLN B 1 138 ? 5.086 -24.5 -21.078 1 96.62 138 GLN B CA 1
ATOM 3305 C C . GLN B 1 138 ? 3.639 -24.375 -21.547 1 96.62 138 GLN B C 1
ATOM 3307 O O . GLN B 1 138 ? 3.295 -24.844 -22.641 1 96.62 138 GLN B O 1
ATOM 3312 N N . ILE B 1 139 ? 2.824 -23.734 -20.797 1 94.94 139 ILE B N 1
ATOM 3313 C CA . ILE B 1 139 ? 1.411 -23.516 -21.094 1 94.94 139 ILE B CA 1
ATOM 3314 C C . ILE B 1 139 ? 0.986 -22.125 -20.625 1 94.94 139 ILE B C 1
ATOM 3316 O O . ILE B 1 139 ? 1.463 -21.641 -19.594 1 94.94 139 ILE B O 1
ATOM 3320 N N . GLY B 1 140 ? 0.148 -21.5 -21.359 1 93.19 140 GLY B N 1
ATOM 3321 C CA . GLY B 1 140 ? -0.559 -20.312 -20.906 1 93.19 140 GLY B CA 1
ATOM 3322 C C . GLY B 1 140 ? -1.851 -20.641 -20.172 1 93.19 140 GLY B C 1
ATOM 3323 O O . GLY B 1 140 ? -2.582 -21.547 -20.562 1 93.19 140 GLY B O 1
ATOM 3324 N N . LEU B 1 141 ? -2.051 -20 -19.125 1 92.12 141 LEU B N 1
ATOM 3325 C CA . LEU B 1 141 ? -3.338 -20.156 -18.453 1 92.12 141 LEU B CA 1
ATOM 3326 C C . LEU B 1 141 ? -4.441 -19.422 -19.203 1 92.12 141 LEU B C 1
ATOM 3328 O O . LEU B 1 141 ? -4.297 -18.25 -19.531 1 92.12 141 LEU B O 1
ATOM 3332 N N . GLY B 1 142 ? -5.5 -20.062 -19.562 1 89.19 142 GLY B N 1
ATOM 3333 C CA . GLY B 1 142 ? -6.621 -19.516 -20.312 1 89.19 142 GLY B CA 1
ATOM 3334 C C . GLY B 1 142 ? -7.688 -20.562 -20.609 1 89.19 142 GLY B C 1
ATOM 3335 O O . GLY B 1 142 ? -7.84 -21.531 -19.875 1 89.19 142 GLY B O 1
ATOM 3336 N N . SER B 1 143 ? -8.484 -20.234 -21.625 1 87.12 143 SER B N 1
ATOM 3337 C CA . SER B 1 143 ? -9.422 -21.234 -22.109 1 87.12 143 SER B CA 1
ATOM 3338 C C . SER B 1 143 ? -8.688 -22.438 -22.703 1 87.12 143 SER B C 1
ATOM 3340 O O . SER B 1 143 ? -7.668 -22.281 -23.375 1 87.12 143 SER B O 1
ATOM 3342 N N . ASP B 1 144 ? -9.281 -23.578 -22.438 1 89.38 144 ASP B N 1
ATOM 3343 C CA . ASP B 1 144 ? -8.625 -24.797 -22.875 1 89.38 144 ASP B CA 1
ATOM 3344 C C . ASP B 1 144 ? -8.477 -24.812 -24.406 1 89.38 144 ASP B C 1
ATOM 3346 O O . ASP B 1 144 ? -9.469 -24.812 -25.125 1 89.38 144 ASP B O 1
ATOM 3350 N N . ASP B 1 145 ? -7.309 -24.734 -24.781 1 87.19 145 ASP B N 1
ATOM 3351 C CA . ASP B 1 145 ? -6.875 -24.859 -26.172 1 87.19 145 ASP B CA 1
ATOM 3352 C C . ASP B 1 145 ? -5.504 -25.531 -26.25 1 87.19 145 ASP B C 1
ATOM 3354 O O . ASP B 1 145 ? -4.512 -24.891 -26.578 1 87.19 145 ASP B O 1
ATOM 3358 N N . PRO B 1 146 ? -5.512 -26.859 -25.969 1 82.25 146 PRO B N 1
ATOM 3359 C CA . PRO B 1 146 ? -4.219 -27.547 -25.938 1 82.25 146 PRO B CA 1
ATOM 3360 C C . PRO B 1 146 ? -3.512 -27.531 -27.281 1 82.25 146 PRO B C 1
ATOM 3362 O O . PRO B 1 146 ? -4.168 -27.547 -28.328 1 82.25 146 PRO B O 1
ATOM 3365 N N . PRO B 1 147 ? -2.186 -27.391 -27.219 1 82.12 147 PRO B N 1
ATOM 3366 C CA . PRO B 1 147 ? -1.348 -27.562 -26.031 1 82.12 147 PRO B CA 1
ATOM 3367 C C . PRO B 1 147 ? -0.948 -26.219 -25.406 1 82.12 147 PRO B C 1
ATOM 3369 O O . PRO B 1 147 ? -0.324 -26.203 -24.344 1 82.12 147 PRO B O 1
ATOM 3372 N N . ARG B 1 148 ? -1.367 -25.203 -25.969 1 87.62 148 ARG B N 1
ATOM 3373 C CA . ARG B 1 148 ? -0.781 -23.906 -25.656 1 87.62 148 ARG B CA 1
ATOM 3374 C C . ARG B 1 148 ? -1.434 -23.281 -24.422 1 87.62 148 ARG B C 1
ATOM 3376 O O . ARG B 1 148 ? -0.764 -22.625 -23.625 1 87.62 148 ARG B O 1
ATOM 3383 N N . PHE B 1 149 ? -2.721 -23.516 -24.281 1 92.81 149 PHE B N 1
ATOM 3384 C CA . PHE B 1 149 ? -3.453 -22.891 -23.188 1 92.81 149 PHE B CA 1
ATOM 3385 C C . PHE B 1 149 ? -4.281 -23.922 -22.438 1 92.81 149 PHE B C 1
ATOM 3387 O O . PHE B 1 149 ? -4.852 -24.828 -23.047 1 92.81 149 PHE B O 1
ATOM 3394 N N . LYS B 1 150 ? -4.336 -23.828 -21.172 1 94 150 LYS B N 1
ATOM 3395 C CA . LYS B 1 150 ? -5.16 -24.672 -20.297 1 94 150 LYS B CA 1
ATOM 3396 C C . LYS B 1 150 ? -5.816 -23.828 -19.203 1 94 150 LYS B C 1
ATOM 3398 O O . LYS B 1 150 ? -5.234 -22.859 -18.719 1 94 150 LYS B O 1
ATOM 3403 N N . SER B 1 151 ? -7.008 -24.281 -18.844 1 94.06 151 SER B N 1
ATOM 3404 C CA . SER B 1 151 ? -7.688 -23.656 -17.703 1 94.06 151 SER B CA 1
ATOM 3405 C C . SER B 1 151 ? -7.078 -24.094 -16.391 1 94.06 151 SER B C 1
ATOM 3407 O O . SER B 1 151 ? -6.375 -25.109 -16.328 1 94.06 151 SER B O 1
ATOM 3409 N N . LEU B 1 152 ? -7.309 -23.281 -15.352 1 96 152 LEU B N 1
ATOM 3410 C CA . LEU B 1 152 ? -6.844 -23.688 -14.023 1 96 152 LEU B CA 1
ATOM 3411 C C . LEU B 1 152 ? -7.414 -25.031 -13.633 1 96 152 LEU B C 1
ATOM 3413 O O . LEU B 1 152 ? -6.707 -25.875 -13.062 1 96 152 LEU B O 1
ATOM 3417 N N . LYS B 1 153 ? -8.664 -25.281 -13.961 1 96.75 153 LYS B N 1
ATOM 3418 C CA . LYS B 1 153 ? -9.312 -26.562 -13.68 1 96.75 153 LYS B CA 1
ATOM 3419 C C . LYS B 1 153 ? -8.547 -27.703 -14.328 1 96.75 153 LYS B C 1
ATOM 3421 O O . LYS B 1 153 ? -8.258 -28.719 -13.68 1 96.75 153 LYS B O 1
ATOM 3426 N N . THR B 1 154 ? -8.258 -27.516 -15.578 1 96.81 154 THR B N 1
ATOM 3427 C CA . THR B 1 154 ? -7.535 -28.547 -16.312 1 96.81 154 THR B CA 1
ATOM 3428 C C . THR B 1 154 ? -6.152 -28.781 -15.711 1 96.81 154 THR B C 1
ATOM 3430 O O . THR B 1 154 ? -5.734 -29.922 -15.516 1 96.81 154 THR B O 1
ATOM 3433 N N . VAL B 1 155 ? -5.465 -27.688 -15.375 1 96.94 155 VAL B N 1
ATOM 3434 C CA . VAL B 1 155 ? -4.129 -27.75 -14.797 1 96.94 155 VAL B CA 1
ATOM 3435 C C . VAL B 1 155 ? -4.18 -28.516 -13.477 1 96.94 155 VAL B C 1
ATOM 3437 O O . VAL B 1 155 ? -3.393 -29.438 -13.25 1 96.94 155 VAL B O 1
ATOM 3440 N N . VAL B 1 156 ? -5.117 -28.188 -12.609 1 98.25 156 VAL B N 1
ATOM 3441 C CA . VAL B 1 156 ? -5.27 -28.797 -11.297 1 98.25 156 VAL B CA 1
ATOM 3442 C C . VAL B 1 156 ? -5.531 -30.297 -11.453 1 98.25 156 VAL B C 1
ATOM 3444 O O . VAL B 1 156 ? -4.914 -31.109 -10.766 1 98.25 156 VAL B O 1
ATOM 3447 N N . ASN B 1 157 ? -6.395 -30.656 -12.359 1 97.88 157 ASN B N 1
ATOM 3448 C CA . ASN B 1 157 ? -6.723 -32.062 -12.609 1 97.88 157 ASN B CA 1
ATOM 3449 C C . ASN B 1 157 ? -5.512 -32.812 -13.117 1 97.88 157 ASN B C 1
ATOM 3451 O O . ASN B 1 157 ? -5.207 -33.906 -12.617 1 97.88 157 ASN B O 1
ATOM 3455 N N . GLU B 1 158 ? -4.844 -32.312 -14.047 1 97.44 158 GLU B N 1
ATOM 3456 C CA . GLU B 1 158 ? -3.719 -33 -14.68 1 97.44 158 GLU B CA 1
ATOM 3457 C C . GLU B 1 158 ? -2.562 -33.156 -13.703 1 97.44 158 GLU B C 1
ATOM 3459 O O . GLU B 1 158 ? -1.832 -34.156 -13.766 1 97.44 158 GLU B O 1
ATOM 3464 N N . LEU B 1 159 ? -2.395 -32.219 -12.758 1 98.25 159 LEU B N 1
ATOM 3465 C CA . LEU B 1 159 ? -1.295 -32.281 -11.805 1 98.25 159 LEU B CA 1
ATOM 3466 C C . LEU B 1 159 ? -1.691 -33.062 -10.57 1 98.25 159 LEU B C 1
ATOM 3468 O O . LEU B 1 159 ? -0.857 -33.344 -9.703 1 98.25 159 LEU B O 1
ATOM 3472 N N . GLY B 1 160 ? -2.971 -33.406 -10.477 1 98.38 160 GLY B N 1
ATOM 3473 C CA . GLY B 1 160 ? -3.467 -34.156 -9.328 1 98.38 160 GLY B CA 1
ATOM 3474 C C . GLY B 1 160 ? -3.521 -33.344 -8.055 1 98.38 160 GLY B C 1
ATOM 3475 O O . GLY B 1 160 ? -3.254 -33.844 -6.969 1 98.38 160 GLY B O 1
ATOM 3476 N N . HIS B 1 161 ? -3.717 -32.094 -8.188 1 98.38 161 HIS B N 1
ATOM 3477 C CA . HIS B 1 161 ? -3.721 -31.203 -7.031 1 98.38 161 HIS B CA 1
ATOM 3478 C C . HIS B 1 161 ? -5.141 -30.953 -6.527 1 98.38 161 HIS B C 1
ATOM 3480 O O . HIS B 1 161 ? -5.375 -30.031 -5.734 1 98.38 161 HIS B O 1
ATOM 3486 N N . ASN B 1 162 ? -6.145 -31.797 -6.953 1 98.25 162 ASN B N 1
ATOM 3487 C CA . ASN B 1 162 ? -7.531 -31.656 -6.516 1 98.25 162 ASN B CA 1
ATOM 3488 C C . ASN B 1 162 ? -7.641 -31.672 -4.992 1 98.25 162 ASN B C 1
ATOM 3490 O O . ASN B 1 162 ? -6.973 -32.469 -4.328 1 98.25 162 ASN B O 1
ATOM 3494 N N . ASN B 1 163 ? -8.422 -30.797 -4.426 1 97.5 163 ASN B N 1
ATOM 3495 C CA . ASN B 1 163 ? -8.734 -30.672 -3.006 1 97.5 163 ASN B CA 1
ATOM 3496 C C . ASN B 1 163 ? -7.52 -30.203 -2.201 1 97.5 163 ASN B C 1
ATOM 3498 O O . ASN B 1 163 ? -7.488 -30.359 -0.979 1 97.5 163 ASN B O 1
ATOM 3502 N N . ARG B 1 164 ? -6.547 -29.672 -2.891 1 98.06 164 ARG B N 1
ATOM 3503 C CA . ARG B 1 164 ? -5.402 -29.094 -2.197 1 98.06 164 ARG B CA 1
ATOM 3504 C C . ARG B 1 164 ? -5.543 -27.578 -2.076 1 98.06 164 ARG B C 1
ATOM 3506 O O . ARG B 1 164 ? -6.512 -27 -2.576 1 98.06 164 ARG B O 1
ATOM 3513 N N . THR B 1 165 ? -4.629 -27.031 -1.293 1 98.06 165 THR B N 1
ATOM 3514 C CA . THR B 1 165 ? -4.547 -25.578 -1.151 1 98.06 165 THR B CA 1
ATOM 3515 C C . THR B 1 165 ? -3.279 -25.047 -1.807 1 98.06 165 THR B C 1
ATOM 3517 O O . THR B 1 165 ? -2.18 -25.531 -1.532 1 98.06 165 THR B O 1
ATOM 3520 N N . VAL B 1 166 ? -3.48 -24.156 -2.734 1 98.75 166 VAL B N 1
ATOM 3521 C CA . VAL B 1 166 ? -2.361 -23.359 -3.225 1 98.75 166 VAL B CA 1
ATOM 3522 C C . VAL B 1 166 ? -2.084 -22.219 -2.256 1 98.75 166 VAL B C 1
ATOM 3524 O O . VAL B 1 166 ? -2.932 -21.344 -2.062 1 98.75 166 VAL B O 1
ATOM 3527 N N . ASP B 1 167 ? -0.938 -22.219 -1.681 1 98.69 167 ASP B N 1
ATOM 3528 C CA . ASP B 1 167 ? -0.603 -21.219 -0.667 1 98.69 167 ASP B CA 1
ATOM 3529 C C . ASP B 1 167 ? -0.349 -19.859 -1.3 1 98.69 167 ASP B C 1
ATOM 3531 O O . ASP B 1 167 ? -0.649 -18.828 -0.7 1 98.69 167 ASP B O 1
ATOM 3535 N N . ILE B 1 168 ? 0.274 -19.875 -2.449 1 98.69 168 ILE B N 1
ATOM 3536 C CA . ILE B 1 168 ? 0.524 -18.656 -3.201 1 98.69 168 ILE B CA 1
ATOM 3537 C C . ILE B 1 168 ? 0.166 -18.859 -4.668 1 98.69 168 ILE B C 1
ATOM 3539 O O . ILE B 1 168 ? 0.745 -19.719 -5.336 1 98.69 168 ILE B O 1
ATOM 3543 N N . PHE B 1 169 ? -0.791 -18.141 -5.125 1 98.5 169 PHE B N 1
ATOM 3544 C CA . PHE B 1 169 ? -1.132 -18.078 -6.543 1 98.5 169 PHE B CA 1
ATOM 3545 C C . PHE B 1 169 ? -0.702 -16.75 -7.148 1 98.5 169 PHE B C 1
ATOM 3547 O O . PHE B 1 169 ? -1.388 -15.742 -6.984 1 98.5 169 PHE B O 1
ATOM 3554 N N . LYS B 1 170 ? 0.428 -16.734 -7.773 1 97.5 170 LYS B N 1
ATOM 3555 C CA . LYS B 1 170 ? 0.934 -15.555 -8.461 1 97.5 170 LYS B CA 1
ATOM 3556 C C . LYS B 1 170 ? 0.491 -15.539 -9.922 1 97.5 170 LYS B C 1
ATOM 3558 O O . LYS B 1 170 ? 0.661 -16.531 -10.641 1 97.5 170 LYS B O 1
ATOM 3563 N N . ILE B 1 171 ? -0.103 -14.461 -10.359 1 95.31 171 ILE B N 1
ATOM 3564 C CA . ILE B 1 171 ? -0.505 -14.375 -11.758 1 95.31 171 ILE B CA 1
ATOM 3565 C C . ILE B 1 171 ? -0.141 -13 -12.32 1 95.31 171 ILE B C 1
ATOM 3567 O O . ILE B 1 171 ? -0.619 -11.977 -11.828 1 95.31 171 ILE B O 1
ATOM 3571 N N . ASP B 1 172 ? 0.655 -12.984 -13.188 1 91.94 172 ASP B N 1
ATOM 3572 C CA . ASP B 1 172 ? 1.174 -11.836 -13.922 1 91.94 172 ASP B CA 1
ATOM 3573 C C . ASP B 1 172 ? 1.372 -12.18 -15.398 1 91.94 172 ASP B C 1
ATOM 3575 O O . ASP B 1 172 ? 2.463 -12.578 -15.805 1 91.94 172 ASP B O 1
ATOM 3579 N N . CYS B 1 173 ? 0.3 -12.086 -16.375 1 84.5 173 CYS B N 1
ATOM 3580 C CA . CYS B 1 173 ? 0.336 -12.625 -17.719 1 84.5 173 CYS B CA 1
ATOM 3581 C C . CYS B 1 173 ? -0.182 -11.609 -18.734 1 84.5 173 CYS B C 1
ATOM 3583 O O . CYS B 1 173 ? -0.691 -11.984 -19.797 1 84.5 173 CYS B O 1
ATOM 3585 N N . GLU B 1 174 ? 0.121 -10.375 -18.562 1 79.88 174 GLU B N 1
ATOM 3586 C CA . GLU B 1 174 ? -0.135 -9.273 -19.484 1 79.88 174 GLU B CA 1
ATOM 3587 C C . GLU B 1 174 ? -1.551 -9.344 -20.047 1 79.88 174 GLU B C 1
ATOM 3589 O O . GLU B 1 174 ? -1.739 -9.32 -21.266 1 79.88 174 GLU B O 1
ATOM 3594 N N . GLY B 1 175 ? -2.516 -9.484 -19.344 1 79.75 175 GLY B N 1
ATOM 3595 C CA . GLY B 1 175 ? -3.896 -9.367 -19.781 1 79.75 175 GLY B CA 1
ATOM 3596 C C . GLY B 1 175 ? -4.703 -10.633 -19.562 1 79.75 175 GLY B C 1
ATOM 3597 O O . GLY B 1 175 ? -5.922 -10.578 -19.375 1 79.75 175 GLY B O 1
ATOM 3598 N N . CYS B 1 176 ? -4.004 -11.797 -19.531 1 80.69 176 CYS B N 1
ATOM 3599 C CA . CYS B 1 176 ? -4.746 -13.039 -19.391 1 80.69 176 CYS B CA 1
ATOM 3600 C C . CYS B 1 176 ? -5.469 -13.102 -18.047 1 80.69 176 CYS B C 1
ATOM 3602 O O . CYS B 1 176 ? -6.363 -13.922 -17.859 1 80.69 176 CYS B O 1
ATOM 3604 N N . GLU B 1 177 ? -5.148 -12.258 -17.109 1 84.12 177 GLU B N 1
ATOM 3605 C CA . GLU B 1 177 ? -5.793 -12.281 -15.797 1 84.12 177 GLU B CA 1
ATOM 3606 C C . GLU B 1 177 ? -7.289 -12.016 -15.914 1 84.12 177 GLU B C 1
ATOM 3608 O O . GLU B 1 177 ? -8.094 -12.633 -15.203 1 84.12 177 GLU B O 1
ATOM 3613 N N . TRP B 1 178 ? -7.613 -11.25 -16.859 1 84.06 178 TRP B N 1
ATOM 3614 C CA . TRP B 1 178 ? -9.016 -10.891 -17.031 1 84.06 178 TRP B CA 1
ATOM 3615 C C . TRP B 1 178 ? -9.812 -12.055 -17.609 1 84.06 178 TRP B C 1
ATOM 3617 O O . TRP B 1 178 ? -10.906 -12.359 -17.125 1 84.06 178 TRP B O 1
ATOM 3627 N N . ALA B 1 179 ? -9.258 -12.68 -18.547 1 81.56 179 ALA B N 1
ATOM 3628 C CA . ALA B 1 179 ? -9.953 -13.766 -19.219 1 81.56 179 ALA B CA 1
ATOM 3629 C C . ALA B 1 179 ? -10 -15.016 -18.344 1 81.56 179 ALA B C 1
ATOM 3631 O O . ALA B 1 179 ? -10.93 -15.82 -18.453 1 81.56 179 ALA B O 1
ATOM 3632 N N . THR B 1 180 ? -9.102 -15.109 -17.438 1 88.19 180 THR B N 1
ATOM 3633 C CA . THR B 1 180 ? -8.961 -16.375 -16.719 1 88.19 180 THR B CA 1
ATOM 3634 C C . THR B 1 180 ? -9.68 -16.297 -15.367 1 88.19 180 THR B C 1
ATOM 3636 O O . THR B 1 180 ? -10.125 -17.312 -14.836 1 88.19 180 THR B O 1
ATOM 3639 N N . ALA B 1 181 ? -9.797 -15.172 -14.797 1 88.88 181 ALA B N 1
ATOM 3640 C CA . ALA B 1 181 ? -10.25 -15 -13.422 1 88.88 181 ALA B CA 1
ATOM 3641 C C . ALA B 1 181 ? -11.609 -15.656 -13.203 1 88.88 181 ALA B C 1
ATOM 3643 O O . ALA B 1 181 ? -11.844 -16.297 -12.172 1 88.88 181 ALA B O 1
ATOM 3644 N N . LYS B 1 182 ? -12.461 -15.562 -14.164 1 84.5 182 LYS B N 1
ATOM 3645 C CA . LYS B 1 182 ? -13.828 -16.047 -14.031 1 84.5 182 LYS B CA 1
ATOM 3646 C C . LYS B 1 182 ? -13.859 -17.562 -13.859 1 84.5 182 LYS B C 1
ATOM 3648 O O . LYS B 1 182 ? -14.875 -18.125 -13.453 1 84.5 182 LYS B O 1
ATOM 3653 N N . HIS B 1 183 ? -12.758 -18.219 -14.141 1 90.12 183 HIS B N 1
ATOM 3654 C CA . HIS B 1 183 ? -12.734 -19.672 -14.109 1 90.12 183 HIS B CA 1
ATOM 3655 C C . HIS B 1 183 ? -11.859 -20.203 -12.977 1 90.12 183 HIS B C 1
ATOM 3657 O O . HIS B 1 183 ? -11.766 -21.406 -12.766 1 90.12 183 HIS B O 1
ATOM 3663 N N . TRP B 1 184 ? -11.25 -19.312 -12.195 1 94.81 184 TRP B N 1
ATOM 3664 C CA . TRP B 1 184 ? -10.32 -19.734 -11.148 1 94.81 184 TRP B CA 1
ATOM 3665 C C . TRP B 1 184 ? -11.023 -20.609 -10.117 1 94.81 184 TRP B C 1
ATOM 3667 O O . TRP B 1 184 ? -10.477 -21.625 -9.688 1 94.81 184 TRP B O 1
ATOM 3677 N N . PHE B 1 185 ? -12.219 -20.266 -9.867 1 95.44 185 PHE B N 1
ATOM 3678 C CA . PHE B 1 185 ? -12.859 -20.859 -8.695 1 95.44 185 PHE B CA 1
ATOM 3679 C C . PHE B 1 185 ? -13.734 -22.047 -9.102 1 95.44 185 PHE B C 1
ATOM 3681 O O . PHE B 1 185 ? -14.43 -22.625 -8.266 1 95.44 185 PHE B O 1
ATOM 3688 N N . GLU B 1 186 ? -13.656 -22.406 -10.383 1 94.75 186 GLU B N 1
ATOM 3689 C CA . GLU B 1 186 ? -14.258 -23.641 -10.875 1 94.75 186 GLU B CA 1
ATOM 3690 C C . GLU B 1 186 ? -13.352 -24.844 -10.602 1 94.75 186 GLU B C 1
ATOM 3692 O O . GLU B 1 186 ? -13.797 -25.984 -10.664 1 94.75 186 GLU B O 1
ATOM 3697 N N . ALA B 1 187 ? -12.117 -24.562 -10.453 1 96.31 187 ALA B N 1
ATOM 3698 C CA . ALA B 1 187 ? -11.156 -25.625 -10.172 1 96.31 187 ALA B CA 1
ATOM 3699 C C . ALA B 1 187 ? -11.344 -26.172 -8.766 1 96.31 187 ALA B C 1
ATOM 3701 O O . ALA B 1 187 ? -11.703 -25.422 -7.844 1 96.31 187 ALA B O 1
ATOM 3702 N N . ASP B 1 188 ? -11.125 -27.5 -8.633 1 97.25 188 ASP B N 1
ATOM 3703 C CA . ASP B 1 188 ? -11.211 -28.141 -7.32 1 97.25 188 ASP B CA 1
ATOM 3704 C C . ASP B 1 188 ? -9.938 -27.906 -6.512 1 97.25 188 ASP B C 1
ATOM 3706 O O . ASP B 1 188 ? -9.219 -28.859 -6.188 1 97.25 188 ASP B O 1
ATOM 3710 N N . ILE B 1 189 ? -9.727 -26.656 -6.16 1 97.94 189 ILE B N 1
ATOM 3711 C CA . ILE B 1 189 ? -8.547 -26.234 -5.414 1 97.94 189 ILE B CA 1
ATOM 3712 C C . ILE B 1 189 ? -8.867 -24.969 -4.621 1 97.94 189 ILE B C 1
ATOM 3714 O O . ILE B 1 189 ? -9.766 -24.203 -4.988 1 97.94 189 ILE B O 1
ATOM 3718 N N . THR B 1 190 ? -8.227 -24.828 -3.51 1 97.81 190 THR B N 1
ATOM 3719 C CA . THR B 1 190 ? -8.352 -23.594 -2.754 1 97.81 190 THR B CA 1
ATOM 3720 C C . THR B 1 190 ? -7.145 -22.688 -3.002 1 97.81 190 THR B C 1
ATOM 3722 O O . THR B 1 190 ? -6 -23.125 -2.869 1 97.81 190 THR B O 1
ATOM 3725 N N . LEU B 1 191 ? -7.406 -21.531 -3.447 1 98.5 191 LEU B N 1
ATOM 3726 C CA . LEU B 1 191 ? -6.359 -20.516 -3.555 1 98.5 191 LEU B CA 1
ATOM 3727 C C . LEU B 1 191 ? -6.309 -19.656 -2.299 1 98.5 191 LEU B C 1
ATOM 3729 O O . LEU B 1 191 ? -7.168 -18.781 -2.1 1 98.5 191 LEU B O 1
ATOM 3733 N N . ARG B 1 192 ? -5.367 -19.875 -1.447 1 98.25 192 ARG B N 1
ATOM 3734 C CA . ARG B 1 192 ? -5.309 -19.219 -0.151 1 98.25 192 ARG B CA 1
ATOM 3735 C C . ARG B 1 192 ? -5.066 -17.719 -0.315 1 98.25 192 ARG B C 1
ATOM 3737 O O . ARG B 1 192 ? -5.707 -16.906 0.351 1 98.25 192 ARG B O 1
ATOM 3744 N N . GLN B 1 193 ? -4.086 -17.391 -1.021 1 98.62 193 GLN B N 1
ATOM 3745 C CA . GLN B 1 193 ? -3.852 -16 -1.361 1 98.62 193 GLN B CA 1
ATOM 3746 C C . GLN B 1 193 ? -3.465 -15.844 -2.83 1 98.62 193 GLN B C 1
ATOM 3748 O O . GLN B 1 193 ? -2.895 -16.766 -3.426 1 98.62 193 GLN B O 1
ATOM 3753 N N . ILE B 1 194 ? -3.832 -14.742 -3.438 1 98.38 194 ILE B N 1
ATOM 3754 C CA . ILE B 1 194 ? -3.639 -14.461 -4.855 1 98.38 194 ILE B CA 1
ATOM 3755 C C . ILE B 1 194 ? -2.863 -13.156 -5.02 1 98.38 194 ILE B C 1
ATOM 3757 O O . ILE B 1 194 ? -3.271 -12.117 -4.496 1 98.38 194 ILE B O 1
ATOM 3761 N N . GLN B 1 195 ? -1.706 -13.219 -5.609 1 97.38 195 GLN B N 1
ATOM 3762 C CA . GLN B 1 195 ? -0.946 -12.047 -6.031 1 97.38 195 GLN B CA 1
ATOM 3763 C C . GLN B 1 195 ? -1.084 -11.812 -7.531 1 97.38 195 GLN B C 1
ATOM 3765 O O . GLN B 1 195 ? -0.67 -12.648 -8.336 1 97.38 195 GLN B O 1
ATOM 3770 N N . ILE B 1 196 ? -1.608 -10.625 -7.891 1 95.12 196 ILE B N 1
ATOM 3771 C CA . ILE B 1 196 ? -1.953 -10.422 -9.297 1 95.12 196 ILE B CA 1
ATOM 3772 C C . ILE B 1 196 ? -1.5 -9.031 -9.742 1 95.12 196 ILE B C 1
ATOM 3774 O O . ILE B 1 196 ? -1.596 -8.062 -8.977 1 95.12 196 ILE B O 1
ATOM 3778 N N . GLU B 1 197 ? -0.971 -8.938 -10.883 1 92.75 197 GLU B N 1
ATOM 3779 C CA . GLU B 1 197 ? -0.837 -7.66 -11.578 1 92.75 197 GLU B CA 1
ATOM 3780 C C . GLU B 1 197 ? -1.948 -7.473 -12.602 1 92.75 197 GLU B C 1
ATOM 3782 O O . GLU B 1 197 ? -2.043 -8.234 -13.57 1 92.75 197 GLU B O 1
ATOM 3787 N N . LEU B 1 198 ? -2.789 -6.523 -12.43 1 90.12 198 LEU B N 1
ATOM 3788 C CA . LEU B 1 198 ? -3.861 -6.191 -13.359 1 90.12 198 LEU B CA 1
ATOM 3789 C C . LEU B 1 198 ? -3.375 -5.207 -14.422 1 90.12 198 LEU B C 1
ATOM 3791 O O . LEU B 1 198 ? -2.977 -4.086 -14.094 1 90.12 198 LEU B O 1
ATOM 3795 N N . HIS B 1 199 ? -3.342 -5.73 -15.68 1 84.31 199 HIS B N 1
ATOM 3796 C CA . HIS B 1 199 ? -2.859 -4.906 -16.781 1 84.31 199 HIS B CA 1
ATOM 3797 C C . HIS B 1 199 ? -4.016 -4.223 -17.5 1 84.31 199 HIS B C 1
ATOM 3799 O O . HIS B 1 199 ? -5.066 -4.832 -17.719 1 84.31 199 HIS B O 1
ATOM 3805 N N . GLN B 1 200 ? -3.775 -2.994 -18.188 1 68.62 200 GLN B N 1
ATOM 3806 C CA . GLN B 1 200 ? -4.559 -2.275 -19.188 1 68.62 200 GLN B CA 1
ATOM 3807 C C . GLN B 1 200 ? -6.055 -2.428 -18.922 1 68.62 200 GLN B C 1
ATOM 3809 O O . GLN B 1 200 ? -6.828 -2.689 -19.844 1 68.62 200 GLN B O 1
ATOM 3814 N N . SER B 1 201 ? -6.477 -2.279 -17.734 1 59.72 201 SER B N 1
ATOM 3815 C CA . SER B 1 201 ? -7.836 -2.764 -17.516 1 59.72 201 SER B CA 1
ATOM 3816 C C . SER B 1 201 ? -8.852 -1.914 -18.266 1 59.72 201 SER B C 1
ATOM 3818 O O . SER B 1 201 ? -8.664 -0.707 -18.438 1 59.72 201 SER B O 1
ATOM 3820 N N . LYS B 1 202 ? -9.625 -2.57 -19.234 1 63.44 202 LYS B N 1
ATOM 3821 C CA . LYS B 1 202 ? -10.914 -1.935 -19.5 1 63.44 202 LYS B CA 1
ATOM 3822 C C . LYS B 1 202 ? -11.68 -1.652 -18.219 1 63.44 202 LYS B C 1
ATOM 3824 O O . LYS B 1 202 ? -12.133 -2.578 -17.547 1 63.44 202 LYS B O 1
ATOM 3829 N N . VAL B 1 203 ? -11.57 -0.477 -17.75 1 68.81 203 VAL B N 1
ATOM 3830 C CA . VAL B 1 203 ? -12.164 -0.003 -16.5 1 68.81 203 VAL B CA 1
ATOM 3831 C C . VAL B 1 203 ? -13.594 -0.53 -16.375 1 68.81 203 VAL B C 1
ATOM 3833 O O . VAL B 1 203 ? -14.062 -0.798 -15.266 1 68.81 203 VAL B O 1
ATOM 3836 N N . ASP B 1 204 ? -14.148 -0.955 -17.469 1 74.62 204 ASP B N 1
ATOM 3837 C CA . ASP B 1 204 ? -15.555 -1.343 -17.453 1 74.62 204 ASP B CA 1
ATOM 3838 C C . ASP B 1 204 ? -15.734 -2.709 -16.797 1 74.62 204 ASP B C 1
ATOM 3840 O O . ASP B 1 204 ? -16.734 -2.947 -16.109 1 74.62 204 ASP B O 1
ATOM 3844 N N . ASP B 1 205 ? -14.758 -3.508 -16.859 1 77.5 205 ASP B N 1
ATOM 3845 C CA . ASP B 1 205 ? -14.891 -4.871 -16.359 1 77.5 205 ASP B CA 1
ATOM 3846 C C . ASP B 1 205 ? -14.227 -5.02 -14.992 1 77.5 205 ASP B C 1
ATOM 3848 O O . ASP B 1 205 ? -14.422 -6.027 -14.305 1 77.5 205 ASP B O 1
ATOM 3852 N N . THR B 1 206 ? -13.641 -4 -14.508 1 87.81 206 THR B N 1
ATOM 3853 C CA . THR B 1 206 ? -12.805 -4.109 -13.32 1 87.81 206 THR B CA 1
ATOM 3854 C C . THR B 1 206 ? -13.664 -4.297 -12.07 1 87.81 206 THR B C 1
ATOM 3856 O O . THR B 1 206 ? -13.359 -5.145 -11.227 1 87.81 206 THR B O 1
ATOM 3859 N N . PRO B 1 207 ? -14.789 -3.57 -11.977 1 89.75 207 PRO B N 1
ATOM 3860 C CA . PRO B 1 207 ? -15.609 -3.775 -10.781 1 89.75 207 PRO B CA 1
ATOM 3861 C C . PRO B 1 207 ? -16.156 -5.199 -10.672 1 89.75 207 PRO B C 1
ATOM 3863 O O . PRO B 1 207 ? -16.297 -5.727 -9.57 1 89.75 207 PRO B O 1
ATOM 3866 N N . ARG B 1 208 ? -16.453 -5.809 -11.797 1 89.56 208 ARG B N 1
ATOM 3867 C CA . ARG B 1 208 ? -16.922 -7.188 -11.797 1 89.56 208 ARG B CA 1
ATOM 3868 C C . ARG B 1 208 ? -15.867 -8.133 -11.234 1 89.56 208 ARG B C 1
ATOM 3870 O O . ARG B 1 208 ? -16.203 -9.109 -10.562 1 89.56 208 ARG B O 1
ATOM 3877 N N . PHE B 1 209 ? -14.688 -7.879 -11.57 1 92.62 209 PHE B N 1
ATOM 3878 C CA . PHE B 1 209 ? -13.586 -8.68 -11.055 1 92.62 209 PHE B CA 1
ATOM 3879 C C . PHE B 1 209 ? -13.539 -8.625 -9.531 1 92.62 209 PHE B C 1
ATOM 3881 O O . PHE B 1 209 ? -13.453 -9.656 -8.867 1 92.62 209 PHE B O 1
ATOM 3888 N N . PHE B 1 210 ? -13.609 -7.449 -8.977 1 94.31 210 PHE B N 1
ATOM 3889 C CA . PHE B 1 210 ? -13.523 -7.281 -7.527 1 94.31 210 PHE B CA 1
ATOM 3890 C C . PHE B 1 210 ? -14.75 -7.855 -6.836 1 94.31 210 PHE B C 1
ATOM 3892 O O . PHE B 1 210 ? -14.648 -8.422 -5.75 1 94.31 210 PHE B O 1
ATOM 3899 N N . ASP B 1 211 ? -15.906 -7.684 -7.504 1 93 211 ASP B N 1
ATOM 3900 C CA . ASP B 1 211 ? -17.109 -8.32 -6.965 1 93 211 ASP B CA 1
ATOM 3901 C C . ASP B 1 211 ? -16.922 -9.836 -6.871 1 93 211 ASP B C 1
ATOM 3903 O O . ASP B 1 211 ? -17.281 -10.445 -5.863 1 93 211 ASP B O 1
ATOM 3907 N N . MET B 1 212 ? -16.391 -10.398 -7.898 1 93.56 212 MET B N 1
ATOM 3908 C CA . MET B 1 212 ? -16.156 -11.836 -7.93 1 93.56 212 MET B CA 1
ATOM 3909 C C . MET B 1 212 ? -15.195 -12.25 -6.816 1 93.56 212 MET B C 1
ATOM 3911 O O . MET B 1 212 ? -15.422 -13.25 -6.137 1 93.56 212 MET B O 1
ATOM 3915 N N . MET B 1 213 ? -14.117 -11.523 -6.609 1 95.44 213 MET B N 1
ATOM 3916 C CA . MET B 1 213 ? -13.164 -11.82 -5.539 1 95.44 213 MET B CA 1
ATOM 3917 C C . MET B 1 213 ? -13.852 -11.789 -4.176 1 95.44 213 MET B C 1
ATOM 3919 O O . MET B 1 213 ? -13.648 -12.68 -3.354 1 95.44 213 MET B O 1
ATOM 3923 N N . TYR B 1 214 ? -14.664 -10.766 -4.02 1 92.69 214 TYR B N 1
ATOM 3924 C CA . TYR B 1 214 ? -15.383 -10.617 -2.758 1 92.69 214 TYR B CA 1
ATOM 3925 C C . TYR B 1 214 ? -16.359 -11.773 -2.549 1 92.69 214 TYR B C 1
ATOM 3927 O O . TYR B 1 214 ? -16.469 -12.312 -1.445 1 92.69 214 TYR B O 1
ATOM 3935 N N . GLU B 1 215 ? -17.047 -12.125 -3.553 1 92.75 215 GLU B N 1
ATOM 3936 C CA . GLU B 1 215 ? -18 -13.219 -3.486 1 92.75 215 GLU B CA 1
ATOM 3937 C C . GLU B 1 215 ? -17.312 -14.531 -3.121 1 92.75 215 GLU B C 1
ATOM 3939 O O . GLU B 1 215 ? -17.906 -15.398 -2.479 1 92.75 215 GLU B O 1
ATOM 3944 N N . ASN B 1 216 ? -16.141 -14.633 -3.545 1 95.31 216 ASN B N 1
ATOM 3945 C CA . ASN B 1 216 ? -15.375 -15.844 -3.25 1 95.31 216 ASN B CA 1
ATOM 3946 C C . ASN B 1 216 ? -14.555 -15.695 -1.971 1 95.31 216 ASN B C 1
ATOM 3948 O O . ASN B 1 216 ? -13.609 -16.453 -1.742 1 95.31 216 ASN B O 1
ATOM 3952 N N . LYS B 1 217 ? -14.852 -14.672 -1.142 1 95.75 217 LYS B N 1
ATOM 3953 C CA . LYS B 1 217 ? -14.422 -14.5 0.241 1 95.75 217 LYS B CA 1
ATOM 3954 C C . LYS B 1 217 ? -12.977 -14 0.306 1 95.75 217 LYS B C 1
ATOM 3956 O O . LYS B 1 217 ? -12.242 -14.336 1.235 1 95.75 217 LYS B O 1
ATOM 3961 N N . TYR B 1 218 ? -12.648 -13.273 -0.692 1 96.88 218 TYR B N 1
ATOM 3962 C CA . TYR B 1 218 ? -11.328 -12.656 -0.667 1 96.88 218 TYR B CA 1
ATOM 3963 C C . TYR B 1 218 ? -11.398 -11.227 -0.149 1 96.88 218 TYR B C 1
ATOM 3965 O O . TYR B 1 218 ? -12.375 -10.516 -0.4 1 96.88 218 TYR B O 1
ATOM 3973 N N . VAL B 1 219 ? -10.359 -10.82 0.573 1 96.31 219 VAL B N 1
ATOM 3974 C CA . VAL B 1 219 ? -10.102 -9.438 0.975 1 96.31 219 VAL B CA 1
ATOM 3975 C C . VAL B 1 219 ? -8.828 -8.93 0.311 1 96.31 219 VAL B C 1
ATOM 3977 O O . VAL B 1 219 ? -8.008 -9.727 -0.167 1 96.31 219 VAL B O 1
ATOM 3980 N N . ILE B 1 220 ? -8.727 -7.625 0.195 1 96.75 220 ILE B N 1
ATOM 3981 C CA . ILE B 1 220 ? -7.531 -7.016 -0.379 1 96.75 220 ILE B CA 1
ATOM 3982 C C . ILE B 1 220 ? -6.531 -6.699 0.73 1 96.75 220 ILE B C 1
ATOM 3984 O O . ILE B 1 220 ? -6.844 -5.953 1.661 1 96.75 220 ILE B O 1
ATOM 3988 N N . THR B 1 221 ? -5.297 -7.227 0.622 1 96.06 221 THR B N 1
ATOM 3989 C CA . THR B 1 221 ? -4.305 -7.012 1.667 1 96.06 221 THR B CA 1
ATOM 3990 C C . THR B 1 221 ? -3.246 -6.012 1.209 1 96.06 221 THR B C 1
ATOM 3992 O O . THR B 1 221 ? -2.516 -5.453 2.029 1 96.06 221 THR B O 1
ATOM 3995 N N . HIS B 1 222 ? -3.162 -5.863 -0.07 1 95.88 222 HIS B N 1
ATOM 3996 C CA . HIS B 1 222 ? -2.15 -4.953 -0.597 1 95.88 222 HIS B CA 1
ATOM 3997 C C . HIS B 1 222 ? -2.564 -4.398 -1.956 1 95.88 222 HIS B C 1
ATOM 3999 O O . HIS B 1 222 ? -3.236 -5.082 -2.732 1 95.88 222 HIS B O 1
ATOM 4005 N N . LYS B 1 223 ? -2.184 -3.178 -2.242 1 93.56 223 LYS B N 1
ATOM 4006 C CA . LYS B 1 223 ? -2.334 -2.512 -3.533 1 93.56 223 LYS B CA 1
ATOM 4007 C C . LYS B 1 223 ? -1.109 -1.662 -3.861 1 93.56 223 LYS B C 1
ATOM 4009 O O . LYS B 1 223 ? -0.633 -0.9 -3.018 1 93.56 223 LYS B O 1
ATOM 4014 N N . GLU B 1 224 ? -0.621 -1.847 -5.09 1 90.75 224 GLU B N 1
ATOM 4015 C CA . GLU B 1 224 ? 0.54 -1.078 -5.531 1 90.75 224 GLU B CA 1
ATOM 4016 C C . GLU B 1 224 ? 0.467 -0.773 -7.023 1 90.75 224 GLU B C 1
ATOM 4018 O O . GLU B 1 224 ? 0.37 -1.688 -7.844 1 90.75 224 GLU B O 1
ATOM 4023 N N . SER B 1 225 ? 0.55 0.533 -7.355 1 87.38 225 SER B N 1
ATOM 4024 C CA . SER B 1 225 ? 0.613 0.891 -8.766 1 87.38 225 SER B CA 1
ATOM 4025 C C . SER B 1 225 ? 2.025 0.723 -9.32 1 87.38 225 SER B C 1
ATOM 4027 O O . SER B 1 225 ? 3.002 1.087 -8.656 1 87.38 225 SER B O 1
ATOM 4029 N N . ASN B 1 226 ? 2.09 0.095 -10.461 1 83.31 226 ASN B N 1
ATOM 4030 C CA . ASN B 1 226 ? 3.377 0.05 -11.141 1 83.31 226 ASN B CA 1
ATOM 4031 C C . ASN B 1 226 ? 3.664 1.353 -11.883 1 83.31 226 ASN B C 1
ATOM 4033 O O . ASN B 1 226 ? 3.07 1.621 -12.93 1 83.31 226 ASN B O 1
ATOM 4037 N N . ILE B 1 227 ? 4.551 2.125 -11.383 1 78.19 227 ILE B N 1
ATOM 4038 C CA . ILE B 1 227 ? 4.793 3.449 -11.945 1 78.19 227 ILE B CA 1
ATOM 4039 C C . ILE B 1 227 ? 6.137 3.465 -12.672 1 78.19 227 ILE B C 1
ATOM 4041 O O . ILE B 1 227 ? 6.641 4.527 -13.031 1 78.19 227 ILE B O 1
ATOM 4045 N N . GLU B 1 228 ? 6.746 2.357 -12.789 1 72.88 228 GLU B N 1
ATOM 4046 C CA . GLU B 1 228 ? 7.977 2.271 -13.57 1 72.88 228 GLU B CA 1
ATOM 4047 C C . GLU B 1 228 ? 7.684 2.352 -15.07 1 72.88 228 GLU B C 1
ATOM 4049 O O . GLU B 1 228 ? 8.414 3.006 -15.812 1 72.88 228 GLU B O 1
ATOM 4054 N N . PHE B 1 229 ? 6.672 1.661 -15.445 1 65.19 229 PHE B N 1
ATOM 4055 C CA . PHE B 1 229 ? 6.453 1.495 -16.875 1 65.19 229 PHE B CA 1
ATOM 4056 C C . PHE B 1 229 ? 5.129 2.123 -17.297 1 65.19 229 PHE B C 1
ATOM 4058 O O . PHE B 1 229 ? 4.793 2.133 -18.484 1 65.19 229 PHE B O 1
ATOM 4065 N N . THR B 1 230 ? 4.434 2.617 -16.328 1 63.12 230 THR B N 1
ATOM 4066 C CA . THR B 1 230 ? 3.061 2.988 -16.656 1 63.12 230 THR B CA 1
ATOM 4067 C C . THR B 1 230 ? 2.859 4.492 -16.516 1 63.12 230 THR B C 1
ATOM 4069 O O . THR B 1 230 ? 3.654 5.172 -15.859 1 63.12 230 THR B O 1
ATOM 4072 N N . GLY B 1 231 ? 2.012 4.984 -17.422 1 59.91 231 GLY B N 1
ATOM 4073 C CA . GLY B 1 231 ? 1.521 6.355 -17.406 1 59.91 231 GLY B CA 1
ATOM 4074 C C . GLY B 1 231 ? 0.01 6.445 -17.297 1 59.91 231 GLY B C 1
ATOM 4075 O O . GLY B 1 231 ? -0.667 5.426 -17.141 1 59.91 231 GLY B O 1
ATOM 4076 N N . PRO B 1 232 ? -0.478 7.566 -17.25 1 59.44 232 PRO B N 1
ATOM 4077 C CA . PRO B 1 232 ? -1.915 7.758 -17.047 1 59.44 232 PRO B CA 1
ATOM 4078 C C . PRO B 1 232 ? -2.764 6.941 -18.016 1 59.44 232 PRO B C 1
ATOM 4080 O O . PRO B 1 232 ? -3.885 6.547 -17.688 1 59.44 232 PRO B O 1
ATOM 4083 N N . GLY B 1 233 ? -2.207 6.648 -19.094 1 62.34 233 GLY B N 1
ATOM 4084 C CA . GLY B 1 233 ? -2.992 5.922 -20.078 1 62.34 233 GLY B CA 1
ATOM 4085 C C . GLY B 1 233 ? -2.703 4.43 -20.094 1 62.34 233 GLY B C 1
ATOM 4086 O O . GLY B 1 233 ? -3.414 3.658 -20.734 1 62.34 233 GLY B O 1
ATOM 4087 N N . ASN B 1 234 ? -1.792 4.023 -19.391 1 70.81 234 ASN B N 1
ATOM 4088 C CA . ASN B 1 234 ? -1.362 2.631 -19.297 1 70.81 234 ASN B CA 1
ATOM 4089 C C . ASN B 1 234 ? -0.955 2.262 -17.875 1 70.81 234 ASN B C 1
ATOM 4091 O O . ASN B 1 234 ? 0.177 2.52 -17.469 1 70.81 234 ASN B O 1
ATOM 4095 N N . VAL B 1 235 ? -2.018 1.625 -17.234 1 79.62 235 VAL B N 1
ATOM 4096 C CA . VAL B 1 235 ? -1.743 1.375 -15.828 1 79.62 235 VAL B CA 1
ATOM 4097 C C . VAL B 1 235 ? -1.662 -0.128 -15.578 1 79.62 235 VAL B C 1
ATOM 4099 O O . VAL B 1 235 ? -2.359 -0.912 -16.219 1 79.62 235 VAL B O 1
ATOM 4102 N N . ALA B 1 236 ? -0.753 -0.527 -14.82 1 86.94 236 ALA B N 1
ATOM 4103 C CA . ALA B 1 236 ? -0.685 -1.852 -14.211 1 86.94 236 ALA B CA 1
ATOM 4104 C C . ALA B 1 236 ? -0.695 -1.754 -12.688 1 86.94 236 ALA B C 1
ATOM 4106 O O . ALA B 1 236 ? 0.064 -0.977 -12.102 1 86.94 236 ALA B O 1
ATOM 4107 N N . ILE B 1 237 ? -1.617 -2.484 -12.086 1 90.62 237 ILE B N 1
ATOM 4108 C CA . ILE B 1 237 ? -1.775 -2.4 -10.633 1 90.62 237 ILE B CA 1
ATOM 4109 C C . ILE B 1 237 ? -1.537 -3.771 -10.008 1 90.62 237 ILE B C 1
ATOM 4111 O O . ILE B 1 237 ? -2.123 -4.77 -10.438 1 90.62 237 ILE B O 1
ATOM 4115 N N . GLU B 1 238 ? -0.693 -3.766 -9.016 1 92.75 238 GLU B N 1
ATOM 4116 C CA . GLU B 1 238 ? -0.451 -4.98 -8.242 1 92.75 238 GLU B CA 1
ATOM 4117 C C . GLU B 1 238 ? -1.426 -5.094 -7.074 1 92.75 238 GLU B C 1
ATOM 4119 O O . GLU B 1 238 ? -1.582 -4.152 -6.297 1 92.75 238 GLU B O 1
ATOM 4124 N N . TYR B 1 239 ? -2.113 -6.238 -6.988 1 95.56 239 TYR B N 1
ATOM 4125 C CA . TYR B 1 239 ? -2.973 -6.531 -5.848 1 95.56 239 TYR B CA 1
ATOM 4126 C C . TYR B 1 239 ? -2.557 -7.828 -5.168 1 95.56 239 TYR B C 1
ATOM 4128 O O . TYR B 1 239 ? -2.055 -8.742 -5.82 1 95.56 239 TYR B O 1
ATOM 4136 N N . ALA B 1 240 ? -2.752 -7.867 -3.926 1 97.88 240 ALA B N 1
ATOM 4137 C CA . ALA B 1 240 ? -2.717 -9.102 -3.152 1 97.88 240 ALA B CA 1
ATOM 4138 C C . ALA B 1 240 ? -4.059 -9.367 -2.48 1 97.88 240 ALA B C 1
ATOM 4140 O O . ALA B 1 240 ? -4.648 -8.469 -1.879 1 97.88 240 ALA B O 1
ATOM 4141 N N . PHE B 1 241 ? -4.543 -10.594 -2.607 1 98.25 241 PHE B N 1
ATOM 4142 C CA . PHE B 1 241 ? -5.805 -11.023 -2.02 1 98.25 241 PHE B CA 1
ATOM 4143 C C . PHE B 1 241 ? -5.582 -12.172 -1.046 1 98.25 241 PHE B C 1
ATOM 4145 O O . PHE B 1 241 ? -4.688 -13 -1.244 1 98.25 241 PHE B O 1
ATOM 4152 N N . LEU B 1 242 ? -6.391 -12.203 -0.018 1 98.25 242 LEU B N 1
ATOM 4153 C CA . LEU B 1 242 ? -6.379 -13.281 0.965 1 98.25 242 LEU B CA 1
ATOM 4154 C C . LEU B 1 242 ? -7.777 -13.859 1.16 1 98.25 242 LEU B C 1
ATOM 4156 O O . LEU B 1 242 ? -8.742 -13.109 1.33 1 98.25 242 LEU B O 1
ATOM 4160 N N . LYS B 1 243 ? -7.836 -15.172 1.06 1 98 243 LYS B N 1
ATOM 4161 C CA . LYS B 1 243 ? -9.117 -15.836 1.305 1 98 243 LYS B CA 1
ATOM 4162 C C . LYS B 1 243 ? -9.383 -15.984 2.799 1 98 243 LYS B C 1
ATOM 4164 O O . LYS B 1 243 ? -8.508 -16.422 3.553 1 98 243 LYS B O 1
ATOM 4169 N N . LEU B 1 244 ? -10.516 -15.586 3.234 1 96.25 244 LEU B N 1
ATOM 4170 C CA . LEU B 1 244 ? -10.914 -15.758 4.629 1 96.25 244 LEU B CA 1
ATOM 4171 C C . LEU B 1 244 ? -12.055 -16.766 4.742 1 96.25 244 LEU B C 1
ATOM 4173 O O . LEU B 1 244 ? -12.68 -17.109 3.742 1 96.25 244 LEU B O 1
ATOM 4177 N N . ALA B 1 245 ? -12.219 -17.25 5.945 1 95.19 245 ALA B N 1
ATOM 4178 C CA . ALA B 1 245 ? -13.32 -18.188 6.199 1 95.19 245 ALA B CA 1
ATOM 4179 C C . ALA B 1 245 ? -14.672 -17.516 5.996 1 95.19 245 ALA B C 1
ATOM 4181 O O . ALA B 1 245 ? -14.836 -16.328 6.324 1 95.19 245 ALA B O 1
ATOM 4182 N N . PRO B 1 246 ? -15.602 -18.312 5.512 1 92.25 246 PRO B N 1
ATOM 4183 C CA . PRO B 1 246 ? -16.938 -17.734 5.285 1 92.25 246 PRO B CA 1
ATOM 4184 C C . PRO B 1 246 ? -17.516 -17.109 6.543 1 92.25 246 PRO B C 1
ATOM 4186 O O . PRO B 1 246 ? -18.25 -16.109 6.453 1 92.25 246 PRO B O 1
ATOM 4189 N N . GLU B 1 247 ? -17.203 -17.5 7.719 1 91.94 247 GLU B N 1
ATOM 4190 C CA . GLU B 1 247 ? -17.719 -17.016 8.984 1 91.94 247 GLU B CA 1
ATOM 4191 C C . GLU B 1 247 ? -17.281 -15.57 9.234 1 91.94 247 GLU B C 1
ATOM 4193 O O . GLU B 1 247 ? -17.969 -14.82 9.938 1 91.94 247 GLU B O 1
ATOM 4198 N N . PHE B 1 248 ? -16.156 -15.32 8.609 1 90.94 248 PHE B N 1
ATOM 4199 C CA . PHE B 1 248 ? -15.648 -13.961 8.75 1 90.94 248 PHE B CA 1
ATOM 4200 C C . PHE B 1 248 ? -16.641 -12.953 8.18 1 90.94 248 PHE B C 1
ATOM 4202 O O . PHE B 1 248 ? -16.734 -11.82 8.672 1 90.94 248 PHE B O 1
ATOM 4209 N N . PHE B 1 249 ? -17.375 -13.344 7.234 1 89 249 PHE B N 1
ATOM 4210 C CA . PHE B 1 249 ? -18.25 -12.43 6.516 1 89 249 PHE B CA 1
ATOM 4211 C C . PHE B 1 249 ? -19.688 -12.594 6.969 1 89 249 PHE B C 1
ATOM 4213 O O . PHE B 1 249 ? -20.609 -12.008 6.383 1 89 249 PHE B O 1
ATOM 4220 N N . ALA B 1 250 ? -19.859 -13.336 7.965 1 87.31 250 ALA B N 1
ATOM 4221 C CA . ALA B 1 250 ? -21.219 -13.555 8.461 1 87.31 250 ALA B CA 1
ATOM 4222 C C . ALA B 1 250 ? -21.844 -12.25 8.953 1 87.31 250 ALA B C 1
ATOM 4224 O O . ALA B 1 250 ? -21.203 -11.492 9.688 1 87.31 250 ALA B O 1
ATOM 4225 N N . GLY B 1 251 ? -23.078 -11.914 8.562 1 81.88 251 GLY B N 1
ATOM 4226 C CA . GLY B 1 251 ? -23.844 -10.781 9.055 1 81.88 251 GLY B CA 1
ATOM 4227 C C . GLY B 1 251 ? -23.578 -9.5 8.297 1 81.88 251 GLY B C 1
ATOM 4228 O O . GLY B 1 251 ? -24.031 -8.422 8.703 1 81.88 251 GLY B O 1
ATOM 4229 N N . TYR B 1 252 ? -22.719 -9.617 7.371 1 77.81 252 TYR B N 1
ATOM 4230 C CA . TYR B 1 252 ? -22.438 -8.406 6.617 1 77.81 252 TYR B CA 1
ATOM 4231 C C . TYR B 1 252 ? -22.422 -8.688 5.117 1 77.81 252 TYR B C 1
ATOM 4233 O O . TYR B 1 252 ? -21.906 -9.711 4.68 1 77.81 252 TYR B O 1
ATOM 4241 N N . VAL B 1 253 ? -23.188 -7.852 4.34 1 78.88 253 VAL B N 1
ATOM 4242 C CA . VAL B 1 253 ? -23.203 -7.941 2.885 1 78.88 253 VAL B CA 1
ATOM 4243 C C . VAL B 1 253 ? -22.391 -6.789 2.291 1 78.88 253 VAL B C 1
ATOM 4245 O O . VAL B 1 253 ? -22.656 -5.621 2.582 1 78.88 253 VAL B O 1
ATOM 4248 N N . ARG B 1 254 ? -21.422 -7.121 1.497 1 84.25 254 ARG B N 1
ATOM 4249 C CA . ARG B 1 254 ? -20.594 -6.102 0.851 1 84.25 254 ARG B CA 1
ATOM 4250 C C . ARG B 1 254 ? -21.281 -5.562 -0.403 1 84.25 254 ARG B C 1
ATOM 4252 O O . ARG B 1 254 ? -21.812 -6.336 -1.208 1 84.25 254 ARG B O 1
ATOM 4259 N N . GLU B 1 255 ? -21.234 -4.312 -0.532 1 85.75 255 GLU B N 1
ATOM 4260 C CA . GLU B 1 255 ? -21.812 -3.676 -1.71 1 85.75 255 GLU B CA 1
ATOM 4261 C C . GLU B 1 255 ? -21 -3.992 -2.965 1 85.75 255 GLU B C 1
ATOM 4263 O O . GLU B 1 255 ? -19.766 -4.031 -2.922 1 85.75 255 GLU B O 1
ATOM 4268 N N . LYS B 1 256 ? -21.781 -4.176 -4.043 1 86.94 256 LYS B N 1
ATOM 4269 C CA . LYS B 1 256 ? -21.156 -4.5 -5.316 1 86.94 256 LYS B CA 1
ATOM 4270 C C . LYS B 1 256 ? -20.938 -3.248 -6.164 1 86.94 256 LYS B C 1
ATOM 4272 O O . LYS B 1 256 ? -21.812 -2.373 -6.207 1 86.94 256 LYS B O 1
ATOM 4277 N N . GLY B 1 257 ? -19.797 -3.223 -6.77 1 85.44 257 GLY B N 1
ATOM 4278 C CA . GLY B 1 257 ? -19.484 -2.092 -7.633 1 85.44 257 GLY B CA 1
ATOM 4279 C C . GLY B 1 257 ? -19.812 -2.338 -9.086 1 85.44 257 GLY B C 1
ATOM 4280 O O . GLY B 1 257 ? -19.891 -1.397 -9.883 1 85.44 257 GLY B O 1
ATOM 4281 N N . GLY B 1 258 ? -19.969 -3.598 -9.453 1 83.31 258 GLY B N 1
ATOM 4282 C CA . GLY B 1 258 ? -20.328 -3.953 -10.82 1 83.31 258 GLY B CA 1
ATOM 4283 C C . GLY B 1 258 ? -21.766 -3.635 -11.164 1 83.31 258 GLY B C 1
ATOM 4284 O O . GLY B 1 258 ? -22.531 -3.16 -10.32 1 83.31 258 GLY B O 1
ATOM 4285 N N . PRO B 1 259 ? -22.094 -3.699 -12.461 1 76.06 259 PRO B N 1
ATOM 4286 C CA . PRO B 1 259 ? -23.438 -3.338 -12.938 1 76.06 259 PRO B CA 1
ATOM 4287 C C . PRO B 1 259 ? -24.547 -4.035 -12.164 1 76.06 259 PRO B C 1
ATOM 4289 O O . PRO B 1 259 ? -25.656 -3.504 -12.047 1 76.06 259 PRO B O 1
ATOM 4292 N N . GLU B 1 260 ? -24.344 -5.113 -11.633 1 70.06 260 GLU B N 1
ATOM 4293 C CA . GLU B 1 260 ? -25.359 -5.848 -10.891 1 70.06 260 GLU B CA 1
ATOM 4294 C C . GLU B 1 260 ? -25.641 -5.191 -9.539 1 70.06 260 GLU B C 1
ATOM 4296 O O . GLU B 1 260 ? -26.719 -5.379 -8.969 1 70.06 260 GLU B O 1
ATOM 4301 N N . GLY B 1 261 ? -24.641 -4.504 -8.969 1 62.12 261 GLY B N 1
ATOM 4302 C CA . GLY B 1 261 ? -24.781 -3.854 -7.676 1 62.12 261 GLY B CA 1
ATOM 4303 C C . GLY B 1 261 ? -25.422 -2.48 -7.766 1 62.12 261 GLY B C 1
ATOM 4304 O O . GLY B 1 261 ? -26.109 -2.045 -6.84 1 62.12 261 GLY B O 1
ATOM 4305 N N . LEU B 1 262 ? -25.047 -1.663 -8.672 1 58.84 262 LEU B N 1
ATOM 4306 C CA . LEU B 1 262 ? -25.469 -0.269 -8.781 1 58.84 262 LEU B CA 1
ATOM 4307 C C . LEU B 1 262 ? -26.969 -0.165 -8.969 1 58.84 262 LEU B C 1
ATOM 4309 O O . LEU B 1 262 ? -27.594 0.828 -8.57 1 58.84 262 LEU B O 1
ATOM 4313 N N . ASN B 1 263 ? -27.547 -1.1 -9.531 1 50.47 263 ASN B N 1
ATOM 4314 C CA . ASN B 1 263 ? -29 -1.014 -9.602 1 50.47 263 ASN B CA 1
ATOM 4315 C C . ASN B 1 263 ? -29.625 -0.954 -8.211 1 50.47 263 ASN B C 1
ATOM 4317 O O . ASN B 1 263 ? -30.688 -0.359 -8.023 1 50.47 263 ASN B O 1
ATOM 4321 N N . SER B 1 264 ? -28.938 -1.441 -7.305 1 44.16 264 SER B N 1
ATOM 4322 C CA . SER B 1 264 ? -29.531 -1.427 -5.973 1 44.16 264 SER B CA 1
ATOM 4323 C C . SER B 1 264 ? -29.266 -0.105 -5.262 1 44.16 264 SER B C 1
ATOM 4325 O O . SER B 1 264 ? -29.938 0.233 -4.285 1 44.16 264 SER B O 1
ATOM 4327 N N . LEU B 1 265 ? -28.203 0.545 -5.523 1 44.28 265 LEU B N 1
ATOM 4328 C CA . LEU B 1 265 ? -27.844 1.798 -4.863 1 44.28 265 LEU B CA 1
ATOM 4329 C C . LEU B 1 265 ? -28.812 2.908 -5.254 1 44.28 265 LEU B C 1
ATOM 4331 O O . LEU B 1 265 ? -29.031 3.848 -4.484 1 44.28 265 LEU B O 1
ATOM 4335 N N . HIS B 1 266 ? -29.328 2.951 -6.398 1 37.69 266 HIS B N 1
ATOM 4336 C CA . HIS B 1 266 ? -30.328 3.938 -6.789 1 37.69 266 HIS B CA 1
ATOM 4337 C C . HIS B 1 266 ? -31.625 3.744 -6.012 1 37.69 266 HIS B C 1
ATOM 4339 O O . HIS B 1 266 ? -32.438 4.66 -5.926 1 37.69 266 HIS B O 1
ATOM 4345 N N . LEU B 1 267 ? -31.891 2.551 -5.594 1 32.88 267 LEU B N 1
ATOM 4346 C CA . LEU B 1 267 ? -33.219 2.486 -5.012 1 32.88 267 LEU B CA 1
ATOM 4347 C C . LEU B 1 267 ? -33.25 3.152 -3.639 1 32.88 267 LEU B C 1
ATOM 4349 O O . LEU B 1 267 ? -34.312 3.369 -3.07 1 32.88 267 LEU B O 1
ATOM 4353 N N . SER B 1 268 ? -32.125 3.098 -3.004 1 29.69 268 SER B N 1
ATOM 4354 C CA . SER B 1 268 ? -32.375 3.646 -1.673 1 29.69 268 SER B CA 1
ATOM 4355 C C . SER B 1 268 ? -32.312 5.172 -1.684 1 29.69 268 SER B C 1
ATOM 4357 O O . SER B 1 268 ? -32.406 5.809 -0.632 1 29.69 268 SER B O 1
ATOM 4359 N N . ASN B 1 269 ? -31.922 5.844 -2.74 1 26.25 269 ASN B N 1
ATOM 4360 C CA . ASN B 1 269 ? -32.344 7.234 -2.613 1 26.25 269 ASN B CA 1
ATOM 4361 C C . ASN B 1 269 ? -33.844 7.391 -2.881 1 26.25 269 ASN B C 1
ATOM 4363 O O . ASN B 1 269 ? -34.344 6.828 -3.842 1 26.25 269 ASN B O 1
#

Nearest PDB structures (foldseek):
  3g8a-assembly4_D  TM=6.320E-01  e=7.702E-04  Thermus thermophilus HB8
  3g8b-assembly1_A  TM=6.066E-01  e=8.717E-04  Thermus thermophilus HB8
  3g8a-assembly3_C  TM=6.327E-01  e=2.075E-03  Thermus thermophilus HB8
  3g8a-assembly1_A  TM=5.746E-01  e=1.117E-03  Thermus thermophilus HB8
  3g89-assembly2_B  TM=5.615E-01  e=1.522E-03  Thermus thermophilus HB8